Protein AF-A0A7C5JQV2-F1 (afdb_monomer_lite)

Secondary structure (DSSP, 8-state):
-------------------------S--------B-SSEEEEEEEEEETTEEEE-EE-SS-TTEEEEE--S-----EEEEEEEEE-SGGGHHHHHHHHHHHHHHHHHHHHTT-EEEEEEEEESSS-EEPPS-TTSSSB--B--HHHHHHHHHT-------TTS-BSHHHHHHHHHHHB---TTSEEEEEEEESS-B--SSSSSS----GGGTSS-TTS-TTSS--HHHHHHHHT-EEEEEE-SS--S--SSS-HHHHHHHHHHHHHHHT--EE-TTS-HHHHHHHHHHHHHHEEEEEEEEEE-SSS-B-TT-EEEEEE-TTEEEEES-SEEE---B-TT-EEEEEEEEEE-TTB-SGGGEEEEEEEEEBTTT--EEEEEEEEEEEB--------EEEEEETTP-TTS-------TT---EEEEE-SSS---GGG-EEEEEETTEEEEEEPPGGG------

Structure (mmCIF, N/CA/C/O backbone):
data_AF-A0A7C5JQV2-F1
#
_entry.id   AF-A0A7C5JQV2-F1
#
loop_
_atom_site.group_PDB
_atom_site.id
_atom_site.type_symbol
_atom_site.label_atom_id
_atom_site.label_alt_id
_atom_site.label_comp_id
_atom_site.label_asym_id
_atom_site.label_entity_id
_atom_site.label_seq_id
_atom_site.pdbx_PDB_ins_code
_atom_site.Cartn_x
_atom_site.Cartn_y
_atom_site.Cartn_z
_atom_site.occupancy
_atom_site.B_iso_or_equiv
_atom_site.auth_seq_id
_atom_site.auth_comp_id
_atom_site.auth_asym_id
_atom_site.auth_atom_id
_atom_site.pdbx_PDB_model_num
ATOM 1 N N . MET A 1 1 ? -7.384 -68.680 50.045 1.00 35.31 1 MET A N 1
ATOM 2 C CA . MET A 1 1 ? -6.428 -68.403 48.947 1.00 35.31 1 MET A CA 1
ATOM 3 C C . MET A 1 1 ? -7.095 -67.365 48.055 1.00 35.31 1 MET A C 1
ATOM 5 O O . MET A 1 1 ? -8.113 -67.681 47.471 1.00 35.31 1 MET A O 1
ATOM 9 N N . ARG A 1 2 ? -6.847 -66.067 48.261 1.00 30.05 2 ARG A N 1
ATOM 10 C CA . ARG A 1 2 ? -5.739 -65.285 47.674 1.00 30.05 2 ARG A CA 1
ATOM 11 C C . ARG A 1 2 ? -5.797 -65.316 46.136 1.00 30.05 2 ARG A C 1
ATOM 13 O O . ARG A 1 2 ? -5.315 -66.271 45.544 1.00 30.05 2 ARG A O 1
ATOM 20 N N . ASN A 1 3 ? -6.409 -64.304 45.518 1.00 26.59 3 ASN A N 1
ATOM 21 C CA . ASN A 1 3 ? -5.679 -63.294 44.742 1.00 26.59 3 ASN A CA 1
ATOM 22 C C . ASN A 1 3 ? -6.610 -62.179 44.241 1.00 26.59 3 ASN A C 1
ATOM 24 O O . ASN A 1 3 ? -7.649 -62.424 43.639 1.00 26.59 3 ASN A O 1
ATOM 28 N N . TYR A 1 4 ? -6.187 -60.954 44.543 1.00 28.97 4 TYR A N 1
ATOM 29 C CA . TYR A 1 4 ? -6.676 -59.688 44.019 1.00 28.97 4 TYR A CA 1
ATOM 30 C C . TYR A 1 4 ? -6.107 -59.456 42.617 1.00 28.97 4 TYR A C 1
ATOM 32 O O . TYR A 1 4 ? -4.914 -59.679 42.422 1.00 28.97 4 TYR A O 1
ATOM 40 N N . VAL A 1 5 ? -6.902 -58.884 41.712 1.00 28.16 5 VAL A N 1
ATOM 41 C CA . VAL A 1 5 ? -6.407 -57.912 40.727 1.00 28.16 5 VAL A CA 1
ATOM 42 C C . VAL A 1 5 ? -7.425 -56.774 40.672 1.00 28.16 5 VAL A C 1
ATOM 44 O O . VAL A 1 5 ? -8.541 -56.937 40.191 1.00 28.16 5 VAL A O 1
ATOM 47 N N . PHE A 1 6 ? -7.033 -55.639 41.244 1.00 27.06 6 PHE A N 1
ATOM 48 C CA . PHE A 1 6 ? -7.672 -54.341 41.063 1.00 27.06 6 PHE A CA 1
ATOM 49 C C . PHE A 1 6 ? -7.322 -53.834 39.660 1.00 27.06 6 PHE A C 1
ATOM 51 O O . PHE A 1 6 ? -6.142 -53.704 39.342 1.00 27.06 6 PHE A O 1
ATOM 58 N N . VAL A 1 7 ? -8.326 -53.502 38.851 1.00 28.33 7 VAL A N 1
ATOM 59 C CA . VAL A 1 7 ? -8.158 -52.627 37.685 1.00 28.33 7 VAL A CA 1
ATOM 60 C C . VAL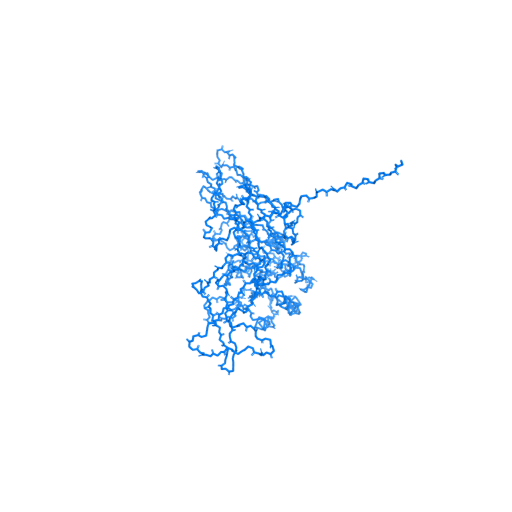 A 1 7 ? -9.006 -51.390 37.950 1.00 28.33 7 VAL A C 1
ATOM 62 O O . VAL A 1 7 ? -10.233 -51.459 37.964 1.00 28.33 7 VAL A O 1
ATOM 65 N N . LEU A 1 8 ? -8.338 -50.271 38.234 1.00 26.80 8 LEU A N 1
ATOM 66 C CA . LEU A 1 8 ? -8.948 -48.946 38.258 1.00 26.80 8 LEU A CA 1
ATOM 67 C C . LEU A 1 8 ? -9.279 -48.559 36.810 1.00 26.80 8 LEU A C 1
ATOM 69 O O . LEU A 1 8 ? -8.371 -48.346 36.010 1.00 26.80 8 LEU A O 1
ATOM 73 N N . MET A 1 9 ? -10.564 -48.455 36.474 1.00 25.66 9 MET A N 1
ATOM 74 C CA . MET A 1 9 ? -11.005 -47.769 35.260 1.00 25.66 9 MET A CA 1
ATOM 75 C C . MET A 1 9 ? -11.169 -46.281 35.582 1.00 25.66 9 MET A C 1
ATOM 77 O O . MET A 1 9 ? -12.071 -45.890 36.321 1.00 25.66 9 MET A O 1
ATOM 81 N N . PHE A 1 10 ? -10.277 -45.452 35.039 1.00 26.94 10 PHE A N 1
ATOM 82 C CA . PHE A 1 10 ? -10.476 -44.008 34.961 1.00 26.94 10 PHE A CA 1
ATOM 83 C C . PHE A 1 10 ? -11.641 -43.729 34.005 1.00 26.94 10 PHE A C 1
ATOM 85 O O . PHE A 1 10 ? -11.589 -44.091 32.832 1.00 26.94 10 PHE A O 1
ATOM 92 N N . SER A 1 11 ? -12.697 -43.096 34.512 1.00 25.72 11 SER A N 1
ATOM 93 C CA . SER A 1 11 ? -13.768 -42.541 33.684 1.00 25.72 11 SER A CA 1
ATOM 94 C C . SER A 1 11 ? -13.295 -41.198 33.130 1.00 25.72 11 SER A C 1
ATOM 96 O O . SER A 1 11 ? -13.183 -40.230 33.879 1.00 25.72 11 SER A O 1
ATOM 98 N N . VAL A 1 12 ? -12.984 -41.143 31.835 1.00 26.84 12 VAL A N 1
ATOM 99 C CA . VAL A 1 12 ? -12.809 -39.884 31.102 1.00 26.84 12 VAL A CA 1
ATOM 100 C C . VAL A 1 12 ? -14.200 -39.430 30.676 1.00 26.84 12 VAL A C 1
ATOM 102 O O . VAL A 1 12 ? -14.826 -40.043 29.815 1.00 26.84 12 VAL A O 1
ATOM 105 N N . ILE A 1 13 ? -14.707 -38.384 31.324 1.00 26.69 13 ILE A N 1
ATOM 106 C CA . ILE A 1 13 ? -15.912 -37.677 30.891 1.00 26.69 13 ILE A CA 1
ATOM 107 C C . ILE A 1 13 ? -15.500 -36.827 29.683 1.00 26.69 13 ILE A C 1
ATOM 109 O O . ILE A 1 13 ? -14.891 -35.774 29.852 1.00 26.69 13 ILE A O 1
ATOM 113 N N . LEU A 1 14 ? -15.799 -37.292 28.467 1.00 24.73 14 LEU A N 1
ATOM 114 C CA . LEU A 1 14 ? -15.839 -36.424 27.290 1.00 24.73 14 LEU A CA 1
ATOM 115 C C . LEU A 1 14 ? -17.088 -35.540 27.410 1.00 24.73 14 LEU A C 1
ATOM 117 O O . LEU A 1 14 ? -18.198 -35.984 27.124 1.00 24.73 14 LEU A O 1
ATOM 121 N N . MET A 1 15 ? -16.916 -34.295 27.853 1.00 26.23 15 MET A N 1
ATOM 122 C CA . MET A 1 15 ? -17.877 -33.236 27.548 1.00 26.23 15 MET A CA 1
ATOM 123 C C . MET A 1 15 ? -17.621 -32.805 26.104 1.00 26.23 15 MET A C 1
ATOM 125 O O . MET A 1 15 ? -16.639 -32.125 25.821 1.00 26.23 15 MET A O 1
ATOM 129 N N . GLY A 1 16 ? -18.471 -33.265 25.186 1.00 25.17 16 GLY A N 1
ATOM 130 C CA . GLY A 1 16 ? -18.535 -32.720 23.835 1.00 25.17 16 GLY A CA 1
ATOM 131 C C . GLY A 1 16 ? -19.061 -31.289 23.901 1.00 25.17 16 GLY A C 1
ATOM 132 O O . GLY A 1 16 ? -20.164 -31.059 24.394 1.00 25.17 16 GLY A O 1
ATOM 133 N N . PHE A 1 17 ? -18.248 -30.338 23.450 1.00 26.94 17 PHE A N 1
ATOM 134 C CA . PHE A 1 17 ? -18.652 -28.955 23.237 1.00 26.94 17 PHE A CA 1
ATOM 135 C C . PHE A 1 17 ? -19.561 -28.901 22.006 1.00 26.94 17 PHE A C 1
ATOM 137 O O . PHE A 1 17 ? -19.122 -29.197 20.900 1.00 26.94 17 PHE A O 1
ATOM 144 N N . ALA A 1 18 ? -20.827 -28.538 22.200 1.00 24.59 18 ALA A N 1
ATOM 145 C CA . ALA A 1 18 ? -21.686 -28.090 21.114 1.00 24.59 18 ALA A CA 1
ATOM 146 C C . ALA A 1 18 ? -21.468 -26.580 20.958 1.00 24.59 18 ALA A C 1
ATOM 148 O O . ALA A 1 18 ? -21.934 -25.798 21.788 1.00 24.59 18 ALA A O 1
ATOM 149 N N . ILE A 1 19 ? -20.714 -26.179 19.934 1.00 30.33 19 ILE A N 1
ATOM 150 C CA . ILE A 1 19 ? -20.671 -24.787 19.484 1.00 30.33 19 ILE A CA 1
ATOM 151 C C . ILE A 1 19 ? -21.968 -24.567 18.709 1.00 30.33 19 ILE A C 1
ATOM 153 O O . ILE A 1 19 ? -22.149 -25.101 17.620 1.00 30.33 19 ILE A O 1
ATOM 157 N N . ILE A 1 20 ? -22.901 -23.832 19.304 1.00 26.22 20 ILE A N 1
ATOM 158 C CA . ILE A 1 20 ? -24.078 -23.336 18.596 1.00 26.22 20 ILE A CA 1
ATOM 159 C C . ILE A 1 20 ? -23.660 -21.998 17.981 1.00 26.22 20 ILE A C 1
ATOM 161 O O . ILE A 1 20 ? -23.774 -20.960 18.627 1.00 26.22 20 ILE A O 1
ATOM 165 N N . ALA A 1 21 ? -23.128 -22.028 16.760 1.00 29.97 21 ALA A N 1
ATOM 166 C CA . ALA A 1 21 ? -22.987 -20.832 15.936 1.00 29.97 21 ALA A CA 1
ATOM 167 C C . ALA A 1 21 ? -24.331 -20.608 15.233 1.00 29.97 21 ALA A C 1
ATOM 169 O O . ALA A 1 21 ? -24.755 -21.432 14.427 1.00 29.97 21 ALA A O 1
ATOM 170 N N . HIS A 1 22 ? -25.057 -19.552 15.603 1.00 27.36 22 HIS A N 1
ATOM 171 C CA . HIS A 1 22 ? -26.188 -19.103 14.794 1.00 27.36 22 HIS A CA 1
ATOM 172 C C . HIS A 1 22 ? -25.636 -18.404 13.555 1.00 27.36 22 HIS A C 1
ATOM 174 O O . HIS A 1 22 ? -24.797 -17.511 13.668 1.00 27.36 22 HIS A O 1
ATOM 180 N N . ALA A 1 23 ? -26.109 -18.851 12.395 1.00 29.59 23 ALA A N 1
ATOM 181 C CA . ALA A 1 23 ? -25.977 -18.135 11.145 1.00 29.59 23 ALA A CA 1
ATOM 182 C C . ALA A 1 23 ? -26.700 -16.795 11.275 1.00 29.59 23 ALA A C 1
ATOM 184 O O . ALA A 1 23 ? -27.883 -16.769 11.603 1.00 29.59 23 ALA A O 1
ATOM 185 N N . ASP A 1 24 ? -26.008 -15.712 10.960 1.00 29.86 24 ASP A N 1
ATOM 186 C CA . ASP A 1 24 ? -26.670 -14.556 10.390 1.00 29.86 24 ASP A CA 1
ATOM 187 C C . ASP A 1 24 ? -26.016 -14.287 9.029 1.00 29.86 24 ASP A C 1
ATOM 189 O O . ASP A 1 24 ? -24.825 -14.541 8.835 1.00 29.86 24 ASP A O 1
ATOM 193 N N . GLU A 1 25 ? -26.834 -13.822 8.080 1.00 29.67 25 GLU A N 1
ATOM 194 C CA . GLU A 1 25 ? -26.470 -13.244 6.777 1.00 29.67 25 GLU A CA 1
ATOM 195 C C . GLU A 1 25 ? -25.289 -12.248 6.887 1.00 29.67 25 GLU A C 1
ATOM 197 O O . GLU A 1 25 ? -24.826 -11.981 7.994 1.00 29.67 25 GLU A O 1
ATOM 202 N N . PRO A 1 26 ? -24.771 -11.617 5.808 1.00 31.52 26 PRO A N 1
ATOM 203 C CA . PRO A 1 26 ? -23.998 -10.387 5.977 1.00 31.52 26 PRO A CA 1
ATOM 204 C C . PRO A 1 26 ? -24.896 -9.357 6.667 1.00 31.52 26 PRO A C 1
ATOM 206 O O . PRO A 1 26 ? -25.566 -8.548 6.023 1.00 31.52 26 PRO A O 1
ATOM 209 N N . VAL A 1 27 ? -24.947 -9.420 7.999 1.00 32.19 27 VAL A N 1
ATOM 210 C CA . VAL A 1 27 ? -25.650 -8.477 8.831 1.00 32.19 27 VAL A CA 1
ATOM 211 C C . VAL A 1 27 ? -25.066 -7.156 8.415 1.00 32.19 27 VAL A C 1
ATOM 213 O O . VAL A 1 27 ? -23.847 -6.975 8.297 1.00 32.19 27 VAL A O 1
ATOM 216 N N . ASN A 1 28 ? -25.979 -6.247 8.133 1.00 36.03 28 ASN A N 1
ATOM 217 C CA . ASN A 1 28 ? -25.724 -4.834 8.095 1.00 36.03 28 ASN A CA 1
ATOM 218 C C . ASN A 1 28 ? -25.160 -4.456 9.479 1.00 36.03 28 ASN A C 1
ATOM 220 O O . ASN A 1 28 ? -25.888 -4.025 10.366 1.00 36.03 28 ASN A O 1
ATOM 224 N N . ASN A 1 29 ? -23.877 -4.757 9.701 1.00 39.31 29 ASN A N 1
ATOM 225 C CA . ASN A 1 29 ? -23.153 -4.548 10.940 1.00 39.31 29 ASN A CA 1
ATOM 226 C C . ASN A 1 29 ? -22.809 -3.066 10.953 1.00 39.31 29 ASN A C 1
ATOM 228 O O . ASN A 1 29 ? -21.696 -2.650 10.596 1.00 39.31 29 ASN A O 1
ATOM 232 N N . ASP A 1 30 ? -23.815 -2.263 11.292 1.00 42.56 30 ASP A N 1
ATOM 233 C CA . ASP A 1 30 ? -23.576 -1.068 12.079 1.00 42.56 30 ASP A CA 1
ATOM 234 C C . ASP A 1 30 ? -22.730 -1.542 13.261 1.00 42.56 30 ASP A C 1
ATOM 236 O O . ASP A 1 30 ? -23.166 -2.370 14.065 1.00 42.56 30 ASP A O 1
ATOM 240 N N . LEU A 1 31 ? -21.461 -1.126 13.280 1.00 49.03 31 LEU A N 1
ATOM 241 C CA . LEU A 1 31 ? -20.571 -1.425 14.392 1.00 49.03 31 LEU A CA 1
ATOM 242 C C . LEU A 1 31 ? -21.305 -1.004 15.672 1.00 49.03 31 LEU A C 1
ATOM 244 O O . LEU A 1 31 ? -21.804 0.126 15.721 1.00 49.03 31 LEU A O 1
ATOM 248 N N . PRO A 1 32 ? -21.405 -1.858 16.704 1.00 49.50 32 PRO A N 1
ATOM 249 C CA . PRO A 1 32 ? -21.854 -1.380 17.998 1.00 49.50 32 PRO A CA 1
ATOM 250 C C . PRO A 1 32 ? -20.910 -0.245 18.394 1.00 49.50 32 PRO A C 1
ATOM 252 O O . PRO A 1 32 ? -19.697 -0.441 18.475 1.00 49.50 32 PRO A O 1
ATOM 255 N N . VAL A 1 33 ? -21.468 0.955 18.558 1.00 52.28 33 VAL A N 1
ATOM 256 C CA . VAL A 1 33 ? -20.715 2.157 18.910 1.00 52.28 33 VAL A CA 1
ATOM 257 C C . VAL A 1 33 ? -20.072 1.916 20.272 1.00 52.28 33 VAL A C 1
ATOM 259 O O . VAL A 1 33 ? -20.715 2.053 21.314 1.00 52.28 33 VAL A O 1
ATOM 262 N N . TYR A 1 34 ? -18.803 1.516 20.275 1.00 61.09 34 TYR A N 1
ATOM 263 C CA . TYR A 1 34 ? -18.016 1.468 21.493 1.00 61.09 34 TYR A CA 1
ATOM 264 C C . TYR A 1 34 ? -17.575 2.894 21.788 1.00 61.09 34 TYR A C 1
ATOM 266 O O . TYR A 1 34 ? -16.772 3.487 21.061 1.00 61.09 34 TYR A O 1
ATOM 274 N N . SER A 1 35 ? -18.187 3.468 22.819 1.00 59.91 35 SER A N 1
ATOM 275 C CA . SER A 1 35 ? -17.968 4.847 23.221 1.00 59.91 35 SER A CA 1
ATOM 276 C C . SER A 1 35 ? -17.548 4.905 24.682 1.00 59.91 35 SER A C 1
ATOM 278 O O . SER A 1 35 ? -18.256 4.437 25.575 1.00 59.91 35 SER A O 1
ATOM 280 N N . SER A 1 36 ? -16.395 5.522 24.912 1.00 68.62 36 SER A N 1
ATOM 281 C CA . SER A 1 36 ? -15.960 6.021 26.212 1.00 68.62 36 SER A CA 1
ATOM 282 C C . SER A 1 36 ? -16.126 7.546 26.263 1.00 68.62 36 SER A C 1
ATOM 284 O O . SER A 1 36 ? -16.490 8.192 25.278 1.00 68.62 36 SER A O 1
ATOM 286 N N . SER A 1 37 ? -15.883 8.163 27.424 1.00 70.25 37 SER A N 1
ATOM 287 C CA . SER A 1 37 ? -16.113 9.605 27.619 1.00 70.25 37 SER A CA 1
ATOM 288 C C . SER A 1 37 ? -15.274 10.517 26.712 1.00 70.25 37 SER A C 1
ATOM 290 O O . SER A 1 37 ? -15.614 11.689 26.571 1.00 70.25 37 SER A O 1
ATOM 292 N N . GLY A 1 38 ? -14.189 10.008 26.122 1.00 83.69 38 GLY A N 1
ATOM 293 C CA . GLY A 1 38 ? -13.354 10.750 25.174 1.00 83.69 38 GLY A CA 1
ATOM 294 C C . GLY A 1 38 ? -13.441 10.233 23.740 1.00 83.69 38 GLY A C 1
ATOM 295 O O . GLY A 1 38 ? -13.369 11.012 22.793 1.00 83.69 38 GLY A O 1
ATOM 296 N N . PHE A 1 39 ? -13.646 8.934 23.551 1.00 89.88 39 PHE A N 1
ATOM 297 C CA . PHE A 1 39 ? -13.512 8.313 22.242 1.00 89.88 39 PHE A CA 1
ATOM 298 C C . PHE A 1 39 ? -14.800 7.629 21.807 1.00 89.88 39 PHE A C 1
ATOM 300 O O . PHE A 1 39 ? -15.535 7.058 22.611 1.00 89.88 39 PHE A O 1
ATOM 307 N N . GLU A 1 40 ? -15.058 7.670 20.509 1.00 89.75 40 GLU A N 1
ATOM 308 C CA . GLU A 1 40 ? -16.109 6.897 19.859 1.00 89.75 40 GLU A CA 1
ATOM 309 C C . GLU A 1 40 ? -15.483 6.154 18.674 1.00 89.75 40 GLU A C 1
ATOM 311 O O . GLU A 1 40 ? -14.848 6.774 17.817 1.00 89.75 40 GLU A O 1
ATOM 316 N N . ILE A 1 41 ? -15.594 4.823 18.651 1.00 87.31 41 ILE A N 1
ATOM 317 C CA . ILE A 1 41 ? -15.094 4.010 17.538 1.00 87.31 41 ILE A CA 1
ATOM 318 C C . ILE A 1 41 ? -16.123 4.057 16.407 1.00 87.31 41 ILE A C 1
ATOM 320 O O . ILE A 1 41 ? -17.190 3.460 16.502 1.00 87.31 41 ILE A O 1
ATOM 324 N N . GLU A 1 42 ? -15.775 4.748 15.325 1.00 82.88 42 GLU A N 1
ATOM 325 C CA . GLU A 1 42 ? -16.602 4.864 14.113 1.00 82.88 42 GLU A CA 1
ATOM 326 C C . GLU A 1 42 ? -16.337 3.709 13.141 1.00 82.88 42 GLU A C 1
ATOM 328 O O . GLU A 1 42 ? -17.189 3.328 12.340 1.00 82.88 42 GLU A O 1
ATOM 333 N N . LYS A 1 43 ? -15.118 3.159 13.177 1.00 83.50 43 LYS A N 1
ATOM 334 C CA . LYS A 1 43 ? -14.682 2.123 12.244 1.00 83.50 43 LYS A CA 1
ATOM 335 C C . LYS A 1 43 ? -13.631 1.231 12.878 1.00 83.50 43 LYS A C 1
ATOM 337 O O . LYS A 1 43 ? -12.627 1.745 13.364 1.00 83.50 43 LYS A O 1
ATOM 342 N N . PHE A 1 44 ? -13.807 -0.083 12.787 1.00 86.69 44 PHE A N 1
ATOM 343 C CA . PHE A 1 44 ? -12.754 -1.037 13.112 1.00 86.69 44 PHE A CA 1
ATOM 344 C C . PHE A 1 44 ? -12.768 -2.197 12.118 1.00 86.69 44 PHE A C 1
ATOM 346 O O . PHE A 1 44 ? -13.705 -2.994 12.079 1.00 86.69 44 PHE A O 1
ATOM 353 N N . GLU A 1 45 ? -11.752 -2.252 11.260 1.00 84.56 45 GLU A N 1
ATOM 354 C CA . GLU A 1 45 ? -11.714 -3.166 10.119 1.00 84.56 45 GLU A CA 1
ATOM 355 C C . GLU A 1 45 ? -10.327 -3.763 9.892 1.00 84.56 45 GLU A C 1
ATOM 357 O O . GLU A 1 45 ? -9.301 -3.124 10.127 1.00 84.56 45 GLU A O 1
ATOM 362 N N . LEU A 1 46 ? -10.318 -4.977 9.355 1.00 82.94 46 LEU A N 1
ATOM 363 C CA . LEU A 1 46 ? -9.164 -5.650 8.794 1.00 82.94 46 LEU A CA 1
ATOM 364 C C . LEU A 1 46 ? -9.283 -5.651 7.268 1.00 82.94 46 LEU A C 1
ATOM 366 O O . LEU A 1 46 ? -10.213 -6.224 6.711 1.00 82.94 46 LEU A O 1
ATOM 370 N N . ASN A 1 47 ? -8.322 -5.054 6.571 1.00 77.00 47 ASN A N 1
ATOM 371 C CA . ASN A 1 47 ? -8.129 -5.305 5.149 1.00 77.00 47 ASN A CA 1
ATOM 372 C C . ASN A 1 47 ? -7.207 -6.522 4.992 1.00 77.00 47 ASN A C 1
ATOM 374 O O . ASN A 1 47 ? -5.999 -6.416 5.219 1.00 77.00 47 ASN A O 1
ATOM 378 N N . TYR A 1 48 ? -7.780 -7.665 4.626 1.00 77.12 48 TYR A N 1
ATOM 379 C CA . TYR A 1 48 ? -7.071 -8.908 4.342 1.00 77.12 48 TYR A CA 1
ATOM 380 C C . TYR A 1 48 ? -7.055 -9.138 2.828 1.00 77.12 48 TYR A C 1
ATOM 382 O O . TYR A 1 48 ? -8.095 -9.362 2.211 1.00 77.12 48 TYR A O 1
ATOM 390 N N . ARG A 1 49 ? -5.868 -9.067 2.210 1.00 71.75 49 ARG A N 1
ATOM 391 C CA . ARG A 1 49 ? -5.673 -9.278 0.758 1.00 71.75 49 ARG A CA 1
ATOM 392 C C . ARG A 1 49 ? -6.548 -8.392 -0.147 1.00 71.75 49 ARG A C 1
ATOM 394 O O . ARG A 1 49 ? -6.870 -8.776 -1.270 1.00 71.75 49 ARG A O 1
ATOM 401 N N . GLY A 1 50 ? -6.906 -7.198 0.321 1.00 63.09 50 GLY A N 1
ATOM 402 C CA . GLY A 1 50 ? -7.799 -6.276 -0.378 1.00 63.09 50 GLY A CA 1
ATOM 403 C C . GLY 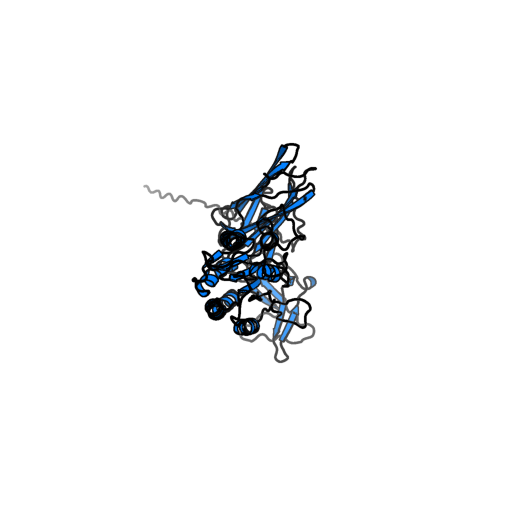A 1 50 ? -9.258 -6.359 0.083 1.00 63.09 50 GLY A C 1
ATOM 404 O O . GLY A 1 50 ? -9.986 -5.376 -0.014 1.00 63.09 50 GLY A O 1
ATOM 405 N N . ASN A 1 51 ? -9.676 -7.474 0.680 1.00 66.06 51 ASN A N 1
ATOM 406 C CA . ASN A 1 51 ? -11.029 -7.633 1.198 1.00 66.06 51 ASN A CA 1
ATOM 407 C C . ASN A 1 51 ? -11.151 -6.977 2.577 1.00 66.06 51 ASN A C 1
ATOM 409 O O . ASN A 1 51 ? -10.287 -7.143 3.437 1.00 66.06 51 ASN A O 1
ATOM 413 N N . ILE A 1 52 ? -12.225 -6.216 2.777 1.00 71.62 52 ILE A N 1
ATOM 414 C CA . ILE A 1 52 ? -12.498 -5.513 4.031 1.00 71.62 52 ILE A CA 1
ATOM 415 C C . ILE A 1 52 ? -13.387 -6.385 4.912 1.00 71.62 52 ILE A C 1
ATOM 417 O O . ILE A 1 52 ? -14.491 -6.752 4.517 1.00 71.62 52 ILE A O 1
ATOM 421 N N . TYR A 1 53 ? -12.922 -6.636 6.129 1.00 75.75 53 TYR A N 1
ATOM 422 C CA . TYR A 1 53 ? -13.636 -7.360 7.168 1.00 75.75 53 TYR A CA 1
ATOM 423 C C . TYR A 1 53 ? -13.843 -6.449 8.366 1.00 75.75 53 TYR A C 1
ATOM 425 O O . TYR A 1 53 ? -12.893 -5.857 8.873 1.00 75.75 53 TYR A O 1
ATOM 433 N N . LYS A 1 54 ? -15.084 -6.325 8.826 1.00 82.31 54 LYS A N 1
ATOM 434 C CA . LYS A 1 54 ? -15.395 -5.559 10.032 1.00 82.31 54 LYS A CA 1
ATOM 435 C C . LYS A 1 54 ? -15.150 -6.423 11.256 1.00 82.31 54 LYS A C 1
ATOM 437 O O . LYS A 1 54 ? -15.572 -7.574 11.294 1.00 82.31 54 LYS A O 1
ATOM 442 N N . PHE A 1 55 ? -14.500 -5.843 12.251 1.00 84.06 55 PHE A N 1
ATOM 443 C CA . PHE A 1 55 ? -14.450 -6.440 13.572 1.00 84.06 55 PHE A CA 1
ATOM 444 C C . PHE A 1 55 ? -15.839 -6.359 14.222 1.00 84.06 55 PHE A C 1
ATOM 446 O O . PHE A 1 55 ? -16.508 -5.331 14.129 1.00 84.06 55 PHE A O 1
ATOM 453 N N . ALA A 1 56 ? -16.265 -7.424 14.894 1.00 80.75 56 ALA A N 1
ATOM 454 C CA . ALA A 1 56 ? -17.505 -7.471 15.668 1.00 80.75 56 ALA A CA 1
ATOM 455 C C . ALA A 1 56 ? -17.191 -7.663 17.154 1.00 80.75 56 ALA A C 1
ATOM 457 O O . ALA A 1 56 ? -16.131 -8.181 17.492 1.00 80.75 56 ALA A O 1
ATOM 458 N N . LEU A 1 57 ? -18.088 -7.258 18.056 1.00 80.12 57 LEU A N 1
ATOM 459 C CA . LEU A 1 57 ? -17.922 -7.587 19.475 1.00 80.12 57 LEU A CA 1
ATOM 460 C C . LEU A 1 57 ? -17.982 -9.104 19.664 1.00 80.12 57 LEU A C 1
ATOM 462 O O . LEU A 1 57 ? -18.872 -9.767 19.131 1.00 80.12 57 LEU A O 1
ATOM 466 N N . SER A 1 58 ? -17.054 -9.639 20.450 1.00 76.00 58 SER A N 1
ATOM 467 C CA . SER A 1 58 ? -17.059 -11.046 20.823 1.00 76.00 58 SER A CA 1
ATOM 468 C C . SER A 1 58 ? -18.289 -11.361 21.667 1.00 76.00 58 SER A C 1
ATOM 470 O O . SER A 1 58 ? -18.623 -10.663 22.627 1.00 76.00 58 SER A O 1
ATOM 472 N N . THR A 1 59 ? -18.957 -12.458 21.318 1.00 74.62 59 THR A N 1
ATOM 473 C CA . THR A 1 59 ? -20.082 -13.003 22.089 1.00 74.62 59 THR A CA 1
ATOM 474 C C . THR A 1 59 ? -19.625 -13.633 23.407 1.00 74.62 59 THR A C 1
ATOM 476 O O . THR A 1 59 ? -20.434 -13.806 24.319 1.00 74.62 59 THR A O 1
ATOM 479 N N . LEU A 1 60 ? -18.333 -13.959 23.519 1.00 73.56 60 LEU A N 1
ATOM 480 C CA . LEU A 1 60 ? -17.717 -14.567 24.699 1.00 73.56 60 LEU A CA 1
ATOM 481 C C . LEU A 1 60 ? -17.150 -13.520 25.664 1.00 73.56 60 LEU A C 1
ATOM 483 O O . LEU A 1 60 ? -17.142 -13.745 26.874 1.00 73.56 60 LEU A O 1
ATOM 487 N N . ASP A 1 61 ? -16.691 -12.384 25.138 1.00 75.62 61 ASP A N 1
ATOM 488 C CA . ASP A 1 61 ? -16.154 -11.270 25.917 1.00 75.62 61 ASP A CA 1
ATOM 489 C C . ASP A 1 61 ? -16.498 -9.938 25.240 1.00 75.62 61 ASP A C 1
ATOM 491 O O . ASP A 1 61 ? -15.879 -9.531 24.262 1.00 75.62 61 ASP A O 1
ATOM 495 N N . THR A 1 62 ? -17.467 -9.208 25.793 1.00 72.94 62 THR A N 1
ATOM 496 C CA . THR A 1 62 ? -17.932 -7.933 25.224 1.00 72.94 62 THR A CA 1
ATOM 497 C C . THR A 1 62 ? -16.902 -6.800 25.311 1.00 72.94 62 THR A C 1
ATOM 499 O O . THR A 1 62 ? -17.203 -5.682 24.900 1.00 72.94 62 THR A O 1
ATOM 502 N N . SER A 1 63 ? -15.722 -7.042 25.893 1.00 72.88 63 SER A N 1
ATOM 503 C CA . SER A 1 63 ? -14.584 -6.115 25.857 1.00 72.88 63 SER A CA 1
ATOM 504 C C . SER A 1 63 ? -13.631 -6.368 24.684 1.00 72.88 63 SER A C 1
ATOM 506 O O . SER A 1 63 ? -12.704 -5.587 24.463 1.00 72.88 63 SER A O 1
ATOM 508 N N . GLU A 1 64 ? -13.851 -7.441 23.921 1.00 77.38 64 GLU A N 1
ATOM 509 C CA . GLU A 1 64 ? -12.993 -7.850 22.816 1.00 77.38 64 GLU A CA 1
ATOM 510 C C . GLU A 1 64 ? -13.738 -7.726 21.490 1.00 77.38 64 GLU A C 1
ATOM 512 O O . GLU A 1 64 ? -14.913 -8.076 21.370 1.00 77.38 64 GLU A O 1
ATOM 517 N N . PHE A 1 65 ? -13.032 -7.250 20.473 1.00 79.38 65 PHE A N 1
ATOM 518 C CA . PHE A 1 65 ? -13.489 -7.313 19.101 1.00 79.38 65 PHE A CA 1
ATOM 519 C C . PHE A 1 65 ? -12.814 -8.475 18.379 1.00 79.38 65 PHE A C 1
ATOM 521 O O . PHE A 1 65 ? -11.608 -8.684 18.503 1.00 79.38 65 PHE A O 1
ATOM 528 N N . ILE A 1 66 ? -13.574 -9.212 17.583 1.00 78.12 66 ILE A N 1
ATOM 529 C CA . ILE A 1 66 ? -13.106 -10.387 16.858 1.00 78.12 66 ILE A CA 1
ATOM 530 C C . ILE A 1 66 ? -13.412 -10.252 15.373 1.00 78.12 66 ILE A C 1
ATOM 532 O O . ILE A 1 66 ? -14.429 -9.683 14.969 1.00 78.12 66 ILE A O 1
ATOM 536 N N . VAL A 1 67 ? -12.505 -10.779 14.559 1.00 77.12 67 VAL A N 1
ATOM 537 C CA . VAL A 1 67 ? -12.748 -11.063 13.151 1.00 77.12 67 VAL A CA 1
ATOM 538 C C . VAL A 1 67 ? -12.316 -12.498 12.875 1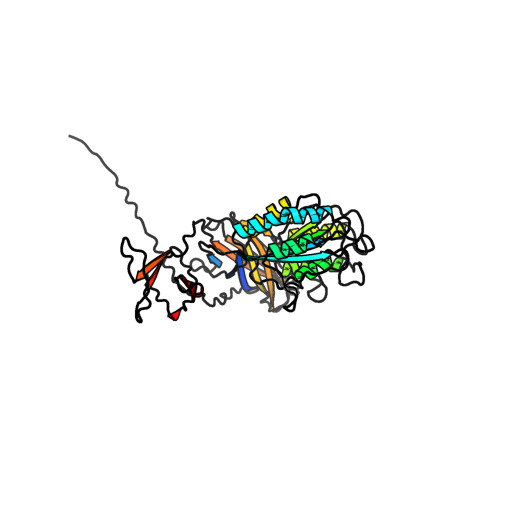.00 77.12 67 VAL A C 1
ATOM 540 O O . VAL A 1 67 ? -11.154 -12.869 13.057 1.00 77.12 67 VAL A O 1
ATOM 543 N N . GLU A 1 68 ? -13.274 -13.315 12.456 1.00 71.31 68 GLU A N 1
ATOM 544 C CA . GLU A 1 68 ? -13.039 -14.688 12.028 1.00 71.31 68 GLU A CA 1
ATOM 545 C C . GLU A 1 68 ? -12.981 -14.688 10.507 1.00 71.31 68 GLU A C 1
ATOM 547 O O . GLU A 1 68 ? -13.972 -14.422 9.830 1.00 71.31 68 GLU A O 1
ATOM 552 N N . LEU A 1 69 ? -11.787 -14.917 9.961 1.00 67.25 69 LEU A N 1
ATOM 553 C CA . LEU A 1 69 ? -11.621 -14.977 8.513 1.00 67.25 69 LEU A CA 1
ATOM 554 C C . LEU A 1 69 ? -12.034 -16.345 7.961 1.00 67.25 69 LEU A C 1
ATOM 556 O O . LEU A 1 69 ? -12.392 -16.423 6.792 1.00 67.25 69 LEU A O 1
ATOM 560 N N . GLY A 1 70 ? -12.033 -17.394 8.791 1.00 62.00 70 GLY A N 1
ATOM 561 C CA . GLY A 1 70 ? -12.300 -18.765 8.355 1.00 62.00 70 GLY A CA 1
ATOM 562 C C . GLY A 1 70 ? -11.226 -19.293 7.397 1.00 62.00 70 GLY A C 1
ATOM 563 O O . GLY A 1 70 ? -10.174 -18.675 7.197 1.00 62.00 70 GLY A O 1
ATOM 564 N N . CYS A 1 71 ? -11.474 -20.458 6.802 1.00 56.38 71 CYS A N 1
ATOM 565 C CA . CYS A 1 71 ? -10.588 -21.031 5.794 1.00 56.38 71 CYS A CA 1
ATOM 566 C C . CYS A 1 71 ? -10.920 -20.420 4.422 1.00 56.38 71 CYS A C 1
ATOM 568 O O . CYS A 1 71 ? -11.966 -20.696 3.855 1.00 56.38 71 CYS A O 1
ATOM 570 N N . ARG A 1 72 ? -10.058 -19.549 3.874 1.00 57.94 72 ARG A N 1
ATOM 571 C CA . ARG A 1 72 ? -10.400 -18.755 2.673 1.00 57.94 72 ARG A CA 1
ATOM 572 C C . ARG A 1 72 ? -9.567 -19.098 1.446 1.00 57.94 72 ARG A C 1
ATOM 574 O O . ARG A 1 72 ? -8.337 -19.124 1.491 1.00 57.94 72 ARG A O 1
ATOM 581 N N . LEU A 1 73 ? -10.264 -19.226 0.313 1.00 53.22 73 LEU A N 1
ATOM 582 C CA . LEU A 1 73 ? -9.696 -19.290 -1.041 1.00 53.22 73 LEU A CA 1
ATOM 583 C C . LEU A 1 73 ? -9.616 -17.915 -1.731 1.00 53.22 73 LEU A C 1
ATOM 585 O O . LEU A 1 73 ? -9.316 -17.848 -2.925 1.00 53.22 73 LEU A O 1
ATOM 589 N N . ASP A 1 74 ? -9.903 -16.828 -1.008 1.00 55.81 74 ASP A N 1
ATOM 590 C CA . ASP A 1 74 ? -9.963 -15.468 -1.542 1.00 55.81 74 ASP A CA 1
ATOM 591 C C . ASP A 1 74 ? -8.759 -15.131 -2.437 1.00 55.81 74 ASP A C 1
ATOM 593 O O . ASP A 1 74 ? -7.599 -15.091 -2.007 1.00 55.81 74 ASP A O 1
ATOM 597 N N . THR A 1 75 ? -9.058 -14.817 -3.699 1.00 59.22 75 THR A N 1
ATOM 598 C CA . THR A 1 75 ? -8.099 -14.231 -4.634 1.00 59.22 75 THR A CA 1
ATOM 599 C C . THR A 1 75 ? -7.848 -12.792 -4.229 1.00 59.22 75 THR A C 1
ATOM 601 O O . THR A 1 75 ? -8.727 -11.944 -4.404 1.00 59.22 75 THR A O 1
ATOM 604 N N . GLY A 1 76 ? -6.670 -12.501 -3.684 1.00 72.38 76 GLY A N 1
ATOM 605 C CA . GLY A 1 76 ? -6.342 -11.138 -3.294 1.00 72.38 76 GLY A CA 1
ATOM 606 C C . GLY A 1 76 ? -6.361 -10.180 -4.486 1.00 72.38 76 GLY A C 1
ATOM 607 O O . GLY A 1 76 ? -6.073 -10.564 -5.624 1.00 72.38 76 GLY A O 1
ATOM 608 N N . LYS A 1 77 ? -6.684 -8.912 -4.243 1.00 81.56 77 LYS A N 1
ATOM 609 C CA . LYS A 1 77 ? -6.589 -7.850 -5.252 1.00 81.56 77 LYS A CA 1
ATOM 610 C C . LYS A 1 77 ? -5.368 -6.999 -4.955 1.00 81.56 77 LYS A C 1
ATOM 612 O O . LYS A 1 77 ? -5.178 -6.552 -3.828 1.00 81.56 77 LYS A O 1
ATOM 617 N N . VAL A 1 78 ? -4.545 -6.760 -5.969 1.00 88.38 78 VAL A N 1
ATOM 618 C CA . VAL A 1 78 ? -3.386 -5.871 -5.851 1.00 88.38 78 VAL A CA 1
ATOM 619 C C . VAL A 1 78 ? -3.327 -4.931 -7.046 1.00 88.38 78 VAL A C 1
ATOM 621 O O . VAL A 1 78 ? -3.444 -5.351 -8.194 1.00 88.38 78 VAL A O 1
ATOM 624 N N . ASP A 1 79 ? -3.164 -3.649 -6.778 1.00 94.06 79 ASP A N 1
ATOM 625 C CA . ASP A 1 79 ? -2.889 -2.637 -7.784 1.00 94.06 79 ASP A CA 1
ATOM 626 C C . ASP A 1 79 ? -1.433 -2.205 -7.587 1.00 94.06 79 ASP A C 1
ATOM 628 O O . ASP A 1 79 ? -1.014 -1.896 -6.471 1.00 94.06 79 ASP A O 1
ATOM 632 N N . ILE A 1 80 ? -0.634 -2.251 -8.652 1.00 96.50 80 ILE A N 1
ATOM 633 C CA . ILE A 1 80 ? 0.803 -1.970 -8.603 1.00 96.50 80 ILE A CA 1
ATOM 634 C C . ILE A 1 80 ? 1.135 -0.882 -9.619 1.00 96.50 80 ILE A C 1
ATOM 636 O O . ILE A 1 80 ? 0.956 -1.070 -10.821 1.00 96.50 80 ILE A O 1
ATOM 640 N N . VAL A 1 81 ? 1.657 0.250 -9.160 1.00 98.12 81 VAL A N 1
ATOM 641 C CA . VAL A 1 81 ? 2.149 1.326 -10.028 1.00 98.12 81 VAL A CA 1
ATOM 642 C C . VAL A 1 81 ? 3.669 1.386 -9.978 1.00 98.12 81 VAL A C 1
ATOM 644 O O . VAL A 1 81 ? 4.271 1.316 -8.914 1.00 98.12 81 VAL A O 1
ATOM 647 N N . PHE A 1 82 ? 4.299 1.552 -11.134 1.00 97.75 82 PHE A N 1
ATOM 648 C CA . PHE A 1 82 ? 5.731 1.817 -11.240 1.00 97.75 82 PHE A CA 1
ATOM 649 C C . PHE A 1 82 ? 5.944 3.279 -11.621 1.00 97.75 82 PHE A C 1
ATOM 651 O O . PHE A 1 82 ? 5.539 3.676 -12.710 1.00 97.75 82 PHE A O 1
ATOM 658 N N . THR A 1 83 ? 6.568 4.075 -10.757 1.00 97.31 83 THR A N 1
ATOM 659 C CA . THR A 1 83 ? 7.067 5.416 -11.077 1.00 97.31 83 THR A CA 1
ATOM 660 C C . THR A 1 83 ? 8.565 5.310 -11.362 1.00 97.31 83 THR A C 1
ATOM 662 O O . THR A 1 83 ? 9.396 5.200 -10.461 1.00 97.31 83 THR A O 1
ATOM 665 N N . LEU A 1 84 ? 8.905 5.244 -12.648 1.00 95.94 84 LEU A N 1
ATOM 666 C CA . LEU A 1 84 ? 10.263 4.985 -13.112 1.00 95.94 84 LEU A CA 1
ATOM 667 C C . LEU A 1 84 ? 10.901 6.264 -13.628 1.00 95.94 84 LEU A C 1
ATOM 669 O O . LEU A 1 84 ? 10.404 6.886 -14.573 1.00 95.94 84 LEU A O 1
ATOM 673 N N . ASP A 1 85 ? 12.032 6.608 -13.032 1.00 93.44 85 ASP A N 1
ATOM 674 C CA . ASP A 1 85 ? 13.009 7.461 -13.673 1.00 93.44 85 ASP A CA 1
ATOM 675 C C . ASP A 1 85 ? 13.484 6.831 -14.986 1.00 93.44 85 ASP A C 1
ATOM 677 O O . ASP A 1 85 ? 13.832 5.655 -15.072 1.00 93.44 85 ASP A O 1
ATOM 681 N N . SER A 1 86 ? 13.391 7.638 -16.028 1.00 93.81 86 SER A N 1
ATOM 682 C CA . SER A 1 86 ? 13.708 7.347 -17.419 1.00 93.81 86 SER A CA 1
ATOM 683 C C . SER A 1 86 ? 14.749 8.327 -17.952 1.00 93.81 86 SER A C 1
ATOM 685 O O . SER A 1 86 ? 14.881 8.496 -19.166 1.00 93.81 86 SER A O 1
ATOM 687 N N . SER A 1 87 ? 15.493 8.973 -17.055 1.00 90.94 87 SER A N 1
ATOM 688 C CA . SER A 1 87 ? 16.688 9.729 -17.385 1.00 90.94 87 SER A CA 1
ATOM 689 C C . SER A 1 87 ? 17.778 8.817 -17.969 1.00 90.94 87 SER A C 1
ATOM 691 O O . SER A 1 87 ? 17.721 7.586 -17.902 1.00 90.94 87 SER A O 1
ATOM 693 N N . GLY A 1 88 ? 18.783 9.422 -18.601 1.00 88.56 88 GLY A N 1
ATOM 694 C CA . GLY A 1 88 ? 19.861 8.713 -19.287 1.00 88.56 88 GLY A CA 1
ATOM 695 C C . GLY A 1 88 ? 20.694 7.801 -18.380 1.00 88.56 88 GLY A C 1
ATOM 696 O O . GLY A 1 88 ? 21.213 6.799 -18.871 1.00 88.56 88 GLY A O 1
ATOM 697 N N . SER A 1 89 ? 20.816 8.115 -17.086 1.00 89.25 89 SER A N 1
ATOM 698 C CA . SER A 1 89 ? 21.562 7.303 -16.113 1.00 89.25 89 SER A CA 1
ATOM 699 C C . SER A 1 89 ? 20.818 6.031 -15.699 1.00 89.25 89 SER A C 1
ATOM 701 O O . SER A 1 89 ? 21.455 5.037 -15.365 1.00 89.25 89 SER A O 1
ATOM 703 N N . MET A 1 90 ? 19.492 6.006 -15.836 1.00 93.25 90 MET A N 1
ATOM 704 C CA . MET A 1 90 ? 18.630 4.905 -15.389 1.00 93.25 90 MET A CA 1
ATOM 705 C C . MET A 1 90 ? 18.501 3.750 -16.395 1.00 93.25 90 MET A C 1
ATOM 707 O O . MET A 1 90 ? 17.678 2.847 -16.223 1.00 93.25 90 MET A O 1
ATOM 711 N N . GLY A 1 91 ? 19.292 3.748 -17.473 1.00 91.69 91 GLY A N 1
ATOM 712 C CA . GLY A 1 91 ? 19.196 2.747 -18.543 1.00 91.69 91 GLY A CA 1
ATOM 713 C C . GLY A 1 91 ? 19.329 1.302 -18.056 1.00 91.69 91 GLY A C 1
ATOM 714 O O . GLY A 1 91 ? 18.529 0.444 -18.448 1.00 91.69 91 GLY A O 1
ATOM 715 N N . ASP A 1 92 ? 20.296 1.045 -17.175 1.00 91.12 92 ASP A N 1
ATOM 716 C CA . ASP A 1 92 ? 20.538 -0.291 -16.624 1.00 91.12 92 ASP A CA 1
ATOM 717 C C . ASP A 1 92 ? 19.445 -0.697 -15.624 1.00 91.12 92 ASP A C 1
ATOM 719 O O . ASP A 1 92 ? 18.961 -1.830 -15.670 1.00 91.12 92 ASP A O 1
ATOM 723 N N . ASP A 1 93 ? 18.982 0.222 -14.774 1.00 92.06 93 ASP A N 1
ATOM 724 C CA . ASP A 1 93 ? 17.869 -0.012 -13.846 1.00 92.06 93 ASP A CA 1
ATOM 725 C C . ASP A 1 93 ? 16.575 -0.383 -14.585 1.00 92.06 93 ASP A C 1
ATOM 727 O O . ASP A 1 93 ? 15.947 -1.398 -14.277 1.00 92.06 93 ASP A O 1
ATOM 731 N N . ILE A 1 94 ? 16.204 0.361 -15.633 1.00 93.62 94 ILE A N 1
ATOM 732 C CA . ILE A 1 94 ? 15.018 0.065 -16.456 1.00 93.62 94 ILE A CA 1
ATOM 733 C C . ILE A 1 94 ? 15.144 -1.308 -17.132 1.00 93.62 94 ILE A C 1
ATOM 735 O O . ILE A 1 94 ? 14.162 -2.057 -17.226 1.00 93.62 94 ILE A O 1
ATOM 739 N N . ALA A 1 95 ? 16.342 -1.670 -17.604 1.00 93.31 95 ALA A N 1
ATOM 740 C CA . ALA A 1 95 ? 16.600 -2.993 -18.166 1.00 93.31 95 ALA A CA 1
ATOM 741 C C . ALA A 1 95 ? 16.405 -4.105 -17.120 1.00 93.31 95 ALA A C 1
ATOM 743 O O . ALA A 1 95 ? 15.811 -5.143 -17.431 1.00 93.31 95 ALA A O 1
ATOM 744 N N . GLN A 1 96 ? 16.823 -3.873 -15.874 1.00 93.00 96 GLN A N 1
ATOM 745 C CA . GLN A 1 96 ? 16.614 -4.809 -14.770 1.00 93.00 96 GLN A CA 1
ATOM 746 C C . GLN A 1 96 ? 15.135 -4.953 -14.387 1.00 93.00 96 GLN A C 1
ATOM 748 O O . GLN A 1 96 ? 14.679 -6.086 -14.209 1.00 93.00 96 GLN A O 1
ATOM 753 N N . VAL A 1 97 ? 14.356 -3.861 -14.342 1.00 94.06 97 VAL A N 1
ATOM 754 C CA . VAL A 1 97 ? 12.896 -3.929 -14.110 1.00 94.06 97 VAL A CA 1
ATOM 755 C C . VAL A 1 97 ? 12.249 -4.856 -15.141 1.00 94.06 97 VAL A C 1
ATOM 757 O O . VAL A 1 97 ? 11.498 -5.766 -14.788 1.00 94.06 97 VAL A O 1
ATOM 760 N N . ARG A 1 98 ? 12.574 -4.671 -16.428 1.00 93.94 98 ARG A N 1
ATOM 761 C CA . ARG A 1 98 ? 12.036 -5.491 -17.530 1.00 93.94 98 ARG A CA 1
ATOM 762 C C . ARG A 1 98 ? 12.369 -6.967 -17.381 1.00 93.94 98 ARG A C 1
ATOM 764 O O . ARG A 1 98 ? 11.508 -7.801 -17.645 1.00 93.94 98 ARG A O 1
ATOM 771 N N . ALA A 1 99 ? 13.601 -7.279 -16.982 1.00 91.19 99 ALA A N 1
ATOM 772 C CA . ALA A 1 99 ? 14.057 -8.653 -16.806 1.00 91.19 99 ALA A CA 1
ATOM 773 C C . ALA A 1 99 ? 13.376 -9.350 -15.614 1.00 91.19 99 ALA A C 1
ATOM 775 O O . ALA A 1 99 ? 13.120 -10.550 -15.671 1.00 91.19 99 ALA A O 1
ATOM 776 N N . ALA A 1 100 ? 13.063 -8.608 -14.550 1.00 92.81 100 ALA A N 1
ATOM 777 C CA . ALA A 1 100 ? 12.466 -9.155 -13.333 1.00 92.81 100 ALA A CA 1
ATOM 778 C C . ALA A 1 100 ? 10.929 -9.262 -13.388 1.00 92.81 100 ALA A C 1
ATOM 780 O O . ALA A 1 100 ? 10.336 -10.080 -12.680 1.00 92.81 100 ALA A O 1
ATOM 781 N N . LEU A 1 101 ? 10.273 -8.452 -14.226 1.00 93.38 101 LEU A N 1
ATOM 782 C CA . LEU A 1 101 ? 8.816 -8.306 -14.245 1.00 93.38 101 LEU A CA 1
ATOM 783 C C . LEU A 1 101 ? 8.064 -9.611 -14.571 1.00 93.38 101 LEU A C 1
ATOM 785 O O . LEU A 1 101 ? 7.035 -9.885 -13.949 1.00 93.38 101 LEU A O 1
ATOM 789 N N . ASP A 1 102 ? 8.588 -10.430 -15.496 1.00 91.06 102 ASP A N 1
ATOM 790 C CA . ASP A 1 102 ? 7.996 -11.730 -15.857 1.00 91.06 102 ASP A CA 1
ATOM 791 C C . ASP A 1 102 ? 7.832 -12.622 -14.602 1.00 91.06 102 ASP A C 1
ATOM 793 O O . ASP A 1 102 ? 6.806 -13.283 -14.432 1.00 91.06 102 ASP A O 1
ATOM 797 N N . GLY A 1 103 ? 8.797 -12.575 -13.673 1.00 87.88 103 GLY A N 1
ATOM 798 C CA . GLY A 1 103 ? 8.762 -13.330 -12.417 1.00 87.88 103 GLY A CA 1
ATOM 799 C C . GLY A 1 103 ? 7.715 -12.824 -11.422 1.00 87.88 103 GLY A C 1
ATOM 800 O O . GLY A 1 103 ? 7.002 -13.633 -10.823 1.00 87.88 103 GLY A O 1
ATOM 801 N N . LEU A 1 104 ? 7.572 -11.501 -11.277 1.00 90.56 104 LEU A N 1
ATOM 802 C CA . LEU A 1 104 ? 6.545 -10.904 -10.416 1.00 90.56 104 LEU A CA 1
ATOM 803 C C . LEU A 1 104 ? 5.140 -11.295 -10.894 1.00 90.56 104 LEU A C 1
ATOM 805 O O . LEU A 1 104 ? 4.342 -11.811 -10.112 1.00 90.56 104 LEU A O 1
ATOM 809 N N . ALA A 1 105 ? 4.849 -11.101 -12.183 1.00 90.06 105 ALA A N 1
ATOM 810 C CA . ALA A 1 105 ? 3.539 -11.412 -12.749 1.00 90.06 105 ALA A CA 1
ATOM 811 C C . ALA A 1 105 ? 3.216 -12.914 -12.677 1.00 90.06 105 ALA A C 1
ATOM 813 O O . ALA A 1 105 ? 2.101 -13.283 -12.302 1.00 90.06 105 ALA A O 1
ATOM 814 N N . ALA A 1 106 ? 4.193 -13.783 -12.969 1.00 85.88 106 ALA A N 1
ATOM 815 C CA . ALA A 1 106 ? 4.028 -15.230 -12.845 1.00 85.88 106 ALA A CA 1
ATOM 816 C C . ALA A 1 106 ? 3.701 -15.646 -11.405 1.00 85.88 106 ALA A C 1
ATOM 818 O O . ALA A 1 106 ? 2.834 -16.493 -11.189 1.00 85.88 106 ALA A O 1
ATOM 819 N N . ARG A 1 107 ? 4.350 -15.030 -10.409 1.00 85.31 107 ARG A N 1
ATOM 820 C CA . ARG A 1 107 ? 4.087 -15.338 -9.002 1.00 85.31 107 ARG A CA 1
ATOM 821 C C . ARG A 1 107 ? 2.725 -14.836 -8.537 1.00 85.31 107 ARG A C 1
ATOM 823 O O . ARG A 1 107 ? 2.021 -15.594 -7.879 1.00 85.31 107 ARG A O 1
ATOM 830 N N . LEU A 1 108 ? 2.337 -13.612 -8.897 1.00 87.19 108 LEU A N 1
ATOM 831 C CA . LEU A 1 108 ? 1.000 -13.089 -8.595 1.00 87.19 108 LEU A CA 1
ATOM 832 C C . LEU A 1 108 ? -0.090 -13.972 -9.210 1.00 87.19 108 LEU A C 1
ATOM 834 O O . LEU A 1 108 ? -1.070 -14.291 -8.545 1.00 87.19 108 LEU A O 1
ATOM 838 N N . HIS A 1 109 ? 0.117 -14.430 -10.446 1.00 84.75 109 HIS A N 1
ATOM 839 C CA . HIS A 1 109 ? -0.787 -15.367 -11.103 1.00 84.75 109 HIS A CA 1
ATOM 840 C C . HIS A 1 109 ? -0.846 -16.725 -10.385 1.00 84.75 109 HIS A C 1
ATOM 842 O O . HIS A 1 109 ? -1.933 -17.242 -10.151 1.00 84.75 109 HIS A O 1
ATOM 848 N N . ALA A 1 110 ? 0.301 -17.282 -9.980 1.00 79.31 110 ALA A N 1
ATOM 849 C CA . ALA A 1 110 ? 0.366 -18.550 -9.247 1.00 79.31 110 ALA A CA 1
ATOM 850 C C . ALA A 1 110 ? -0.299 -18.483 -7.861 1.00 79.31 110 ALA A C 1
ATOM 852 O O . ALA A 1 110 ? -0.856 -19.474 -7.401 1.00 79.31 110 ALA A O 1
ATOM 853 N N . LEU A 1 111 ? -0.256 -17.317 -7.212 1.00 76.50 111 LEU A N 1
ATOM 854 C CA . LEU A 1 111 ? -0.962 -17.033 -5.958 1.00 76.50 111 LEU A CA 1
ATOM 855 C C . LEU A 1 111 ? -2.434 -16.632 -6.177 1.00 76.50 111 LEU A C 1
ATOM 857 O O . LEU A 1 111 ? -3.114 -16.259 -5.226 1.00 76.50 111 LEU A O 1
ATOM 861 N N . ASN A 1 112 ? -2.920 -16.698 -7.420 1.00 76.38 112 ASN A N 1
ATOM 862 C CA . ASN A 1 112 ? -4.283 -16.363 -7.816 1.00 76.38 112 ASN A CA 1
ATOM 863 C C . ASN A 1 112 ? -4.690 -14.915 -7.473 1.00 76.38 112 ASN A C 1
ATOM 865 O O . ASN A 1 112 ? -5.850 -14.651 -7.187 1.00 76.38 112 ASN A O 1
ATOM 869 N N . TYR A 1 113 ? -3.755 -13.956 -7.493 1.00 82.50 113 TYR A N 1
ATOM 870 C CA . TYR A 1 113 ? -4.081 -12.542 -7.295 1.00 82.50 113 TYR A CA 1
ATOM 871 C C . TYR A 1 113 ? -4.693 -11.928 -8.555 1.00 82.50 113 TYR A C 1
ATOM 873 O O . TYR A 1 113 ? -4.169 -12.066 -9.663 1.00 82.50 113 TYR A O 1
ATOM 881 N N . GLN A 1 114 ? -5.747 -11.137 -8.371 1.00 87.00 114 GLN A N 1
ATOM 882 C CA . GLN A 1 114 ? -6.243 -10.219 -9.389 1.00 87.00 114 GLN A CA 1
ATOM 883 C C . GLN A 1 114 ? -5.389 -8.951 -9.371 1.00 87.00 114 GLN A C 1
ATOM 885 O O . GLN A 1 114 ? -5.673 -8.009 -8.621 1.00 87.00 114 GLN A O 1
ATOM 890 N N . TYR A 1 115 ? -4.340 -8.921 -10.189 1.00 91.06 115 TYR A N 1
ATOM 891 C CA . TYR A 1 115 ? -3.435 -7.778 -10.260 1.00 91.06 115 TYR A CA 1
ATOM 892 C C . TYR A 1 115 ? -3.824 -6.768 -11.347 1.00 91.06 115 TYR A C 1
ATOM 894 O O . TYR A 1 115 ? -4.334 -7.140 -12.406 1.00 91.06 115 TYR A O 1
ATOM 902 N N . ARG A 1 116 ? -3.546 -5.484 -11.105 1.00 95.44 116 ARG A N 1
ATOM 903 C CA . ARG A 1 116 ? -3.496 -4.439 -12.138 1.00 95.44 116 ARG A CA 1
ATOM 904 C C . ARG A 1 116 ? -2.164 -3.710 -12.076 1.00 95.44 116 ARG A C 1
ATOM 906 O O . ARG A 1 116 ? -1.613 -3.515 -10.997 1.00 95.44 116 ARG A O 1
ATOM 913 N N . PHE A 1 117 ? -1.683 -3.268 -13.231 1.00 97.12 117 PHE A N 1
ATOM 914 C CA . PHE A 1 117 ? -0.454 -2.506 -13.358 1.00 97.12 117 PHE A CA 1
ATOM 915 C C . PHE A 1 117 ? -0.695 -1.106 -13.919 1.00 97.12 117 PHE A C 1
ATOM 917 O O . PHE A 1 117 ? -1.467 -0.927 -14.863 1.00 97.12 117 PHE A O 1
ATOM 924 N N . GLY A 1 118 ? 0.019 -0.134 -13.360 1.00 97.69 118 GLY A N 1
ATOM 925 C CA . GLY A 1 118 ? 0.147 1.224 -13.870 1.00 97.69 118 GLY A CA 1
ATOM 926 C C . GLY A 1 118 ? 1.618 1.612 -14.016 1.00 97.69 118 GLY A C 1
ATOM 927 O O . GLY A 1 118 ? 2.505 1.022 -13.400 1.00 97.69 118 GLY A O 1
ATOM 928 N N . LEU A 1 119 ? 1.887 2.597 -14.865 1.00 97.69 119 LEU A N 1
ATOM 929 C CA . LEU A 1 119 ? 3.226 3.097 -15.160 1.00 97.69 119 LEU A CA 1
ATOM 930 C C . LEU A 1 119 ? 3.227 4.627 -15.213 1.00 97.69 119 LEU A C 1
ATOM 932 O O . LEU A 1 119 ? 2.431 5.236 -15.923 1.00 97.69 119 LEU A O 1
ATOM 936 N N . VAL A 1 120 ? 4.150 5.249 -14.501 1.00 97.12 120 VAL A N 1
ATOM 937 C CA . VAL A 1 120 ? 4.487 6.663 -14.637 1.00 97.12 120 VAL A CA 1
ATOM 938 C C . VAL A 1 120 ? 5.961 6.723 -15.000 1.00 97.12 120 VAL A C 1
ATOM 940 O O . VAL A 1 120 ? 6.792 6.166 -14.292 1.00 97.12 120 VAL A O 1
ATOM 943 N N . THR A 1 121 ? 6.293 7.363 -16.111 1.00 95.25 121 THR A N 1
ATOM 944 C CA . THR A 1 121 ? 7.688 7.578 -16.517 1.00 95.25 121 THR A CA 1
ATOM 945 C C . THR A 1 121 ? 8.062 9.027 -16.292 1.00 95.25 121 THR A C 1
ATOM 947 O O . THR A 1 121 ? 7.226 9.910 -16.500 1.00 95.25 121 THR A O 1
ATOM 950 N N . GLN A 1 122 ? 9.304 9.284 -15.904 1.00 90.38 122 GLN A N 1
ATOM 951 C CA . GLN A 1 122 ? 9.783 10.644 -15.692 1.00 90.38 122 GLN A CA 1
ATOM 952 C C . GLN A 1 122 ? 11.229 10.782 -16.180 1.00 90.38 122 GLN A C 1
ATOM 954 O O . GLN A 1 122 ? 12.074 9.976 -15.834 1.00 90.38 122 GLN A O 1
ATOM 959 N N . SER A 1 123 ? 11.487 11.734 -17.067 1.00 83.31 123 SER A N 1
ATOM 960 C CA . SER A 1 123 ? 12.828 12.134 -17.540 1.00 83.31 123 SER A CA 1
ATOM 961 C C . SER A 1 123 ? 12.877 13.668 -17.673 1.00 83.31 123 SER A C 1
ATOM 963 O O . SER A 1 123 ? 13.441 14.238 -18.609 1.00 83.31 123 SER A O 1
ATOM 965 N N . GLY A 1 124 ? 12.060 14.323 -16.848 1.00 81.44 124 GLY A N 1
ATOM 966 C CA . GLY A 1 124 ? 11.251 15.494 -17.176 1.00 81.44 124 GLY A CA 1
ATOM 967 C C . GLY A 1 124 ? 9.875 15.368 -16.512 1.00 81.44 124 GLY A C 1
ATOM 968 O O . GLY A 1 124 ? 9.678 14.490 -15.675 1.00 81.44 124 GLY A O 1
ATOM 969 N N . GLN A 1 125 ? 8.910 16.223 -16.875 1.00 83.31 125 GLN A N 1
ATOM 970 C CA . GLN A 1 125 ? 7.577 16.181 -16.253 1.00 83.31 125 GLN A CA 1
ATOM 971 C C . GLN A 1 125 ? 6.961 14.767 -16.305 1.00 83.31 125 GLN A C 1
ATOM 973 O O . GLN A 1 125 ? 7.068 14.112 -17.348 1.00 83.31 125 GLN A O 1
ATOM 978 N N . PRO A 1 126 ? 6.313 14.295 -15.219 1.00 90.88 126 PRO A N 1
ATOM 979 C CA . PRO A 1 126 ? 5.790 12.938 -15.166 1.00 90.88 126 PRO A CA 1
ATOM 980 C C . PRO A 1 126 ? 4.769 12.668 -16.266 1.00 90.88 126 PRO A C 1
ATOM 982 O O . PRO A 1 126 ? 3.870 13.471 -16.518 1.00 90.88 126 PRO A O 1
ATOM 985 N N . HIS A 1 127 ? 4.876 11.497 -16.880 1.00 93.06 127 HIS A N 1
ATOM 986 C CA . HIS A 1 127 ? 3.942 11.019 -17.884 1.00 93.06 127 HIS A CA 1
ATOM 987 C C . HIS A 1 127 ? 3.253 9.748 -17.385 1.00 93.06 127 HIS A C 1
ATOM 989 O O . HIS A 1 127 ? 3.880 8.695 -17.246 1.00 93.06 127 HIS A O 1
ATOM 995 N N . VAL A 1 128 ? 1.948 9.849 -17.125 1.00 95.44 128 VAL A N 1
ATOM 996 C CA . VAL A 1 128 ? 1.112 8.734 -16.668 1.00 95.44 128 VAL A CA 1
ATOM 997 C C . VAL A 1 128 ? 0.620 7.941 -17.874 1.00 95.44 128 VAL A C 1
ATOM 999 O O . VAL A 1 128 ? -0.083 8.468 -18.738 1.00 95.44 128 VAL A O 1
ATOM 1002 N N . ALA A 1 129 ? 0.986 6.663 -17.945 1.00 94.69 129 ALA A N 1
ATOM 1003 C CA . ALA A 1 129 ? 0.519 5.779 -18.999 1.00 94.69 129 ALA A CA 1
ATOM 1004 C C . ALA A 1 129 ? -0.974 5.480 -18.831 1.00 94.69 129 ALA A C 1
ATOM 1006 O O . ALA A 1 129 ? -1.405 4.958 -17.810 1.00 94.69 129 ALA A O 1
ATOM 1007 N N . ASP A 1 130 ? -1.751 5.751 -19.873 1.00 93.38 130 ASP A N 1
ATOM 1008 C CA . ASP A 1 130 ? -3.124 5.274 -19.962 1.00 93.38 130 ASP A CA 1
ATOM 1009 C C . ASP A 1 130 ? -3.170 3.964 -20.761 1.00 93.38 130 ASP A C 1
ATOM 1011 O O . ASP A 1 130 ? -2.645 3.877 -21.884 1.00 93.38 130 ASP A O 1
ATOM 1015 N N . PHE A 1 131 ? -3.719 2.916 -20.151 1.00 91.19 131 PHE A N 1
ATOM 1016 C CA . PHE A 1 131 ? -3.834 1.593 -20.760 1.00 91.19 131 PHE A CA 1
ATOM 1017 C C . PHE A 1 131 ? -5.188 1.354 -21.436 1.00 91.19 131 PHE A C 1
ATOM 1019 O O . PHE A 1 131 ? -5.315 0.370 -22.166 1.00 91.19 131 PHE A O 1
ATOM 1026 N N . ASP A 1 132 ? -6.149 2.260 -21.254 1.00 88.12 132 ASP A N 1
ATOM 1027 C CA . ASP A 1 132 ? -7.411 2.289 -21.986 1.00 88.12 132 ASP A CA 1
ATOM 1028 C C . ASP A 1 132 ? -7.819 3.746 -22.277 1.00 88.12 132 ASP A C 1
ATOM 1030 O O . ASP A 1 132 ? -8.660 4.312 -21.582 1.00 88.12 132 ASP A O 1
ATOM 1034 N N . PRO A 1 133 ? -7.257 4.351 -23.341 1.00 84.12 133 PRO A N 1
ATOM 1035 C CA . PRO A 1 133 ? -7.476 5.761 -23.666 1.00 84.12 133 PRO A CA 1
ATOM 1036 C C . PRO A 1 133 ? -8.894 6.084 -24.151 1.00 84.12 133 PRO A C 1
ATOM 1038 O O . PRO A 1 133 ? -9.192 7.240 -24.457 1.00 84.12 133 PRO A O 1
ATOM 1041 N N . ILE A 1 134 ? -9.758 5.076 -24.301 1.00 84.81 134 ILE A N 1
ATOM 1042 C CA . ILE A 1 134 ? -11.162 5.270 -24.672 1.00 84.81 134 ILE A CA 1
ATOM 1043 C C . ILE A 1 134 ? -11.988 5.592 -23.422 1.00 84.81 134 ILE A C 1
ATOM 1045 O O . ILE A 1 134 ? -12.952 6.358 -23.502 1.00 84.81 134 ILE A O 1
ATOM 1049 N N . THR A 1 135 ? -11.601 5.044 -22.271 1.00 81.19 135 THR A N 1
ATOM 1050 C CA . THR A 1 135 ? -12.248 5.311 -20.989 1.00 81.19 135 THR A CA 1
ATOM 1051 C C . THR A 1 135 ? -11.663 6.590 -20.381 1.00 81.19 135 THR A C 1
ATOM 1053 O O . THR A 1 135 ? -10.454 6.672 -20.191 1.00 81.19 135 THR A O 1
ATOM 1056 N N . PRO A 1 136 ? -12.479 7.613 -20.057 1.00 81.81 136 PRO A N 1
ATOM 1057 C CA . PRO A 1 136 ? -11.965 8.834 -19.446 1.00 81.81 136 PRO A CA 1
ATOM 1058 C C . PRO A 1 136 ? -11.208 8.570 -18.135 1.00 81.81 136 PRO A C 1
ATOM 1060 O O . PRO A 1 136 ? -11.718 7.896 -17.242 1.00 81.81 136 PRO A O 1
ATOM 1063 N N . GLY A 1 137 ? -10.025 9.175 -17.997 1.00 81.31 137 GLY A N 1
ATOM 1064 C CA . GLY A 1 137 ? -9.137 9.006 -16.839 1.00 81.31 137 GLY A CA 1
ATOM 1065 C C . GLY A 1 137 ? -8.003 8.018 -17.116 1.00 81.31 137 GLY A C 1
ATOM 1066 O O . GLY A 1 137 ? -8.075 7.257 -18.069 1.00 81.31 137 GLY A O 1
ATOM 1067 N N . HIS A 1 138 ? -6.947 8.024 -16.298 1.00 88.69 138 HIS A N 1
ATOM 1068 C CA . HIS A 1 138 ? -5.814 7.121 -16.512 1.00 88.69 138 HIS A CA 1
ATOM 1069 C C . HIS A 1 138 ? -6.144 5.717 -15.997 1.00 88.69 138 HIS A C 1
ATOM 1071 O O . HIS A 1 138 ? -6.250 5.501 -14.788 1.00 88.69 138 HIS A O 1
ATOM 1077 N N . GLN A 1 139 ? -6.287 4.756 -16.911 1.00 90.69 139 GLN A N 1
ATOM 1078 C CA . GLN A 1 139 ? -6.656 3.387 -16.560 1.00 90.69 139 GLN A CA 1
ATOM 1079 C C . GLN A 1 139 ? -5.425 2.513 -16.320 1.00 90.69 139 GLN A C 1
ATOM 1081 O O . GLN A 1 139 ? -4.469 2.547 -17.095 1.00 90.69 139 GLN A O 1
ATOM 1086 N N . MET A 1 140 ? -5.468 1.679 -15.277 1.00 95.00 140 MET A N 1
ATOM 1087 C CA . MET A 1 140 ? -4.523 0.569 -15.083 1.00 95.00 140 MET A CA 1
ATOM 1088 C C . MET A 1 140 ? -4.932 -0.643 -15.935 1.00 95.00 140 MET A C 1
ATOM 1090 O O . MET A 1 140 ? -6.074 -0.749 -16.379 1.00 95.00 140 MET A O 1
ATOM 1094 N N . THR A 1 141 ? -4.034 -1.614 -16.124 1.00 93.75 141 THR A N 1
ATOM 1095 C CA . THR A 1 141 ? -4.345 -2.848 -16.868 1.00 93.75 141 THR A CA 1
ATOM 1096 C C . THR A 1 141 ? -4.126 -4.115 -16.051 1.00 93.75 141 THR A C 1
ATOM 1098 O O . THR A 1 141 ? -3.090 -4.280 -15.418 1.00 93.75 141 THR A O 1
ATOM 1101 N N . GLY A 1 142 ? -5.078 -5.050 -16.104 1.00 91.50 142 GLY A N 1
ATOM 1102 C CA . GLY A 1 142 ? -4.881 -6.424 -15.619 1.00 91.50 142 GLY A CA 1
ATOM 1103 C C . GLY A 1 142 ? -4.217 -7.352 -16.646 1.00 91.50 142 GLY A C 1
ATOM 1104 O O . GLY A 1 142 ? -3.925 -8.505 -16.345 1.00 91.50 142 GLY A O 1
ATOM 1105 N N . SER A 1 143 ? -3.975 -6.874 -17.873 1.00 91.62 143 SER A N 1
ATOM 1106 C CA . SER A 1 143 ? -3.311 -7.650 -18.922 1.00 91.62 143 SER A CA 1
ATOM 1107 C C . SER A 1 143 ? -1.798 -7.529 -18.780 1.00 91.62 143 SER A C 1
ATOM 1109 O O . SER A 1 143 ? -1.199 -6.522 -19.176 1.00 91.62 143 SER A O 1
ATOM 1111 N N . TYR A 1 144 ? -1.166 -8.583 -18.257 1.00 92.19 144 TYR A N 1
ATOM 1112 C CA . TYR A 1 144 ? 0.290 -8.640 -18.165 1.00 92.19 144 TYR A CA 1
ATOM 1113 C C . TYR A 1 144 ? 0.996 -8.394 -19.516 1.00 92.19 144 TYR A C 1
ATOM 1115 O O . TYR A 1 144 ? 1.883 -7.539 -19.562 1.00 92.19 144 TYR A O 1
ATOM 1123 N N . PRO A 1 145 ? 0.592 -9.029 -20.638 1.00 92.56 145 PRO A N 1
ATOM 1124 C CA . PRO A 1 145 ? 1.204 -8.753 -21.938 1.00 92.56 145 PRO A CA 1
ATOM 1125 C C . PRO A 1 145 ? 1.122 -7.277 -22.351 1.00 92.56 145 PRO A C 1
ATOM 1127 O O . PRO A 1 145 ? 2.095 -6.729 -22.869 1.00 92.56 145 PRO A O 1
ATOM 1130 N N . THR A 1 146 ? -0.008 -6.612 -22.085 1.00 92.75 146 THR A N 1
ATOM 1131 C CA . THR A 1 146 ? -0.202 -5.189 -22.408 1.00 92.75 146 THR A CA 1
ATOM 1132 C C . THR A 1 146 ? 0.739 -4.306 -21.592 1.00 92.75 146 THR A C 1
ATOM 1134 O O . THR A 1 146 ? 1.415 -3.438 -22.151 1.00 92.75 146 THR A O 1
ATOM 1137 N N . PHE A 1 147 ? 0.824 -4.549 -20.281 1.00 95.38 147 PHE A N 1
ATOM 1138 C CA . PHE A 1 147 ? 1.739 -3.818 -19.409 1.00 95.38 147 PHE A CA 1
ATOM 1139 C C . PHE A 1 147 ? 3.201 -4.029 -19.815 1.00 95.38 147 PHE A C 1
ATOM 1141 O O . PHE A 1 147 ? 3.947 -3.065 -19.994 1.00 95.38 147 PHE A O 1
ATOM 1148 N N . ARG A 1 148 ? 3.589 -5.289 -20.048 1.00 93.62 148 ARG A N 1
ATOM 1149 C CA . ARG A 1 148 ? 4.937 -5.673 -20.475 1.00 93.62 148 ARG A CA 1
ATOM 1150 C C . ARG A 1 148 ? 5.350 -4.939 -21.750 1.00 93.62 148 ARG A C 1
ATOM 1152 O O . ARG A 1 148 ? 6.428 -4.360 -21.782 1.00 93.62 148 ARG A O 1
ATOM 1159 N N . ILE A 1 149 ? 4.501 -4.896 -22.781 1.00 93.25 149 ILE A N 1
ATOM 1160 C CA . ILE A 1 149 ? 4.798 -4.164 -24.027 1.00 93.25 149 ILE A CA 1
ATOM 1161 C C . ILE A 1 149 ? 5.038 -2.675 -23.753 1.00 93.25 149 ILE A C 1
ATOM 1163 O O . ILE A 1 149 ? 5.994 -2.104 -24.279 1.00 93.25 149 ILE A O 1
ATOM 1167 N N . ARG A 1 150 ? 4.209 -2.038 -22.914 1.00 94.00 150 ARG A N 1
ATOM 1168 C CA . ARG A 1 150 ? 4.388 -0.622 -22.562 1.00 94.00 150 ARG A CA 1
ATOM 1169 C C . ARG A 1 150 ? 5.722 -0.392 -21.848 1.00 94.00 150 ARG A C 1
ATOM 1171 O O . ARG A 1 150 ? 6.453 0.511 -22.246 1.00 94.00 150 ARG A O 1
ATOM 1178 N N . LEU A 1 151 ? 6.072 -1.224 -20.865 1.00 93.06 151 LEU A N 1
ATOM 1179 C CA . LEU A 1 151 ? 7.343 -1.116 -20.140 1.00 93.06 151 LEU A CA 1
ATOM 1180 C C . LEU A 1 151 ? 8.562 -1.338 -21.057 1.00 93.06 151 LEU A C 1
ATOM 1182 O O . LEU A 1 151 ? 9.574 -0.641 -20.949 1.00 93.06 151 LEU A O 1
ATOM 1186 N N . PHE A 1 152 ? 8.479 -2.280 -21.998 1.00 91.50 152 PHE A N 1
ATOM 1187 C CA . PHE A 1 152 ? 9.553 -2.550 -22.964 1.00 91.50 152 PHE A CA 1
ATOM 1188 C C . PHE A 1 152 ? 9.822 -1.383 -23.928 1.00 91.50 152 PHE A C 1
ATOM 1190 O O . PHE A 1 152 ? 10.894 -1.336 -24.525 1.00 91.50 152 PHE A O 1
ATOM 1197 N N . ASN A 1 153 ? 8.909 -0.412 -24.019 1.00 90.56 153 ASN A N 1
ATOM 1198 C CA . ASN A 1 153 ? 9.088 0.807 -24.811 1.00 90.56 153 ASN A CA 1
ATOM 1199 C C . ASN A 1 153 ? 9.634 2.003 -24.007 1.00 90.56 153 ASN A C 1
ATOM 1201 O O . ASN A 1 153 ? 9.899 3.050 -24.590 1.00 90.56 153 ASN A O 1
ATOM 1205 N N . VAL A 1 154 ? 9.818 1.874 -22.688 1.00 90.25 154 VAL A N 1
ATOM 1206 C CA . VAL A 1 154 ? 10.403 2.931 -21.839 1.00 90.25 154 VAL A CA 1
ATOM 1207 C C . VAL A 1 154 ? 11.905 3.101 -22.113 1.00 90.25 154 VAL A C 1
ATOM 1209 O O . VAL A 1 154 ? 12.733 2.332 -21.637 1.00 90.25 154 VAL A O 1
ATOM 1212 N N . GLY A 1 155 ? 12.298 4.073 -22.923 1.00 84.81 155 GLY A N 1
ATOM 1213 C CA . GLY A 1 155 ? 13.717 4.398 -23.106 1.00 84.81 155 GLY A CA 1
ATOM 1214 C C . GLY A 1 155 ? 14.293 5.169 -21.916 1.00 84.81 155 GLY A C 1
ATOM 1215 O O . GLY A 1 155 ? 13.546 5.823 -21.198 1.00 84.81 155 GLY A O 1
ATOM 1216 N N . ALA A 1 156 ? 15.616 5.126 -21.758 1.00 87.81 156 ALA A N 1
ATOM 1217 C CA . ALA A 1 156 ? 16.358 6.096 -20.957 1.00 87.81 156 ALA A CA 1
ATOM 1218 C C . ALA A 1 156 ? 16.776 7.258 -21.870 1.00 87.81 156 ALA A C 1
ATOM 1220 O O . ALA A 1 156 ? 17.511 7.047 -22.840 1.00 87.81 156 ALA A O 1
ATOM 1221 N N . THR A 1 157 ? 16.272 8.469 -21.625 1.00 80.94 157 THR A N 1
ATOM 1222 C CA . THR A 1 157 ? 16.530 9.635 -22.482 1.00 80.94 157 THR A CA 1
ATOM 1223 C C . THR A 1 157 ? 16.573 10.936 -21.697 1.00 80.94 157 THR A C 1
ATOM 1225 O O . THR A 1 157 ? 15.602 11.279 -21.034 1.00 80.94 157 THR A O 1
ATOM 1228 N N . GLY A 1 158 ? 17.633 11.730 -21.889 1.00 68.50 158 GLY A N 1
ATOM 1229 C CA . GLY A 1 158 ? 17.733 13.062 -21.282 1.00 68.50 158 GLY A CA 1
ATOM 1230 C C . GLY A 1 158 ? 17.661 13.015 -19.754 1.00 68.50 158 GLY A C 1
ATOM 1231 O O . GLY A 1 158 ? 17.879 11.971 -19.164 1.00 68.50 158 GLY A O 1
ATOM 1232 N N . GLY A 1 159 ? 17.399 14.143 -19.119 1.00 66.25 159 GLY A N 1
ATOM 1233 C CA . GLY A 1 159 ? 17.202 14.259 -17.676 1.00 66.25 159 GLY A CA 1
ATOM 1234 C C . GLY A 1 159 ? 16.703 15.664 -17.381 1.00 66.25 159 GLY A C 1
ATOM 1235 O O . GLY A 1 159 ? 16.805 16.556 -18.242 1.00 66.25 159 GLY A O 1
ATOM 1236 N N . ALA A 1 160 ? 16.124 15.878 -16.210 1.00 65.00 160 ALA A N 1
ATOM 1237 C CA . ALA A 1 160 ? 15.649 17.206 -15.868 1.00 65.00 160 ALA A CA 1
ATOM 1238 C C . ALA A 1 160 ? 16.819 18.188 -15.598 1.00 65.00 160 ALA A C 1
ATOM 1240 O O . ALA A 1 160 ? 17.921 17.813 -15.193 1.00 65.00 160 ALA A O 1
ATOM 1241 N N . PRO A 1 161 ? 16.639 19.488 -15.900 1.00 60.34 161 PRO A N 1
ATOM 1242 C CA . PRO A 1 161 ? 17.710 20.467 -15.755 1.00 60.34 161 PRO A CA 1
ATOM 1243 C C . PRO A 1 161 ? 18.057 20.697 -14.279 1.00 60.34 161 PRO A C 1
ATOM 1245 O O . PRO A 1 161 ? 17.170 20.906 -13.455 1.00 60.34 161 PRO A O 1
ATOM 1248 N N . GLY A 1 162 ? 19.355 20.769 -13.969 1.00 63.12 162 GLY A N 1
ATOM 1249 C CA . GLY A 1 162 ? 19.847 21.144 -12.637 1.00 63.12 162 GLY A CA 1
ATOM 1250 C C . GLY A 1 162 ? 20.165 19.979 -11.695 1.00 63.12 162 GLY A C 1
ATOM 1251 O O . GLY A 1 162 ? 20.413 20.238 -10.519 1.00 63.12 162 GLY A O 1
ATOM 1252 N N . GLY A 1 163 ? 20.196 18.738 -12.198 1.00 73.25 163 GLY A N 1
ATOM 1253 C CA . GLY A 1 163 ? 20.542 17.540 -11.417 1.00 73.25 163 GLY A CA 1
ATOM 1254 C C . GLY A 1 163 ? 19.462 17.119 -10.420 1.00 73.25 163 GLY A C 1
ATOM 1255 O O . GLY A 1 163 ? 19.770 16.512 -9.405 1.00 73.25 163 GLY A O 1
ATOM 1256 N N . ASN A 1 164 ? 18.218 17.540 -10.646 1.00 85.12 164 ASN A N 1
ATOM 1257 C CA . ASN A 1 164 ? 17.061 17.039 -9.918 1.00 85.12 164 ASN A CA 1
ATOM 1258 C C . ASN A 1 164 ? 16.115 16.395 -10.932 1.00 85.12 164 ASN A C 1
ATOM 1260 O O . ASN A 1 164 ? 15.998 16.909 -12.042 1.00 85.12 164 ASN A O 1
ATOM 1264 N N . GLU A 1 165 ? 15.353 15.399 -10.497 1.00 88.94 165 GLU A N 1
ATOM 1265 C CA . GLU A 1 165 ? 14.376 14.667 -11.303 1.00 88.94 165 GLU A CA 1
ATOM 1266 C C . GLU A 1 165 ? 12.938 14.854 -10.801 1.00 88.94 165 GLU A C 1
ATOM 1268 O O . GLU A 1 165 ? 12.675 15.493 -9.784 1.00 88.94 165 GLU A O 1
ATOM 1273 N N . TRP A 1 166 ? 11.945 14.324 -11.512 1.00 90.44 166 TRP A N 1
ATOM 1274 C CA . TRP A 1 166 ? 10.526 14.504 -11.172 1.00 90.44 166 TRP A CA 1
ATOM 1275 C C . TRP A 1 166 ? 9.949 13.331 -10.372 1.00 90.44 166 TRP A C 1
ATOM 1277 O O . TRP A 1 166 ? 8.754 13.051 -10.452 1.00 90.44 166 TRP A O 1
ATOM 1287 N N . ALA A 1 167 ? 10.769 12.651 -9.571 1.00 92.44 167 ALA A N 1
ATOM 1288 C CA . ALA A 1 167 ? 10.382 11.437 -8.853 1.00 92.44 167 ALA A CA 1
ATOM 1289 C C . ALA A 1 167 ? 9.223 11.651 -7.850 1.00 92.44 167 ALA A C 1
ATOM 1291 O O . ALA A 1 167 ? 8.269 10.872 -7.816 1.00 92.44 167 ALA A O 1
ATOM 1292 N N . TRP A 1 168 ? 9.246 12.733 -7.068 1.00 91.81 168 TRP A N 1
ATOM 1293 C CA . TRP A 1 168 ? 8.200 13.081 -6.094 1.00 91.81 168 TRP A CA 1
ATOM 1294 C C . TRP A 1 168 ? 6.882 13.530 -6.763 1.00 91.81 168 TRP A C 1
ATOM 1296 O O . TRP A 1 168 ? 5.815 13.052 -6.370 1.00 91.81 168 TRP A O 1
ATOM 1306 N N . PRO A 1 169 ? 6.910 14.364 -7.824 1.00 90.50 169 PRO A N 1
ATOM 1307 C CA . PRO A 1 169 ? 5.779 14.571 -8.726 1.00 90.50 169 PRO A CA 1
ATOM 1308 C C . PRO A 1 169 ? 5.228 13.285 -9.345 1.00 90.50 169 PRO A C 1
ATOM 1310 O O . PRO A 1 169 ? 4.019 13.084 -9.358 1.00 90.50 169 PRO A O 1
ATOM 1313 N N . ALA A 1 170 ? 6.094 12.392 -9.828 1.00 94.06 170 ALA A N 1
ATOM 1314 C CA . ALA A 1 170 ? 5.674 11.131 -10.431 1.00 94.06 170 ALA A CA 1
ATOM 1315 C C . ALA A 1 170 ? 4.961 10.235 -9.413 1.00 94.06 170 ALA A C 1
ATOM 1317 O O . ALA A 1 170 ? 3.946 9.622 -9.745 1.00 94.06 170 ALA A O 1
ATOM 1318 N N . LEU A 1 171 ? 5.436 10.222 -8.163 1.00 94.94 171 LEU A N 1
ATOM 1319 C CA . LEU A 1 171 ? 4.737 9.587 -7.051 1.00 94.94 171 LEU A CA 1
ATOM 1320 C C . LEU A 1 171 ? 3.345 10.201 -6.852 1.00 94.94 171 LEU A C 1
ATOM 1322 O O . LEU A 1 171 ? 2.370 9.460 -6.801 1.00 94.94 171 LEU A O 1
ATOM 1326 N N . TRP A 1 172 ? 3.215 11.531 -6.807 1.00 92.81 172 TRP A N 1
ATOM 1327 C CA . TRP A 1 172 ? 1.898 12.171 -6.687 1.00 92.81 172 TRP A CA 1
ATOM 1328 C C . TRP A 1 172 ? 0.936 11.791 -7.817 1.00 92.81 172 TRP A C 1
ATOM 1330 O O . TRP A 1 172 ? -0.224 11.461 -7.565 1.00 92.81 172 TRP A O 1
ATOM 1340 N N . GLU A 1 173 ? 1.403 11.844 -9.060 1.00 93.31 173 GLU A N 1
ATOM 1341 C CA . GLU A 1 173 ? 0.601 11.503 -10.233 1.00 93.31 173 GLU A CA 1
ATOM 1342 C C . GLU A 1 173 ? 0.170 10.029 -10.184 1.00 93.31 173 GLU A C 1
ATOM 1344 O O . GLU A 1 173 ? -1.009 9.727 -10.359 1.00 93.31 173 GLU A O 1
ATOM 1349 N N . GLY A 1 174 ? 1.074 9.115 -9.815 1.00 95.56 174 GLY A N 1
ATOM 1350 C CA . GLY A 1 174 ? 0.740 7.705 -9.592 1.00 95.56 174 GLY A CA 1
ATOM 1351 C C . GLY A 1 174 ? -0.314 7.500 -8.497 1.00 95.56 174 GLY A C 1
ATOM 1352 O O . GLY A 1 174 ? -1.216 6.677 -8.649 1.00 95.56 174 GLY A O 1
ATOM 1353 N N . LEU A 1 175 ? -0.258 8.289 -7.424 1.00 92.56 175 LEU A N 1
ATOM 1354 C CA . LEU A 1 175 ? -1.224 8.231 -6.326 1.00 92.56 175 LEU A CA 1
ATOM 1355 C C . LEU A 1 175 ? -2.596 8.825 -6.689 1.00 92.56 175 LEU A C 1
ATOM 1357 O O . LEU A 1 175 ? -3.593 8.442 -6.083 1.00 92.56 175 LEU A O 1
ATOM 1361 N N . THR A 1 176 ? -2.670 9.796 -7.606 1.00 91.44 176 THR A N 1
ATOM 1362 C CA . THR A 1 176 ? -3.889 10.608 -7.823 1.00 91.44 176 THR A CA 1
ATOM 1363 C C . THR A 1 176 ? -4.575 10.425 -9.168 1.00 91.44 176 THR A C 1
ATOM 1365 O O . THR A 1 176 ? -5.753 10.761 -9.278 1.00 91.44 176 THR A O 1
ATOM 1368 N N . LYS A 1 177 ? -3.873 9.942 -10.195 1.00 93.00 177 LYS A N 1
ATOM 1369 C CA . LYS A 1 177 ? -4.427 9.849 -11.553 1.00 93.00 177 LYS A CA 1
ATOM 1370 C C . LYS A 1 177 ? -5.046 8.503 -11.883 1.00 93.00 177 LYS A C 1
ATOM 1372 O O . LYS A 1 177 ? -5.963 8.469 -12.700 1.00 93.00 177 LYS A O 1
ATOM 1377 N N . TYR A 1 178 ? -4.534 7.429 -11.291 1.00 94.56 178 TYR A N 1
ATOM 1378 C CA . TYR A 1 178 ? -5.063 6.089 -11.512 1.00 94.56 178 TYR A CA 1
ATOM 1379 C C . TYR A 1 178 ? -6.353 5.849 -10.729 1.00 94.56 178 TYR A C 1
ATOM 1381 O O . TYR A 1 178 ? -6.508 6.324 -9.603 1.00 94.56 178 TYR A O 1
ATOM 1389 N N . ASP A 1 179 ? -7.250 5.060 -11.321 1.00 87.81 179 ASP A N 1
ATOM 1390 C CA . ASP A 1 179 ? -8.444 4.533 -10.656 1.00 87.81 179 ASP A CA 1
ATOM 1391 C C . ASP A 1 179 ? -8.085 3.326 -9.773 1.00 87.81 179 ASP A C 1
ATOM 1393 O O . ASP A 1 179 ? -8.174 2.161 -10.174 1.00 87.81 179 ASP A O 1
ATOM 1397 N N . TRP A 1 180 ? -7.588 3.626 -8.575 1.00 86.44 180 TRP A N 1
ATOM 1398 C CA . TRP A 1 180 ? -7.239 2.628 -7.570 1.00 86.44 180 TRP A CA 1
ATOM 1399 C C . TRP A 1 180 ? -8.489 1.944 -7.027 1.00 86.44 180 TRP A C 1
ATOM 1401 O O . TRP A 1 180 ? -9.393 2.601 -6.507 1.00 86.44 180 TRP A O 1
ATOM 1411 N N . ARG A 1 181 ? -8.507 0.609 -7.039 1.00 82.94 181 ARG A N 1
ATOM 1412 C CA . ARG A 1 181 ? -9.592 -0.139 -6.407 1.00 82.94 181 ARG A CA 1
ATOM 1413 C C . ARG A 1 181 ? -9.555 0.076 -4.895 1.00 82.94 181 ARG A C 1
ATOM 1415 O O . ARG A 1 181 ? -8.513 -0.066 -4.253 1.00 82.94 181 ARG A O 1
ATOM 1422 N N . ALA A 1 182 ? -10.707 0.411 -4.316 1.00 73.31 182 ALA A N 1
ATOM 1423 C CA . ALA A 1 182 ? -10.834 0.614 -2.872 1.00 73.31 182 ALA A CA 1
ATOM 1424 C C . ALA A 1 182 ? -10.512 -0.663 -2.073 1.00 73.31 182 ALA A C 1
ATOM 1426 O O . ALA A 1 182 ? -10.015 -0.578 -0.954 1.00 73.31 182 ALA A O 1
ATOM 1427 N N . ASP A 1 183 ? -10.755 -1.823 -2.685 1.00 64.62 183 ASP A N 1
ATOM 1428 C CA . ASP A 1 183 ? -10.560 -3.166 -2.146 1.00 64.62 183 ASP A CA 1
ATOM 1429 C C . ASP A 1 183 ? -9.299 -3.859 -2.698 1.00 64.62 183 ASP A C 1
ATOM 1431 O O . ASP A 1 183 ? -9.207 -5.082 -2.692 1.00 64.62 183 ASP A O 1
ATOM 1435 N N . ALA A 1 184 ? -8.325 -3.118 -3.232 1.00 78.88 184 ALA A N 1
ATOM 1436 C CA . ALA A 1 184 ? -7.031 -3.682 -3.609 1.00 78.88 184 ALA A CA 1
ATOM 1437 C C . ALA A 1 184 ? -5.933 -3.226 -2.653 1.00 78.88 184 ALA A C 1
ATOM 1439 O O . ALA A 1 184 ? -5.917 -2.091 -2.176 1.00 78.88 184 ALA A O 1
ATOM 1440 N N . LEU A 1 185 ? -4.955 -4.102 -2.431 1.00 82.25 185 LEU A N 1
ATOM 1441 C CA . LEU A 1 185 ? -3.670 -3.701 -1.887 1.00 82.25 185 LEU A CA 1
ATOM 1442 C C . LEU A 1 185 ? -2.999 -2.741 -2.877 1.00 82.25 185 LEU A C 1
ATOM 1444 O O . LEU A 1 185 ? -2.764 -3.106 -4.028 1.00 82.25 185 LEU A O 1
ATOM 1448 N N . LYS A 1 186 ? -2.699 -1.519 -2.437 1.00 88.81 186 LYS A N 1
ATOM 1449 C CA . LYS A 1 186 ? -2.156 -0.464 -3.299 1.00 88.81 186 LYS A CA 1
ATOM 1450 C C . LYS A 1 186 ? -0.647 -0.362 -3.118 1.00 88.81 186 LYS A C 1
ATOM 1452 O O . LYS A 1 186 ? -0.187 0.045 -2.053 1.00 88.81 186 LYS A O 1
ATOM 1457 N N . ILE A 1 187 ? 0.118 -0.721 -4.142 1.00 93.56 187 ILE A N 1
ATOM 1458 C CA . ILE A 1 187 ? 1.584 -0.710 -4.123 1.00 93.56 187 ILE A CA 1
ATOM 1459 C C . ILE A 1 187 ? 2.096 0.258 -5.177 1.00 93.56 187 ILE A C 1
ATOM 1461 O O . ILE A 1 187 ? 1.638 0.249 -6.317 1.00 93.56 187 ILE A O 1
ATOM 1465 N N . ILE A 1 188 ? 3.085 1.064 -4.820 1.00 97.31 188 ILE A N 1
ATOM 1466 C CA . ILE A 1 188 ? 3.792 1.924 -5.756 1.00 97.31 188 ILE A CA 1
ATOM 1467 C C . ILE A 1 188 ? 5.301 1.760 -5.583 1.00 97.31 188 ILE A C 1
ATOM 1469 O O . ILE A 1 188 ? 5.826 1.795 -4.473 1.00 97.31 188 ILE A O 1
ATOM 1473 N N . PHE A 1 189 ? 6.004 1.553 -6.689 1.00 97.81 189 PHE A N 1
ATOM 1474 C CA . PHE A 1 189 ? 7.459 1.608 -6.737 1.00 97.81 189 PHE A CA 1
ATOM 1475 C C . PHE A 1 189 ? 7.873 2.998 -7.182 1.00 97.81 189 PHE A C 1
ATOM 1477 O O . PHE A 1 189 ? 7.369 3.453 -8.201 1.00 97.81 189 PHE A O 1
ATOM 1484 N N . ILE A 1 190 ? 8.799 3.632 -6.470 1.00 96.69 190 ILE A N 1
ATOM 1485 C CA . ILE A 1 190 ? 9.504 4.831 -6.923 1.00 96.69 190 ILE A CA 1
ATOM 1486 C C . ILE A 1 190 ? 10.959 4.480 -7.184 1.00 96.69 190 ILE A C 1
ATOM 1488 O O . ILE A 1 190 ? 11.608 3.888 -6.329 1.00 96.69 190 ILE A O 1
ATOM 1492 N N . SER A 1 191 ? 11.469 4.818 -8.365 1.00 95.81 191 SER A N 1
ATOM 1493 C CA . SER A 1 191 ? 12.862 4.565 -8.725 1.00 95.81 191 SER A CA 1
ATOM 1494 C C . SER A 1 191 ? 13.493 5.791 -9.361 1.00 95.81 191 SER A C 1
ATOM 1496 O O . SER A 1 191 ? 12.879 6.369 -10.252 1.00 95.81 191 SER A O 1
ATOM 1498 N N . THR A 1 192 ? 14.667 6.191 -8.868 1.00 94.12 192 THR A N 1
ATOM 1499 C CA . THR A 1 192 ? 15.478 7.327 -9.349 1.00 94.12 192 THR A CA 1
ATOM 1500 C C . THR A 1 192 ? 16.865 7.293 -8.708 1.00 94.12 192 THR A C 1
ATOM 1502 O O . THR A 1 192 ? 17.022 6.787 -7.598 1.00 94.12 192 THR A O 1
ATOM 1505 N N . ASP A 1 193 ? 17.876 7.850 -9.357 1.00 92.25 193 ASP A N 1
ATOM 1506 C CA . ASP A 1 193 ? 19.221 8.024 -8.810 1.00 92.25 193 ASP A CA 1
ATOM 1507 C C . ASP A 1 193 ? 19.518 9.471 -8.370 1.00 92.25 193 ASP A C 1
ATOM 1509 O O . ASP A 1 193 ? 20.613 9.745 -7.869 1.00 92.25 193 ASP A O 1
ATOM 1513 N N . GLU A 1 194 ? 18.533 10.375 -8.463 1.00 91.12 194 GLU A N 1
ATOM 1514 C CA . GLU A 1 194 ? 18.696 11.804 -8.187 1.00 91.12 194 GLU A CA 1
ATOM 1515 C C . GLU A 1 194 ? 17.691 12.381 -7.152 1.00 91.12 194 GLU A C 1
ATOM 1517 O O . GLU A 1 194 ? 16.634 11.807 -6.843 1.00 91.12 194 GLU A O 1
ATOM 1522 N N . PRO A 1 195 ? 18.013 13.547 -6.556 1.00 91.69 195 PRO A N 1
ATOM 1523 C CA . PRO A 1 195 ? 17.070 14.356 -5.788 1.00 91.69 195 PRO A CA 1
ATOM 1524 C C . PRO A 1 195 ? 15.830 14.741 -6.600 1.00 91.69 195 PRO A C 1
ATOM 1526 O O . PRO A 1 195 ? 15.891 14.850 -7.818 1.00 91.69 195 PRO A O 1
ATOM 1529 N N . SER A 1 196 ? 14.710 15.028 -5.932 1.00 90.31 196 SER A N 1
ATOM 1530 C CA . SER A 1 196 ? 13.471 15.380 -6.633 1.00 90.31 196 SER A CA 1
ATOM 1531 C C . SER A 1 196 ? 13.199 16.887 -6.713 1.00 90.31 196 SER A C 1
ATOM 1533 O O . SER A 1 196 ? 13.582 17.687 -5.860 1.00 90.31 196 SER A O 1
ATOM 1535 N N . CYS A 1 197 ? 12.424 17.258 -7.721 1.00 86.56 197 CYS A N 1
ATOM 1536 C CA . CYS A 1 197 ? 11.654 18.488 -7.825 1.00 86.56 197 CYS A CA 1
ATOM 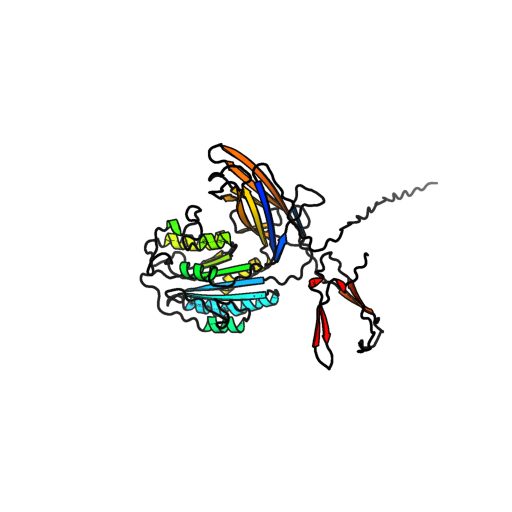1537 C C . CYS A 1 197 ? 10.294 18.335 -7.135 1.00 86.56 197 CYS A C 1
ATOM 1539 O O . CYS A 1 197 ? 9.965 17.276 -6.598 1.00 86.56 197 CYS A O 1
ATOM 1541 N N . CYS A 1 198 ? 9.489 19.393 -7.140 1.00 78.94 198 CYS A N 1
ATOM 1542 C CA . CYS A 1 198 ? 8.137 19.401 -6.587 1.00 78.94 198 CYS A CA 1
ATOM 1543 C C . CYS A 1 198 ? 7.124 19.966 -7.591 1.00 78.94 198 CYS A C 1
ATOM 1545 O O . CYS A 1 198 ? 7.493 20.677 -8.522 1.00 78.94 198 CYS A O 1
ATOM 1547 N N . MET A 1 199 ? 5.840 19.668 -7.393 1.00 72.69 199 MET A N 1
ATOM 1548 C CA . MET A 1 199 ? 4.784 20.140 -8.297 1.00 72.69 199 MET A CA 1
ATOM 1549 C C . MET A 1 199 ? 4.227 21.522 -7.954 1.00 72.69 199 MET A C 1
ATOM 1551 O O . MET A 1 199 ? 3.545 22.125 -8.777 1.00 72.69 199 MET A O 1
ATOM 1555 N N . ASP A 1 200 ? 4.466 22.021 -6.741 1.00 74.25 200 ASP A N 1
ATOM 1556 C CA . ASP A 1 200 ? 3.964 23.321 -6.288 1.00 74.25 200 ASP A CA 1
ATOM 1557 C C . ASP A 1 200 ? 4.854 24.495 -6.728 1.00 74.25 200 ASP A C 1
ATOM 1559 O O . ASP A 1 200 ? 4.521 25.649 -6.464 1.00 74.25 200 ASP A O 1
ATOM 1563 N N . GLN A 1 201 ? 5.962 24.217 -7.423 1.00 76.25 201 GLN A N 1
ATOM 1564 C CA . GLN A 1 201 ? 6.860 25.222 -7.985 1.00 76.25 201 GLN A CA 1
ATOM 1565 C C . GLN A 1 201 ? 6.966 25.081 -9.504 1.00 76.25 201 GLN A C 1
ATOM 1567 O O . GLN A 1 201 ? 6.907 23.988 -10.064 1.00 76.25 201 GLN A O 1
ATOM 1572 N N . ALA A 1 202 ? 7.141 26.211 -10.189 1.00 77.00 202 ALA A N 1
ATOM 1573 C CA . ALA A 1 202 ? 7.357 26.215 -11.628 1.00 77.00 202 ALA A CA 1
ATOM 1574 C C . ALA A 1 202 ? 8.764 25.699 -11.974 1.00 77.00 202 ALA A C 1
ATOM 1576 O O . ALA A 1 202 ? 9.761 26.122 -11.382 1.00 77.00 202 ALA A O 1
ATOM 1577 N N . GLY A 1 203 ? 8.842 24.835 -12.988 1.00 79.62 203 GLY A N 1
ATOM 1578 C CA . GLY A 1 203 ? 10.088 24.181 -13.391 1.00 79.62 203 GLY A CA 1
ATOM 1579 C C . GLY A 1 203 ? 10.547 23.114 -12.394 1.00 79.62 203 GLY A C 1
ATOM 1580 O O . GLY A 1 203 ? 9.851 22.807 -11.431 1.00 79.62 203 GLY A O 1
ATOM 1581 N N . CYS A 1 204 ? 11.724 22.536 -12.632 1.00 80.81 204 CYS A N 1
ATOM 1582 C CA . CYS A 1 204 ? 12.292 21.528 -11.741 1.00 80.81 204 CYS A CA 1
ATOM 1583 C C . CYS A 1 204 ? 12.926 22.195 -10.503 1.00 80.81 204 CYS A C 1
ATOM 1585 O O . CYS A 1 204 ? 14.144 22.294 -10.376 1.00 80.81 204 CYS A O 1
ATOM 1587 N N . ASN A 1 205 ? 12.078 22.724 -9.620 1.00 79.62 205 ASN A N 1
ATOM 1588 C CA . ASN A 1 205 ? 12.460 23.450 -8.410 1.00 79.62 205 ASN A CA 1
ATOM 1589 C C . ASN A 1 205 ? 11.775 22.852 -7.175 1.00 79.62 205 ASN A C 1
ATOM 1591 O O . ASN A 1 205 ? 10.905 21.990 -7.296 1.00 79.62 205 ASN A O 1
ATOM 1595 N N . THR A 1 206 ? 12.161 23.327 -5.990 1.00 76.19 206 THR A N 1
ATOM 1596 C CA . THR A 1 206 ? 11.580 22.931 -4.697 1.00 76.19 206 THR A CA 1
ATOM 1597 C C . THR A 1 206 ? 11.186 24.159 -3.883 1.00 76.19 206 THR A C 1
ATOM 1599 O O . THR A 1 206 ? 11.954 25.122 -3.817 1.00 76.19 206 THR A O 1
ATOM 1602 N N . GLY A 1 207 ? 10.019 24.120 -3.237 1.00 73.12 207 GLY A N 1
ATOM 1603 C CA . GLY A 1 207 ? 9.618 25.097 -2.226 1.00 73.12 207 GLY A CA 1
ATOM 1604 C C . GLY A 1 207 ? 10.359 24.882 -0.896 1.00 73.12 207 GLY A C 1
ATOM 1605 O O . GLY A 1 207 ? 11.343 24.137 -0.841 1.00 73.12 207 GLY A O 1
ATOM 1606 N N . PRO A 1 208 ? 9.909 25.508 0.206 1.00 79.00 208 PRO A N 1
ATOM 1607 C CA . PRO A 1 208 ? 10.466 25.247 1.532 1.00 79.00 208 PRO A CA 1
ATOM 1608 C C . PRO A 1 208 ? 10.337 23.764 1.903 1.00 79.00 208 PRO A C 1
ATOM 1610 O O . PRO A 1 208 ? 9.231 23.242 1.963 1.00 79.00 208 PRO A O 1
ATOM 1613 N N . CYS A 1 209 ? 11.443 23.084 2.215 1.00 80.69 209 CYS A N 1
ATOM 1614 C CA . CYS A 1 209 ? 11.455 21.623 2.403 1.00 80.69 209 CYS A CA 1
ATOM 1615 C C . CYS A 1 209 ? 10.490 21.105 3.476 1.00 80.69 209 CYS A C 1
ATOM 1617 O O . CYS A 1 209 ? 10.020 19.971 3.399 1.00 80.69 209 CYS A O 1
ATOM 1619 N N . SER A 1 210 ? 10.147 21.945 4.456 1.00 75.81 210 SER A N 1
ATOM 1620 C CA . SER A 1 210 ? 9.168 21.636 5.498 1.00 75.81 210 SER A CA 1
ATOM 1621 C C . SER A 1 210 ? 7.752 21.369 4.971 1.00 75.81 210 SER A C 1
ATOM 1623 O O . SER A 1 210 ? 6.929 20.871 5.729 1.00 75.81 210 SER A O 1
ATOM 1625 N N . VAL A 1 211 ? 7.435 21.689 3.713 1.00 73.50 211 VAL A N 1
ATOM 1626 C CA . VAL A 1 211 ? 6.112 21.386 3.138 1.00 73.50 211 VAL A CA 1
ATOM 1627 C C . VAL A 1 211 ? 5.989 19.942 2.653 1.00 73.50 211 VAL A C 1
ATOM 1629 O O . VAL A 1 211 ? 4.877 19.427 2.564 1.00 73.50 211 VAL A O 1
ATOM 1632 N N . TYR A 1 212 ? 7.115 19.281 2.364 1.00 77.44 212 TYR A N 1
ATOM 1633 C CA . TYR A 1 212 ? 7.135 17.893 1.887 1.00 77.44 212 TYR A CA 1
ATOM 1634 C C . TYR A 1 212 ? 7.376 16.885 3.009 1.00 77.44 212 TYR A C 1
ATOM 1636 O O . TYR A 1 212 ? 7.216 15.690 2.779 1.00 77.44 212 TYR A O 1
ATOM 1644 N N . VAL A 1 213 ? 7.755 17.339 4.209 1.00 70.50 213 VAL A N 1
ATOM 1645 C CA . VAL A 1 213 ? 7.897 16.440 5.361 1.00 70.50 213 VAL A CA 1
ATOM 1646 C C . VAL A 1 213 ? 6.537 15.984 5.888 1.00 70.50 213 VAL A C 1
ATOM 1648 O O . VAL A 1 213 ? 5.508 16.619 5.657 1.00 70.50 213 VAL A O 1
ATOM 1651 N N . ASP A 1 214 ? 6.583 14.891 6.644 1.00 67.31 214 ASP A N 1
ATOM 1652 C CA . ASP A 1 214 ? 5.521 14.401 7.519 1.00 67.31 214 ASP A CA 1
ATOM 1653 C C . ASP A 1 214 ? 5.149 15.451 8.573 1.00 67.31 214 ASP A C 1
ATOM 1655 O O . ASP A 1 214 ? 5.762 15.518 9.643 1.00 67.31 214 ASP A O 1
ATOM 1659 N N . ASN A 1 215 ? 4.214 16.345 8.257 1.00 56.94 215 ASN A N 1
ATOM 1660 C CA . ASN A 1 215 ? 3.624 17.189 9.275 1.00 56.94 215 ASN A CA 1
ATOM 1661 C C . ASN A 1 215 ? 2.135 17.420 9.042 1.00 56.94 215 ASN A C 1
ATOM 1663 O O . ASN A 1 215 ? 1.630 17.588 7.934 1.00 56.94 215 ASN A O 1
ATOM 1667 N N . THR A 1 216 ? 1.435 17.490 10.160 1.00 50.59 216 THR A N 1
ATOM 1668 C CA . THR A 1 216 ? 0.019 17.817 10.240 1.00 50.59 216 THR A CA 1
ATOM 1669 C C . THR A 1 216 ? -0.264 19.318 10.090 1.00 50.59 216 THR A C 1
ATOM 1671 O O . THR A 1 216 ? -1.420 19.730 10.008 1.00 50.59 216 THR A O 1
ATOM 1674 N N . ALA A 1 217 ? 0.782 20.152 10.018 1.00 46.03 217 ALA A N 1
ATOM 1675 C CA . ALA A 1 217 ? 0.686 21.596 9.800 1.00 46.03 217 ALA A CA 1
ATOM 1676 C C . ALA A 1 217 ? 0.391 21.969 8.331 1.00 46.03 217 ALA A C 1
ATOM 1678 O O . ALA A 1 217 ? 0.082 23.128 8.035 1.00 46.03 217 ALA A O 1
ATOM 1679 N N . HIS A 1 218 ? 0.447 21.001 7.410 1.00 53.56 218 HIS A N 1
ATOM 1680 C CA . HIS A 1 218 ? 0.144 21.187 5.992 1.00 53.56 218 HIS A CA 1
ATOM 1681 C C . HIS A 1 218 ? -0.974 20.239 5.534 1.00 53.56 218 HIS A C 1
ATOM 1683 O O . HIS A 1 218 ? -0.714 19.251 4.847 1.00 53.56 218 HIS A O 1
ATOM 1689 N N . PRO A 1 219 ? -2.236 20.529 5.906 1.00 44.44 219 PRO A N 1
ATOM 1690 C CA . PRO A 1 219 ? -3.359 19.663 5.588 1.00 44.44 219 PRO A CA 1
ATOM 1691 C C . PRO A 1 219 ? -3.582 19.524 4.077 1.00 44.44 219 PRO A C 1
ATOM 1693 O O . PRO A 1 219 ? -3.553 20.490 3.303 1.00 44.44 219 PRO A O 1
ATOM 1696 N N . TYR A 1 220 ? -3.878 18.287 3.690 1.00 47.00 220 TYR A N 1
ATOM 1697 C CA . TYR A 1 220 ? -4.544 17.940 2.442 1.00 47.00 220 TYR A CA 1
ATOM 1698 C C . TYR A 1 220 ? -5.847 18.757 2.296 1.00 47.00 220 TYR A C 1
ATOM 1700 O O . TYR A 1 220 ? -6.556 18.906 3.294 1.00 47.00 220 TYR A O 1
ATOM 1708 N N . PRO A 1 221 ? -6.213 19.301 1.114 1.00 48.34 221 PRO A N 1
ATOM 1709 C CA . PRO A 1 221 ? -5.580 19.206 -0.204 1.00 48.34 221 PRO A CA 1
ATOM 1710 C C . PRO A 1 221 ? -4.925 20.524 -0.681 1.00 48.34 221 PRO A C 1
ATOM 1712 O O . PRO A 1 221 ? -4.874 20.782 -1.881 1.00 48.34 221 PRO A O 1
ATOM 1715 N N . ARG A 1 222 ? -4.432 21.403 0.208 1.00 48.66 222 ARG A N 1
ATOM 1716 C CA . ARG A 1 222 ? -3.876 22.693 -0.262 1.00 48.66 222 ARG A CA 1
ATOM 1717 C C . ARG A 1 222 ? -2.517 22.551 -0.971 1.00 48.66 222 ARG A C 1
ATOM 1719 O O . ARG A 1 222 ? -2.187 23.415 -1.779 1.00 48.66 222 ARG A O 1
ATOM 1726 N N . TRP A 1 223 ? -1.767 21.475 -0.714 1.00 57.62 223 TRP A N 1
ATOM 1727 C CA . TRP A 1 223 ? -0.451 21.209 -1.309 1.00 57.62 223 TRP A CA 1
ATOM 1728 C C . TRP A 1 223 ? -0.306 19.727 -1.684 1.00 57.62 223 TRP A C 1
ATOM 1730 O O . TRP A 1 223 ? -0.753 18.855 -0.939 1.00 57.62 223 TRP A O 1
ATOM 1740 N N . ALA A 1 224 ? 0.318 19.439 -2.831 1.00 67.19 224 ALA A N 1
ATOM 1741 C CA . ALA A 1 224 ? 0.624 18.077 -3.261 1.00 67.19 224 ALA A CA 1
ATOM 1742 C C . ALA A 1 224 ? 1.712 17.469 -2.358 1.00 67.19 224 ALA A C 1
ATOM 1744 O O . ALA A 1 224 ? 2.903 17.679 -2.582 1.00 67.19 224 ALA A O 1
ATOM 1745 N N . ASN A 1 225 ? 1.301 16.737 -1.319 1.00 79.69 225 ASN A N 1
ATOM 1746 C CA . ASN A 1 225 ? 2.196 16.030 -0.404 1.00 79.69 225 ASN A CA 1
ATOM 1747 C C . ASN A 1 225 ? 2.011 14.503 -0.555 1.00 79.69 225 ASN A C 1
ATOM 1749 O O . ASN A 1 225 ? 1.130 13.924 0.090 1.00 79.69 225 ASN A O 1
ATOM 1753 N N . PRO A 1 226 ? 2.824 13.845 -1.411 1.00 86.25 226 PRO A N 1
ATOM 1754 C CA . PRO A 1 226 ? 2.824 12.397 -1.590 1.00 86.25 226 PRO A CA 1
ATOM 1755 C C . PRO A 1 226 ? 2.917 11.609 -0.292 1.00 86.25 226 PRO A C 1
ATOM 1757 O O . PRO A 1 226 ? 2.178 10.647 -0.130 1.00 86.25 226 PRO A O 1
ATOM 1760 N N . TYR A 1 227 ? 3.773 12.033 0.642 1.00 83.75 227 TYR A N 1
ATOM 1761 C CA . TYR A 1 227 ? 3.956 11.337 1.911 1.00 83.75 227 TYR A CA 1
ATOM 1762 C C . TYR A 1 227 ? 2.636 11.260 2.688 1.00 83.75 227 TYR A C 1
ATOM 1764 O O . TYR A 1 227 ? 2.191 10.173 3.047 1.00 83.75 227 TYR A O 1
ATOM 1772 N N . MET A 1 228 ? 1.962 12.398 2.878 1.00 76.06 228 MET A N 1
ATOM 1773 C CA . MET A 1 228 ? 0.695 12.435 3.615 1.00 76.06 228 MET A CA 1
ATOM 1774 C C . MET A 1 228 ? -0.400 11.624 2.919 1.00 76.06 228 MET A C 1
ATOM 1776 O O . MET A 1 228 ? -1.160 10.931 3.589 1.00 76.06 228 MET A O 1
ATOM 1780 N N . LYS A 1 229 ? -0.472 11.669 1.582 1.00 80.62 229 LYS A N 1
ATOM 1781 C CA . LYS A 1 229 ? -1.451 10.879 0.821 1.00 80.62 229 LYS A CA 1
ATOM 1782 C C . LYS A 1 229 ? -1.183 9.376 0.933 1.00 80.62 229 LYS A C 1
ATOM 1784 O O . LYS A 1 229 ? -2.125 8.609 1.108 1.00 80.62 229 LYS A O 1
ATOM 1789 N N . VAL A 1 230 ? 0.085 8.964 0.871 1.00 83.50 230 VAL A N 1
ATOM 1790 C CA . VAL A 1 230 ? 0.494 7.565 1.064 1.00 83.50 230 VAL A CA 1
ATOM 1791 C C . VAL A 1 230 ? -0.012 7.044 2.405 1.00 83.50 230 VAL A C 1
ATOM 1793 O O . VAL A 1 230 ? -0.660 5.999 2.430 1.00 83.50 230 VAL A O 1
ATOM 1796 N N . MET A 1 231 ? 0.218 7.796 3.487 1.00 76.06 231 MET A N 1
ATOM 1797 C CA . MET A 1 231 ? -0.211 7.393 4.830 1.00 76.06 231 MET A CA 1
ATOM 1798 C C . MET A 1 231 ? -1.735 7.412 4.976 1.00 76.06 231 MET A C 1
ATOM 1800 O O . MET A 1 231 ? -2.312 6.453 5.476 1.00 76.06 231 MET A O 1
ATOM 1804 N N . ALA A 1 232 ? -2.401 8.465 4.494 1.00 71.00 232 ALA A N 1
ATOM 1805 C CA . ALA A 1 232 ? -3.847 8.625 4.642 1.00 71.00 232 ALA A CA 1
ATOM 1806 C C . ALA A 1 232 ? -4.666 7.572 3.874 1.00 71.00 232 ALA A C 1
ATOM 1808 O O . ALA A 1 232 ? -5.766 7.226 4.296 1.00 71.00 232 ALA A O 1
ATOM 1809 N N . GLU A 1 233 ? -4.156 7.072 2.745 1.00 74.50 233 GLU A N 1
ATOM 1810 C CA . GLU A 1 233 ? -4.884 6.140 1.870 1.00 74.50 233 GLU A CA 1
ATOM 1811 C C . GLU A 1 233 ? -4.317 4.712 1.865 1.00 74.50 233 GLU A C 1
ATOM 1813 O O . GLU A 1 233 ? -4.796 3.862 1.103 1.00 74.50 233 GLU A O 1
ATOM 1818 N N . GLY A 1 234 ? -3.329 4.438 2.724 1.00 73.06 234 GLY A N 1
ATOM 1819 C CA . GLY A 1 234 ? -2.810 3.094 2.987 1.00 73.06 234 GLY A CA 1
ATOM 1820 C C . GLY A 1 234 ? -1.953 2.492 1.868 1.00 73.06 234 GLY A C 1
ATOM 1821 O O . GLY A 1 234 ? -1.862 1.262 1.753 1.00 73.06 234 GLY A O 1
ATOM 1822 N N . PHE A 1 235 ? -1.328 3.331 1.038 1.00 84.75 235 PHE A N 1
ATOM 1823 C CA . PHE A 1 235 ? -0.399 2.880 -0.003 1.00 84.75 235 PHE A CA 1
ATOM 1824 C C . PHE A 1 235 ? 0.845 2.225 0.608 1.00 84.75 235 PHE A C 1
ATOM 1826 O O . PHE A 1 235 ? 1.276 2.622 1.683 1.00 84.75 235 PHE A O 1
ATOM 1833 N N . ILE A 1 236 ? 1.438 1.249 -0.085 1.00 86.50 236 ILE A N 1
ATOM 1834 C CA . ILE A 1 236 ? 2.798 0.750 0.173 1.00 86.50 236 ILE A CA 1
ATOM 1835 C C . ILE A 1 236 ? 3.726 1.383 -0.848 1.00 86.50 236 ILE A C 1
ATOM 1837 O O . ILE A 1 236 ? 3.511 1.214 -2.047 1.00 86.50 236 ILE A O 1
ATOM 1841 N N . VAL A 1 237 ? 4.779 2.049 -0.389 1.00 92.69 237 VAL A N 1
ATOM 1842 C CA . VAL A 1 237 ? 5.823 2.582 -1.262 1.00 92.69 237 VAL A CA 1
ATOM 1843 C C . VAL A 1 237 ? 7.075 1.732 -1.133 1.00 92.69 237 VAL A C 1
ATOM 1845 O O . VAL A 1 237 ? 7.645 1.627 -0.055 1.00 92.69 237 VAL A O 1
ATOM 1848 N N . TYR A 1 238 ? 7.545 1.177 -2.241 1.00 95.75 238 TYR A N 1
ATOM 1849 C CA . TYR A 1 238 ? 8.901 0.647 -2.341 1.00 95.75 238 TYR A CA 1
ATOM 1850 C C . TYR A 1 238 ? 9.766 1.669 -3.052 1.00 95.75 238 TYR A C 1
ATOM 1852 O O . TYR A 1 238 ? 9.419 2.126 -4.140 1.00 95.75 238 TYR A O 1
ATOM 1860 N N . SER A 1 239 ? 10.879 2.039 -2.436 1.00 96.75 239 SER A N 1
ATOM 1861 C CA . SER A 1 239 ? 11.781 3.036 -2.998 1.00 96.75 239 SER A CA 1
ATOM 1862 C C . SER A 1 239 ? 13.061 2.360 -3.461 1.00 96.75 239 SER A C 1
ATOM 1864 O O . SER A 1 239 ? 13.690 1.657 -2.683 1.00 96.75 239 SER A O 1
ATOM 1866 N N . VAL A 1 240 ? 13.429 2.535 -4.725 1.00 97.19 240 VAL A N 1
ATOM 1867 C CA . VAL A 1 240 ? 14.641 1.978 -5.333 1.00 97.19 240 VAL A CA 1
ATOM 1868 C C . VAL A 1 240 ? 15.504 3.144 -5.793 1.00 97.19 240 VAL A C 1
ATOM 1870 O O . VAL A 1 240 ? 15.367 3.610 -6.927 1.00 97.19 240 VAL A O 1
ATOM 1873 N N . THR A 1 241 ? 16.338 3.666 -4.891 1.00 95.69 241 THR A N 1
ATOM 1874 C CA . THR A 1 241 ? 17.108 4.892 -5.149 1.00 95.69 241 THR A CA 1
ATOM 1875 C C . THR A 1 241 ? 18.579 4.754 -4.820 1.00 95.69 241 THR A C 1
ATOM 1877 O O . THR A 1 241 ? 18.967 3.965 -3.961 1.00 95.69 241 THR A O 1
ATOM 1880 N N . ALA A 1 242 ? 19.426 5.538 -5.485 1.00 92.12 242 ALA A N 1
ATOM 1881 C CA . ALA A 1 242 ? 20.819 5.649 -5.071 1.00 92.12 242 ALA A CA 1
ATOM 1882 C C . ALA A 1 242 ? 20.893 6.223 -3.642 1.00 92.12 242 ALA A C 1
ATOM 1884 O O . ALA A 1 242 ? 20.141 7.129 -3.286 1.00 92.12 242 ALA A O 1
ATOM 1885 N N . SER A 1 243 ? 21.796 5.685 -2.819 1.00 90.12 243 SER A N 1
ATOM 1886 C CA . SER A 1 243 ? 22.135 6.257 -1.513 1.00 90.12 243 SER A CA 1
ATOM 1887 C C . SER A 1 243 ? 23.632 6.056 -1.215 1.00 90.12 243 SER A C 1
ATOM 1889 O O . SER A 1 243 ? 24.116 4.923 -1.325 1.00 90.12 243 SER A O 1
ATOM 1891 N N . PRO A 1 244 ? 24.379 7.121 -0.859 1.00 88.56 244 PRO A N 1
ATOM 1892 C CA . PRO A 1 244 ? 23.910 8.505 -0.857 1.00 88.56 244 PRO A CA 1
ATOM 1893 C C . PRO A 1 244 ? 23.608 8.978 -2.285 1.00 88.56 244 PRO A C 1
ATOM 1895 O O . PRO A 1 244 ? 24.302 8.602 -3.230 1.00 88.56 244 PRO A O 1
ATOM 1898 N N . LEU A 1 245 ? 22.597 9.831 -2.438 1.00 89.75 245 LEU A N 1
ATOM 1899 C CA . LEU A 1 245 ? 22.414 10.614 -3.662 1.00 89.75 245 LEU A CA 1
ATOM 1900 C C . LEU A 1 245 ? 23.681 11.473 -3.891 1.00 89.75 245 LEU A C 1
ATOM 1902 O O . LEU A 1 245 ? 24.242 12.017 -2.936 1.00 89.75 245 LEU A O 1
ATOM 1906 N N . THR A 1 246 ? 24.185 11.555 -5.128 1.00 80.00 246 THR A N 1
ATOM 1907 C CA . THR A 1 246 ? 25.552 12.077 -5.388 1.00 80.00 246 THR A CA 1
ATOM 1908 C C . THR A 1 246 ? 25.612 13.414 -6.123 1.00 80.00 246 THR A C 1
ATOM 1910 O O . THR A 1 246 ? 26.599 14.141 -5.986 1.00 80.00 246 THR A O 1
ATOM 1913 N N . SER A 1 247 ? 24.564 13.776 -6.855 1.00 76.38 247 SER A N 1
ATOM 1914 C CA . SER A 1 247 ? 24.447 15.027 -7.609 1.00 76.38 247 SER A CA 1
ATOM 1915 C C . SER A 1 247 ? 23.073 15.651 -7.400 1.00 76.38 247 SER A C 1
ATOM 1917 O O . SER A 1 247 ? 22.159 14.991 -6.917 1.00 76.38 247 SER A O 1
ATOM 1919 N N . GLY A 1 248 ? 22.955 16.946 -7.705 1.00 75.00 248 GLY A N 1
ATOM 1920 C CA . GLY A 1 248 ? 21.701 17.684 -7.571 1.00 75.00 248 GLY A CA 1
ATOM 1921 C C . GLY A 1 248 ? 21.563 18.508 -6.304 1.00 75.00 248 GLY A C 1
ATOM 1922 O O . GLY A 1 248 ? 22.543 18.896 -5.668 1.00 75.00 248 GLY A O 1
ATOM 1923 N N . GLY A 1 249 ? 20.311 18.762 -5.933 1.00 67.62 249 GLY A N 1
ATOM 1924 C CA . GLY A 1 249 ? 19.945 19.556 -4.768 1.00 67.62 249 GLY A CA 1
ATOM 1925 C C . GLY A 1 249 ? 19.690 21.011 -5.146 1.00 67.62 249 GLY A C 1
ATOM 1926 O O . GLY A 1 249 ? 20.611 21.816 -5.272 1.00 67.62 249 GLY A O 1
ATOM 1927 N N . GLY A 1 250 ? 18.409 21.336 -5.325 1.00 72.06 250 GLY A N 1
ATOM 1928 C CA . GLY A 1 250 ? 17.914 22.705 -5.471 1.00 72.06 250 GLY A CA 1
ATOM 1929 C C . GLY A 1 250 ? 17.674 23.376 -4.114 1.00 72.06 250 GLY A C 1
ATOM 1930 O O . GLY A 1 250 ? 18.559 23.460 -3.267 1.00 72.06 250 GLY A O 1
ATOM 1931 N N . GLY A 1 251 ? 16.447 23.852 -3.885 1.00 74.56 251 GLY A N 1
ATOM 1932 C CA . GLY A 1 251 ? 16.047 24.441 -2.599 1.00 74.56 251 GLY A CA 1
ATOM 1933 C C . GLY A 1 251 ? 16.008 23.439 -1.434 1.00 74.56 251 GLY A C 1
ATOM 1934 O O . GLY A 1 251 ? 16.043 23.861 -0.280 1.00 74.56 251 GLY A O 1
ATOM 1935 N N . CYS A 1 252 ? 15.993 22.134 -1.723 1.00 84.88 252 CYS A N 1
ATOM 1936 C CA . CYS A 1 252 ? 16.165 21.060 -0.749 1.00 84.88 252 CYS A CA 1
ATOM 1937 C C . CYS A 1 252 ? 17.454 20.285 -0.985 1.00 84.88 252 CYS A C 1
ATOM 1939 O O . CYS A 1 252 ? 17.854 20.041 -2.123 1.00 84.88 252 CYS A O 1
ATOM 1941 N N . SER A 1 253 ? 18.107 19.901 0.113 1.00 88.50 253 SER A N 1
ATOM 1942 C CA . SER A 1 253 ? 19.393 19.217 0.062 1.00 88.50 253 SER A CA 1
ATOM 1943 C C . SER A 1 253 ? 19.264 17.778 -0.439 1.00 88.50 253 SER A C 1
ATOM 1945 O O . SER A 1 253 ? 18.228 17.130 -0.312 1.00 88.50 253 SER A O 1
ATOM 1947 N N . ILE A 1 254 ? 20.369 17.244 -0.943 1.00 90.38 254 ILE A N 1
ATOM 1948 C CA . ILE A 1 254 ? 20.529 15.827 -1.289 1.00 90.38 254 ILE A CA 1
ATOM 1949 C C . ILE A 1 254 ? 20.128 14.919 -0.107 1.00 90.38 254 ILE A C 1
ATOM 1951 O O . ILE A 1 254 ? 19.315 14.012 -0.261 1.00 90.38 254 ILE A O 1
ATOM 1955 N N . ALA A 1 255 ? 20.621 15.219 1.101 1.00 90.44 255 ALA A N 1
ATOM 1956 C CA . ALA A 1 255 ? 20.303 14.459 2.315 1.00 90.44 255 ALA A CA 1
ATOM 1957 C C . ALA A 1 255 ? 18.813 14.511 2.696 1.00 90.44 255 ALA A C 1
ATOM 1959 O O . ALA A 1 255 ? 18.285 13.567 3.286 1.00 90.44 255 ALA A O 1
ATOM 1960 N N . PHE A 1 256 ? 18.128 15.611 2.367 1.00 90.19 256 PHE A N 1
ATOM 1961 C CA . PHE A 1 256 ? 16.688 15.720 2.565 1.00 90.19 256 PHE A CA 1
ATOM 1962 C C . PHE A 1 256 ? 15.940 14.709 1.693 1.00 90.19 256 PHE A C 1
ATOM 1964 O O . PHE A 1 256 ? 15.106 13.969 2.209 1.00 90.19 256 PHE A O 1
ATOM 1971 N N . TRP A 1 257 ? 16.256 14.641 0.399 1.00 91.75 257 TRP A N 1
ATOM 1972 C CA . TRP A 1 257 ? 15.582 13.726 -0.522 1.00 91.75 257 TRP A CA 1
ATOM 1973 C C . TRP A 1 257 ? 15.887 12.259 -0.231 1.00 91.75 257 TRP A C 1
ATOM 1975 O O . TRP A 1 257 ? 14.957 11.459 -0.186 1.00 91.75 257 TRP A O 1
ATOM 1985 N N . ASP A 1 258 ? 17.140 11.936 0.090 1.00 92.88 258 ASP A N 1
ATOM 1986 C CA . ASP A 1 258 ? 17.544 10.606 0.564 1.00 92.88 258 ASP A CA 1
ATOM 1987 C C . ASP A 1 258 ? 16.709 10.179 1.790 1.00 92.88 258 ASP A C 1
ATOM 1989 O O . ASP A 1 258 ? 16.075 9.121 1.807 1.00 92.88 258 ASP A O 1
ATOM 1993 N N . THR A 1 259 ? 16.561 11.086 2.766 1.00 91.38 259 THR A N 1
ATOM 1994 C CA . THR A 1 259 ? 15.698 10.863 3.937 1.00 91.38 259 THR A CA 1
ATOM 1995 C C . THR A 1 259 ? 14.235 10.660 3.545 1.00 91.38 259 THR A C 1
ATOM 1997 O O . THR A 1 259 ? 13.573 9.794 4.114 1.00 91.38 259 THR A O 1
ATOM 2000 N N . MET A 1 260 ? 13.701 11.450 2.611 1.00 90.38 260 MET A N 1
ATOM 2001 C CA . MET A 1 260 ? 12.299 11.352 2.196 1.00 90.38 260 MET A CA 1
ATOM 2002 C C . MET A 1 260 ? 11.998 10.030 1.487 1.00 90.38 260 MET A C 1
ATOM 2004 O O . MET A 1 260 ? 10.984 9.405 1.800 1.00 90.38 260 MET A O 1
ATOM 2008 N N . TYR A 1 261 ? 12.886 9.570 0.602 1.00 94.69 261 TYR A N 1
ATOM 2009 C CA . TYR A 1 261 ? 12.763 8.282 -0.082 1.00 94.69 261 TYR A CA 1
ATOM 2010 C C . TYR A 1 261 ? 12.794 7.103 0.896 1.00 94.69 261 TYR A C 1
ATOM 2012 O O . TYR A 1 261 ? 11.952 6.210 0.801 1.00 94.69 261 TYR A O 1
ATOM 2020 N N . HIS A 1 262 ? 13.699 7.123 1.878 1.00 92.75 262 HIS A N 1
ATOM 2021 C CA . HIS A 1 262 ? 13.748 6.091 2.919 1.00 92.75 262 HIS A CA 1
ATOM 2022 C C . HIS A 1 262 ? 12.510 6.139 3.816 1.00 92.75 262 HIS A C 1
ATOM 2024 O O . HIS A 1 262 ? 11.918 5.109 4.141 1.00 92.75 262 HIS A O 1
ATOM 2030 N N . ARG A 1 263 ? 12.109 7.346 4.223 1.00 86.88 263 ARG A N 1
ATOM 2031 C CA . ARG A 1 263 ? 11.013 7.547 5.170 1.00 86.88 263 ARG A CA 1
ATOM 2032 C C . ARG A 1 263 ? 9.672 7.142 4.579 1.00 86.88 263 ARG A C 1
ATOM 2034 O O . ARG A 1 263 ? 8.921 6.451 5.256 1.00 86.88 263 ARG A O 1
ATOM 2041 N N . VAL A 1 264 ? 9.358 7.553 3.348 1.00 87.44 264 VAL A N 1
ATOM 2042 C CA . VAL A 1 264 ? 8.076 7.189 2.727 1.00 87.44 264 VAL A CA 1
ATOM 2043 C C . VAL A 1 264 ? 7.971 5.677 2.543 1.00 87.44 264 VAL A C 1
ATOM 2045 O O . VAL A 1 264 ? 6.915 5.113 2.820 1.00 87.44 264 VAL A O 1
ATOM 2048 N N . ALA A 1 265 ? 9.067 5.007 2.171 1.00 90.75 265 ALA A N 1
ATOM 2049 C CA . ALA A 1 265 ? 9.076 3.559 2.032 1.00 90.75 265 ALA A CA 1
ATOM 2050 C C . ALA A 1 265 ? 8.853 2.863 3.380 1.00 90.75 265 ALA A C 1
ATOM 2052 O O . ALA A 1 265 ? 7.882 2.127 3.543 1.00 90.75 265 ALA A O 1
ATOM 2053 N N . ARG A 1 266 ? 9.671 3.199 4.383 1.00 83.94 266 ARG A N 1
ATOM 2054 C CA . ARG A 1 266 ? 9.574 2.630 5.733 1.00 83.94 266 ARG A CA 1
ATOM 2055 C C . ARG A 1 266 ? 8.200 2.849 6.367 1.00 83.94 266 ARG A C 1
ATOM 2057 O O . ARG A 1 266 ? 7.600 1.908 6.874 1.00 83.94 266 ARG A O 1
ATOM 2064 N N . ASN A 1 267 ? 7.699 4.081 6.352 1.00 77.12 267 ASN A N 1
ATOM 2065 C CA . ASN A 1 267 ? 6.497 4.429 7.112 1.00 77.12 267 ASN A CA 1
ATOM 2066 C C . ASN A 1 267 ? 5.219 3.890 6.450 1.00 77.12 267 ASN A C 1
ATOM 2068 O O . ASN A 1 267 ? 4.237 3.631 7.139 1.00 77.12 267 ASN A O 1
ATOM 2072 N N . SER A 1 268 ? 5.253 3.652 5.136 1.00 77.81 268 SER A N 1
ATOM 2073 C CA . SER A 1 268 ? 4.146 3.047 4.382 1.00 77.81 268 SER A CA 1
ATOM 2074 C C . SER A 1 268 ? 4.122 1.514 4.443 1.00 77.81 268 SER A C 1
ATOM 2076 O O . SER A 1 268 ? 3.118 0.884 4.093 1.00 77.81 268 SER A O 1
ATOM 2078 N N . GLY A 1 269 ? 5.217 0.900 4.903 1.00 73.62 269 GLY A N 1
ATOM 2079 C CA . GLY A 1 269 ? 5.348 -0.555 5.008 1.00 73.62 269 GLY A CA 1
ATOM 2080 C C . GLY A 1 269 ? 6.008 -1.240 3.849 1.00 73.62 269 GLY A C 1
ATOM 2081 O O . GLY A 1 269 ? 5.933 -2.463 3.749 1.00 73.62 269 GLY A O 1
ATOM 2082 N N . GLY A 1 270 ? 6.578 -0.456 2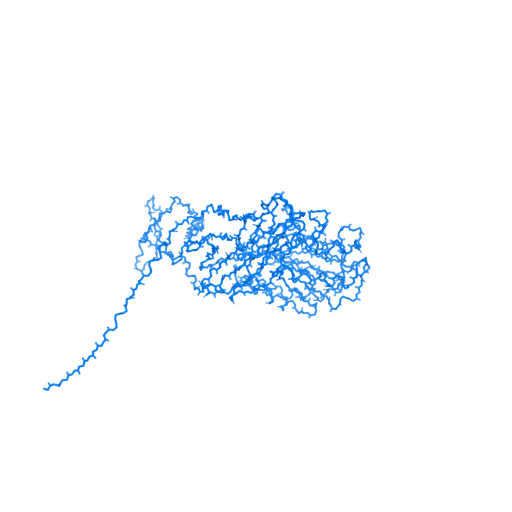.946 1.00 83.75 270 GLY A N 1
ATOM 2083 C CA . GLY A 1 270 ? 7.489 -0.992 1.967 1.00 83.75 270 GLY A CA 1
ATOM 2084 C C . GLY A 1 270 ? 8.904 -0.976 2.513 1.00 83.75 270 GLY A C 1
ATOM 2085 O O . GLY A 1 270 ? 9.166 -0.883 3.712 1.00 83.75 270 GLY A O 1
ATOM 2086 N N . GLU A 1 271 ? 9.836 -1.057 1.586 1.00 88.94 271 GLU A N 1
ATOM 2087 C CA . GLU A 1 271 ? 11.252 -1.127 1.883 1.00 88.94 271 GLU A CA 1
ATOM 2088 C C . GLU A 1 271 ? 11.995 -0.220 0.912 1.00 88.94 271 GLU A C 1
ATOM 2090 O O . GLU A 1 271 ? 11.561 0.005 -0.226 1.00 88.94 271 GLU A O 1
ATOM 2095 N N . TRP A 1 272 ? 13.095 0.347 1.395 1.00 94.94 272 TRP A N 1
ATOM 2096 C CA . TRP A 1 272 ? 14.029 1.039 0.533 1.00 94.94 272 TRP A CA 1
ATOM 2097 C C . TRP A 1 272 ? 15.132 0.081 0.087 1.00 94.94 272 TRP A C 1
ATOM 2099 O O . TRP A 1 272 ? 15.704 -0.645 0.900 1.00 94.94 272 TRP A O 1
ATOM 2109 N N . PHE A 1 273 ? 15.462 0.143 -1.195 1.00 96.44 273 PHE A N 1
ATOM 2110 C CA . PHE A 1 273 ? 16.547 -0.584 -1.820 1.00 96.44 273 PHE A CA 1
ATOM 2111 C C . PHE A 1 273 ? 17.474 0.393 -2.532 1.00 96.44 273 PHE A C 1
ATOM 2113 O O . PHE A 1 273 ? 17.034 1.350 -3.169 1.00 96.44 273 PHE A O 1
ATOM 2120 N N . ASN A 1 274 ? 18.770 0.111 -2.474 1.00 95.56 274 ASN A N 1
ATOM 2121 C CA . ASN A 1 274 ? 19.728 0.809 -3.316 1.00 95.56 274 ASN A CA 1
ATOM 2122 C C . ASN A 1 274 ? 19.532 0.385 -4.786 1.00 95.56 274 ASN A C 1
ATOM 2124 O O . ASN A 1 274 ? 19.232 -0.782 -5.032 1.00 95.56 274 ASN A O 1
ATOM 2128 N N . THR A 1 275 ? 19.760 1.271 -5.760 1.00 93.19 275 THR A N 1
ATOM 2129 C CA . THR A 1 275 ? 19.695 0.943 -7.209 1.00 93.19 275 THR A CA 1
ATOM 2130 C C . THR A 1 275 ? 20.648 -0.184 -7.626 1.00 93.19 275 THR A C 1
ATOM 2132 O O . THR A 1 275 ? 20.427 -0.881 -8.608 1.00 93.19 275 THR A O 1
ATOM 2135 N N . THR A 1 276 ? 21.687 -0.456 -6.832 1.00 92.50 276 THR A N 1
ATOM 2136 C CA . THR A 1 276 ? 22.563 -1.625 -7.031 1.00 92.50 276 THR A CA 1
ATOM 2137 C C . THR A 1 276 ? 21.906 -2.974 -6.707 1.00 92.50 276 THR A C 1
ATOM 2139 O O . THR A 1 276 ? 22.448 -4.019 -7.077 1.00 92.50 276 THR A O 1
ATOM 2142 N N . VAL A 1 277 ? 20.764 -2.990 -6.011 1.00 94.75 277 VAL A N 1
ATOM 2143 C CA . VAL A 1 277 ? 20.026 -4.213 -5.680 1.00 94.75 277 VAL A CA 1
ATOM 2144 C C . VAL A 1 277 ? 19.231 -4.674 -6.905 1.00 94.75 277 VAL A C 1
ATOM 2146 O O . VAL A 1 277 ? 18.398 -3.920 -7.407 1.00 94.75 277 VAL A O 1
ATOM 2149 N N . PRO A 1 278 ? 19.398 -5.929 -7.364 1.00 94.75 278 PRO A N 1
ATOM 2150 C CA . PRO A 1 278 ? 18.635 -6.431 -8.498 1.00 94.75 278 PRO A CA 1
ATOM 2151 C C . PRO A 1 278 ? 17.127 -6.407 -8.248 1.00 94.75 278 PRO A C 1
ATOM 2153 O O . PRO A 1 278 ? 16.649 -6.843 -7.198 1.00 94.75 278 PRO A O 1
ATOM 2156 N N . TRP A 1 279 ? 16.353 -6.015 -9.260 1.00 94.62 279 TRP A N 1
ATOM 2157 C CA . TRP A 1 279 ? 14.886 -5.973 -9.176 1.00 94.62 279 TRP A CA 1
ATOM 2158 C C . TRP A 1 279 ? 14.239 -7.334 -8.883 1.00 94.62 279 TRP A C 1
ATOM 2160 O O . TRP A 1 279 ? 13.163 -7.396 -8.296 1.00 94.62 279 TRP A O 1
ATOM 2170 N N . THR A 1 280 ? 14.905 -8.443 -9.215 1.00 93.44 280 THR A N 1
ATOM 2171 C CA . THR A 1 280 ? 14.467 -9.784 -8.796 1.00 93.44 280 THR A CA 1
ATOM 2172 C C . THR A 1 280 ? 14.456 -9.936 -7.275 1.00 93.44 280 THR A C 1
ATOM 2174 O O . THR A 1 280 ? 13.551 -10.561 -6.726 1.00 93.44 280 THR A O 1
ATOM 2177 N N . THR A 1 281 ? 15.435 -9.340 -6.589 1.00 93.25 281 THR A N 1
ATOM 2178 C CA . THR A 1 281 ? 15.519 -9.326 -5.126 1.00 93.25 281 THR A CA 1
ATOM 2179 C C . THR A 1 281 ? 14.465 -8.389 -4.551 1.00 93.25 281 THR A C 1
ATOM 2181 O O . THR A 1 281 ? 13.710 -8.812 -3.679 1.00 93.25 281 THR A O 1
ATOM 2184 N N . VAL A 1 282 ? 14.318 -7.182 -5.112 1.00 93.81 282 VAL A N 1
ATOM 2185 C CA . VAL A 1 282 ? 13.247 -6.238 -4.738 1.00 93.81 282 VAL A CA 1
ATOM 2186 C C . VAL A 1 282 ? 11.879 -6.931 -4.787 1.00 93.81 282 VAL A C 1
ATOM 2188 O O . VAL A 1 282 ? 11.139 -6.941 -3.806 1.00 93.81 282 VAL A O 1
ATOM 2191 N N . PHE A 1 283 ? 11.554 -7.607 -5.893 1.00 93.19 283 PHE A N 1
ATOM 2192 C CA . PHE A 1 283 ? 10.279 -8.315 -6.029 1.00 93.19 283 PHE A CA 1
ATOM 2193 C C . PHE A 1 283 ? 10.136 -9.518 -5.093 1.00 93.19 283 PHE A C 1
ATOM 2195 O O . PHE A 1 283 ? 9.025 -9.780 -4.629 1.00 93.19 283 PHE A O 1
ATOM 2202 N N . SER A 1 284 ? 11.222 -10.218 -4.752 1.00 87.25 284 SER A N 1
ATOM 2203 C CA . SER A 1 284 ? 11.161 -11.304 -3.764 1.00 87.25 284 SER A CA 1
ATOM 2204 C C . SER A 1 284 ? 10.808 -10.836 -2.350 1.00 87.25 284 SER A C 1
ATOM 2206 O O . SER A 1 284 ? 10.265 -11.630 -1.589 1.00 87.25 284 SER A O 1
ATOM 2208 N N . HIS A 1 285 ? 11.044 -9.563 -2.015 1.00 85.12 285 HIS A N 1
ATOM 2209 C CA . HIS A 1 285 ? 10.615 -8.963 -0.748 1.00 85.12 285 HIS A CA 1
ATOM 2210 C C . HIS A 1 285 ? 9.152 -8.499 -0.801 1.00 85.12 285 HIS A C 1
ATOM 2212 O O . HIS A 1 285 ? 8.439 -8.550 0.196 1.00 85.12 285 HIS A O 1
ATOM 2218 N N . VAL A 1 286 ? 8.671 -8.095 -1.978 1.00 84.69 286 VAL A N 1
ATOM 2219 C CA . VAL A 1 286 ? 7.297 -7.604 -2.169 1.00 84.69 286 VAL A CA 1
ATOM 2220 C C . VAL A 1 286 ? 6.276 -8.744 -2.112 1.00 84.69 286 VAL A C 1
ATOM 2222 O O . VAL A 1 286 ? 5.202 -8.589 -1.540 1.00 84.69 286 VAL A O 1
ATOM 2225 N N . ILE A 1 287 ? 6.590 -9.903 -2.697 1.00 78.69 287 ILE A N 1
ATOM 2226 C CA . ILE A 1 287 ? 5.649 -11.031 -2.803 1.00 78.69 287 ILE A CA 1
ATOM 2227 C C . ILE A 1 287 ? 5.172 -11.546 -1.431 1.00 78.69 287 ILE A C 1
ATOM 2229 O O . ILE A 1 287 ? 3.959 -11.676 -1.265 1.00 78.69 287 ILE A O 1
ATOM 2233 N N . PRO A 1 288 ? 6.053 -11.839 -0.451 1.00 73.81 288 PRO A N 1
ATOM 2234 C CA . PRO A 1 288 ? 5.621 -12.254 0.881 1.00 73.81 288 PRO A CA 1
ATOM 2235 C C . PRO A 1 288 ? 4.752 -11.193 1.542 1.00 73.81 288 PRO A C 1
ATOM 2237 O O . PRO A 1 288 ? 3.715 -11.530 2.092 1.00 73.81 288 PRO A O 1
ATOM 2240 N N . VAL A 1 289 ? 5.117 -9.913 1.400 1.00 73.00 289 VAL A N 1
ATOM 2241 C CA . VAL A 1 289 ? 4.318 -8.798 1.913 1.00 73.00 289 VAL A CA 1
ATOM 2242 C C . VAL A 1 289 ? 2.919 -8.840 1.302 1.00 73.00 289 VAL A C 1
ATOM 2244 O O . VAL A 1 289 ? 1.957 -8.858 2.054 1.00 73.00 289 VAL A O 1
ATOM 2247 N N . ILE A 1 290 ? 2.765 -8.959 -0.020 1.00 77.19 290 ILE A N 1
ATOM 2248 C CA . ILE A 1 290 ? 1.446 -9.096 -0.673 1.00 77.19 290 ILE A CA 1
ATOM 2249 C C . ILE A 1 290 ? 0.639 -10.280 -0.110 1.00 77.19 290 ILE A C 1
ATOM 2251 O O . ILE A 1 290 ? -0.573 -10.161 0.084 1.00 77.19 290 ILE A O 1
ATOM 2255 N N . ASP A 1 291 ? 1.299 -11.412 0.136 1.00 71.00 291 ASP A N 1
ATOM 2256 C CA . ASP A 1 291 ? 0.676 -12.665 0.581 1.00 71.00 291 ASP A CA 1
ATOM 2257 C C . ASP A 1 291 ? 0.265 -12.653 2.063 1.00 71.00 291 ASP A C 1
ATOM 2259 O O . ASP A 1 291 ? -0.701 -13.323 2.447 1.00 71.00 291 ASP A O 1
ATOM 2263 N N . SER A 1 292 ? 0.995 -11.885 2.876 1.00 68.06 292 SER A N 1
ATOM 2264 C CA . SER A 1 292 ? 0.996 -11.984 4.333 1.00 68.06 292 SER A CA 1
ATOM 2265 C C . SER A 1 292 ? 0.637 -10.689 5.062 1.00 68.06 292 SER A C 1
ATOM 2267 O O . SER A 1 292 ? 0.640 -10.696 6.297 1.00 68.06 292 SER A O 1
ATOM 2269 N N . THR A 1 293 ? 0.410 -9.582 4.341 1.00 70.94 293 THR A N 1
ATOM 2270 C CA . THR A 1 293 ? 0.011 -8.304 4.944 1.00 70.94 293 THR A CA 1
ATOM 2271 C C . THR A 1 293 ? -1.484 -8.177 5.094 1.00 70.94 293 THR A C 1
ATOM 2273 O O . THR A 1 293 ? -2.261 -8.355 4.154 1.00 70.94 293 THR A O 1
ATOM 2276 N N . HIS A 1 294 ? -1.854 -7.720 6.281 1.00 79.19 294 HIS A N 1
ATOM 2277 C CA . HIS A 1 294 ? -3.188 -7.258 6.600 1.00 79.19 294 HIS A CA 1
ATOM 2278 C C . HIS A 1 294 ? -3.075 -5.836 7.144 1.00 79.19 294 HIS A C 1
ATOM 2280 O O . HIS A 1 294 ? -2.082 -5.494 7.791 1.00 79.19 294 HIS A O 1
ATOM 2286 N N . VAL A 1 295 ? -4.058 -4.986 6.862 1.00 80.56 295 VAL A N 1
ATOM 2287 C CA . VAL A 1 295 ? -4.100 -3.626 7.415 1.00 80.56 295 VAL A CA 1
ATOM 2288 C C . VAL A 1 295 ? -5.224 -3.548 8.426 1.00 80.56 295 VAL A C 1
ATOM 2290 O O . VAL A 1 295 ? -6.388 -3.701 8.069 1.00 80.56 295 VAL A O 1
ATOM 2293 N N . ILE A 1 296 ? -4.871 -3.288 9.676 1.00 86.75 296 ILE A N 1
ATOM 2294 C CA . ILE A 1 296 ? -5.821 -2.915 10.715 1.00 86.75 296 ILE A CA 1
ATOM 2295 C C . ILE A 1 296 ? -6.106 -1.424 10.551 1.00 86.75 296 ILE A C 1
ATOM 2297 O O . ILE A 1 296 ? -5.181 -0.617 10.615 1.00 86.75 296 ILE A O 1
ATOM 2301 N N . ASN A 1 297 ? -7.372 -1.066 10.356 1.00 84.50 297 ASN A N 1
ATOM 2302 C CA . ASN A 1 297 ? -7.843 0.314 10.307 1.00 84.50 297 ASN A CA 1
ATOM 2303 C C . ASN A 1 297 ? -8.791 0.579 11.476 1.00 84.50 297 ASN A C 1
ATOM 2305 O O . ASN A 1 297 ? -9.848 -0.048 11.572 1.00 84.50 297 ASN A O 1
ATOM 2309 N N . LEU A 1 298 ? -8.434 1.544 12.321 1.00 87.69 298 LEU A N 1
ATOM 2310 C CA . LEU A 1 298 ? -9.247 2.008 13.441 1.00 87.69 298 LEU A CA 1
ATOM 2311 C C . LEU A 1 298 ? -9.543 3.499 13.265 1.00 87.69 298 LEU A C 1
ATOM 2313 O O . LEU A 1 298 ? -8.634 4.319 13.375 1.00 87.69 298 LEU A O 1
ATOM 2317 N N . CYS A 1 299 ? -10.803 3.862 13.024 1.00 86.00 299 CYS A N 1
ATOM 2318 C CA . CYS A 1 299 ? -11.234 5.256 13.034 1.00 86.00 299 CYS A CA 1
ATOM 2319 C C . CYS A 1 299 ? -11.900 5.603 14.356 1.00 86.00 299 CYS A C 1
ATOM 2321 O O . CYS A 1 299 ? -12.897 4.997 14.751 1.00 86.00 299 CYS A O 1
ATOM 2323 N N . VAL A 1 300 ? -11.347 6.618 15.005 1.00 88.56 300 VAL A N 1
ATOM 2324 C CA . VAL A 1 300 ? -11.775 7.113 16.303 1.00 88.56 300 VAL A CA 1
ATOM 2325 C C . VAL A 1 300 ? -12.234 8.549 16.141 1.00 88.56 300 VAL A C 1
ATOM 2327 O O . VAL A 1 300 ? -11.556 9.377 15.530 1.00 88.56 300 VAL A O 1
ATOM 2330 N N . LYS A 1 301 ? -13.381 8.864 16.715 1.00 89.31 301 LYS A N 1
ATOM 2331 C CA . LYS A 1 301 ? -13.897 10.217 16.823 1.00 89.31 301 LYS A CA 1
ATOM 2332 C C . LYS A 1 301 ? -13.540 10.808 18.174 1.00 89.31 301 LYS A C 1
ATOM 2334 O O . LYS A 1 301 ? -13.655 10.149 19.206 1.00 89.31 301 LYS A O 1
ATOM 2339 N N . ASN A 1 302 ? -13.129 12.072 18.154 1.00 90.31 302 ASN A N 1
ATOM 2340 C CA . ASN A 1 302 ? -13.036 12.874 19.364 1.00 90.31 302 ASN A CA 1
ATOM 2341 C C . ASN A 1 302 ? -14.463 13.206 19.822 1.00 90.31 302 ASN A C 1
ATOM 2343 O O . ASN A 1 302 ? -15.122 14.058 19.222 1.00 90.31 302 ASN A O 1
ATOM 2347 N N . ASN A 1 303 ? -14.927 12.524 20.868 1.00 90.75 303 ASN A N 1
ATOM 2348 C CA . ASN A 1 303 ? -16.257 12.709 21.447 1.00 90.75 303 ASN A CA 1
ATOM 2349 C C . ASN A 1 303 ? -16.278 13.782 22.555 1.00 90.75 303 ASN A C 1
ATOM 2351 O O . ASN A 1 303 ? -17.314 14.041 23.168 1.00 90.75 303 ASN A O 1
ATOM 2355 N N . SER A 1 304 ? -15.141 14.428 22.828 1.00 89.31 304 SER A N 1
ATOM 2356 C CA . SER A 1 304 ? -15.101 15.578 23.728 1.00 89.31 304 SER A CA 1
ATOM 2357 C C . SER A 1 304 ? -15.667 16.834 23.057 1.00 89.31 304 SER A C 1
ATOM 2359 O O . SER A 1 304 ? -15.824 16.929 21.837 1.00 89.31 304 SER A O 1
ATOM 2361 N N . THR A 1 305 ? -15.963 17.846 23.870 1.00 89.62 305 THR A N 1
ATOM 2362 C CA . THR A 1 305 ? -16.481 19.137 23.390 1.00 89.62 305 THR A CA 1
ATOM 2363 C C . THR A 1 305 ? -15.378 20.085 22.913 1.00 89.62 305 THR A C 1
ATOM 2365 O O . THR A 1 305 ? -15.676 21.181 22.432 1.00 89.62 305 THR A O 1
ATOM 2368 N N . VAL A 1 306 ? -14.107 19.682 23.025 1.00 90.88 306 VAL A N 1
ATOM 2369 C CA . VAL A 1 306 ? -12.931 20.495 22.692 1.00 90.88 306 VAL A CA 1
ATOM 2370 C C . VAL A 1 306 ? -11.937 19.721 21.822 1.00 90.88 306 VAL A C 1
ATOM 2372 O O . VAL A 1 306 ? -12.068 18.530 21.569 1.00 90.88 306 VAL A O 1
ATOM 2375 N N . GLN A 1 307 ? -10.942 20.418 21.286 1.00 91.25 307 GLN A N 1
ATOM 2376 C CA . GLN A 1 307 ? -9.873 19.797 20.508 1.00 91.25 307 GLN A CA 1
ATOM 2377 C C . GLN A 1 307 ? -8.885 19.054 21.424 1.00 91.25 307 GLN A C 1
ATOM 2379 O O . GLN A 1 307 ? -8.588 19.541 22.514 1.00 91.25 307 GLN A O 1
ATOM 2384 N N . TYR A 1 308 ? -8.294 17.952 20.955 1.00 90.88 308 TYR A N 1
ATOM 2385 C CA . TYR A 1 308 ? -7.143 17.334 21.618 1.00 90.88 308 TYR A CA 1
ATOM 2386 C C . TYR A 1 308 ? -5.797 17.936 21.200 1.00 90.88 308 TYR A C 1
ATOM 2388 O O . TYR A 1 308 ? -5.633 18.457 20.091 1.00 90.88 308 TYR A O 1
ATOM 2396 N N . ASP A 1 309 ? -4.834 17.885 22.116 1.00 87.44 309 ASP A N 1
ATOM 2397 C CA . ASP A 1 309 ? -3.509 18.480 21.971 1.00 87.44 309 ASP A CA 1
ATOM 2398 C C . ASP A 1 309 ? -2.510 17.606 21.187 1.00 87.44 309 ASP A C 1
ATOM 2400 O O . ASP A 1 309 ? -2.810 16.492 20.752 1.00 87.44 309 ASP A O 1
ATOM 2404 N N . SER A 1 310 ? -1.292 18.127 21.004 1.00 82.44 310 SER A N 1
ATOM 2405 C CA . SER A 1 310 ? -0.218 17.477 20.242 1.00 82.44 310 SER A CA 1
ATOM 2406 C C . SER A 1 310 ? 0.399 16.245 20.910 1.00 82.44 310 SER A C 1
ATOM 2408 O O . SER A 1 310 ? 1.286 15.618 20.328 1.00 82.44 310 SER A O 1
ATOM 2410 N N . MET A 1 311 ? -0.013 15.916 22.136 1.00 84.50 311 MET A N 1
ATOM 2411 C CA . MET A 1 311 ? 0.436 14.731 22.864 1.00 84.50 311 MET A CA 1
ATOM 2412 C C . MET A 1 311 ? -0.521 13.551 22.700 1.00 84.50 311 MET A C 1
ATOM 2414 O O . MET A 1 311 ? -0.237 12.488 23.241 1.00 84.50 311 MET A O 1
ATOM 2418 N N . SER A 1 312 ? -1.605 13.715 21.944 1.00 88.12 312 SER A N 1
ATOM 2419 C CA . SER A 1 312 ? -2.591 12.666 21.682 1.00 88.12 312 SER A CA 1
ATOM 2420 C C . SER A 1 312 ? -2.073 11.637 20.674 1.00 88.12 312 SER A C 1
ATOM 2422 O O . SER A 1 312 ? -1.423 11.992 19.684 1.00 88.12 312 SER A O 1
ATOM 2424 N N . TYR A 1 313 ? -2.334 10.355 20.932 1.00 88.25 313 TYR A N 1
ATOM 2425 C CA . TYR A 1 313 ? -1.833 9.243 20.128 1.00 88.25 313 TYR A CA 1
ATOM 2426 C C . TYR A 1 313 ? -2.727 8.002 20.190 1.00 88.25 313 TYR A C 1
ATOM 2428 O O . TYR A 1 313 ? -3.529 7.832 21.110 1.00 88.25 313 TYR A O 1
ATOM 2436 N N . ALA A 1 314 ? -2.507 7.105 19.232 1.00 90.88 314 ALA A N 1
ATOM 2437 C CA . ALA A 1 314 ? -2.869 5.699 19.333 1.00 90.88 314 ALA A CA 1
ATOM 2438 C C . ALA A 1 314 ? -1.600 4.842 19.299 1.00 90.88 314 ALA A C 1
ATOM 2440 O O . ALA A 1 314 ? -0.691 5.112 18.509 1.00 90.88 314 ALA A O 1
ATOM 2441 N N . ALA A 1 315 ? -1.521 3.830 20.158 1.00 92.75 315 ALA A N 1
ATOM 2442 C CA . ALA A 1 315 ? -0.403 2.898 20.204 1.00 92.75 315 ALA A CA 1
ATOM 2443 C C . ALA A 1 315 ? -0.889 1.455 20.065 1.00 92.75 315 ALA A C 1
ATOM 2445 O O . ALA A 1 315 ? -1.783 1.052 20.800 1.00 92.75 315 ALA A O 1
ATOM 2446 N N . ILE A 1 316 ? -0.300 0.683 19.155 1.00 93.81 316 ILE A N 1
ATOM 2447 C CA . ILE A 1 316 ? -0.615 -0.734 18.968 1.00 93.81 316 ILE A CA 1
ATOM 2448 C C . ILE A 1 316 ? 0.418 -1.619 19.669 1.00 93.81 316 ILE A C 1
ATOM 2450 O O . ILE A 1 316 ? 1.628 -1.409 19.563 1.00 93.81 316 ILE A O 1
ATOM 2454 N N . GLU A 1 317 ? -0.073 -2.641 20.354 1.00 94.50 317 GLU A N 1
ATOM 2455 C CA . GLU A 1 317 ? 0.702 -3.741 20.910 1.00 94.50 317 GLU A CA 1
ATOM 2456 C C . GLU A 1 317 ? 0.178 -5.043 20.314 1.00 94.50 317 GLU A C 1
ATOM 2458 O O . GLU A 1 317 ? -0.997 -5.380 20.458 1.00 94.50 317 GLU A O 1
ATOM 2463 N N . LEU A 1 318 ? 1.051 -5.746 19.601 1.00 93.00 318 LEU A N 1
ATOM 2464 C CA . LEU A 1 318 ? 0.716 -6.965 18.881 1.00 93.00 318 LEU A CA 1
ATOM 2465 C C . LEU A 1 318 ? 0.980 -8.195 19.747 1.00 93.00 318 LEU A C 1
ATOM 2467 O O . LEU A 1 318 ? 1.947 -8.213 20.506 1.00 93.00 318 LEU A O 1
ATOM 2471 N N . GLY A 1 319 ? 0.140 -9.216 19.600 1.00 90.44 319 GLY A N 1
ATOM 2472 C CA . GLY A 1 319 ? 0.368 -10.529 20.189 1.00 90.44 319 GLY A CA 1
ATOM 2473 C C . GLY A 1 319 ? 1.519 -11.284 19.523 1.00 90.44 319 GLY A C 1
ATOM 2474 O O . GLY A 1 319 ? 2.026 -10.899 18.467 1.00 90.44 319 GLY A O 1
ATOM 2475 N N . ASP A 1 320 ? 1.925 -12.383 20.153 1.00 88.50 320 ASP A N 1
ATOM 2476 C CA . ASP A 1 320 ? 3.146 -13.121 19.813 1.00 88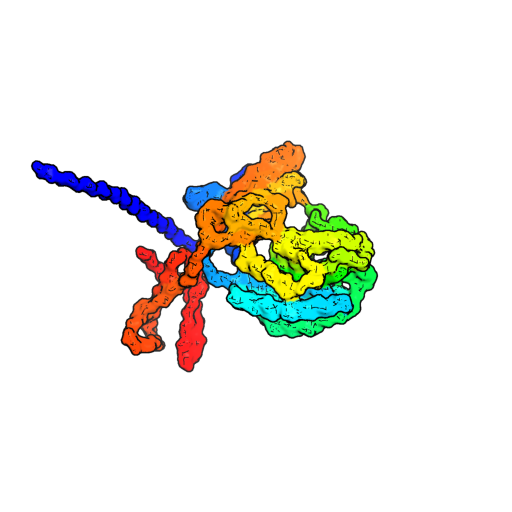.50 320 ASP A CA 1
ATOM 2477 C C . ASP A 1 320 ? 3.151 -13.726 18.396 1.00 88.50 320 ASP A C 1
ATOM 2479 O O . ASP A 1 320 ? 4.225 -13.950 17.835 1.00 88.50 320 ASP A O 1
ATOM 2483 N N . SER A 1 321 ? 1.983 -13.989 17.793 1.00 85.88 321 SER A N 1
ATOM 2484 C CA . SER A 1 321 ? 1.883 -14.510 16.418 1.00 85.88 321 SER A CA 1
ATOM 2485 C C . SER A 1 321 ? 1.802 -13.411 15.354 1.00 85.88 321 SER A C 1
ATOM 2487 O O . SER A 1 321 ? 1.576 -13.698 14.173 1.00 85.88 321 SER A O 1
ATOM 2489 N N . MET A 1 322 ? 1.969 -12.149 15.754 1.00 87.88 322 MET A N 1
ATOM 2490 C CA . MET A 1 322 ? 1.867 -10.986 14.885 1.00 87.88 322 MET A CA 1
ATOM 2491 C C . MET A 1 322 ? 3.180 -10.207 14.816 1.00 87.88 322 MET A C 1
ATOM 2493 O O . MET A 1 322 ? 4.005 -10.202 15.725 1.00 87.88 322 MET A O 1
ATOM 2497 N N . THR A 1 323 ? 3.397 -9.507 13.709 1.00 86.69 323 THR A N 1
ATOM 2498 C CA . THR A 1 323 ? 4.555 -8.624 13.544 1.00 86.69 323 THR A CA 1
ATOM 2499 C C . THR A 1 323 ? 4.133 -7.344 12.854 1.00 86.69 323 THR A C 1
ATOM 2501 O O . THR A 1 323 ? 3.432 -7.376 11.844 1.00 86.69 323 THR A O 1
ATOM 2504 N N . LEU A 1 324 ? 4.576 -6.207 13.390 1.00 84.12 324 LEU A N 1
ATOM 2505 C CA . LEU A 1 324 ? 4.322 -4.906 12.793 1.00 84.12 324 LEU A CA 1
ATOM 2506 C C . LEU A 1 324 ? 5.228 -4.757 11.576 1.00 84.12 324 LEU A C 1
ATOM 2508 O O . LEU A 1 324 ? 6.450 -4.720 11.705 1.00 84.12 324 LEU A O 1
ATOM 2512 N N . LEU A 1 325 ? 4.619 -4.694 10.399 1.00 73.69 325 LEU A N 1
ATOM 2513 C CA . LEU A 1 325 ? 5.328 -4.479 9.143 1.00 73.69 325 LEU A CA 1
ATOM 2514 C C . LEU A 1 325 ? 5.391 -2.989 8.800 1.00 73.69 325 LEU A C 1
ATOM 2516 O O . LEU A 1 325 ? 6.360 -2.544 8.193 1.00 73.69 325 LEU A O 1
ATOM 2520 N N . ALA A 1 326 ? 4.364 -2.221 9.184 1.00 66.38 326 ALA A N 1
ATOM 2521 C CA . ALA A 1 326 ? 4.276 -0.793 8.900 1.00 66.38 326 ALA A CA 1
ATOM 2522 C C . ALA A 1 326 ? 3.332 -0.019 9.805 1.00 66.38 326 ALA A C 1
ATOM 2524 O O . ALA A 1 326 ? 2.405 -0.580 10.394 1.00 66.38 326 ALA A O 1
ATOM 2525 N N . GLY A 1 327 ? 3.493 1.302 9.758 1.00 65.88 327 GLY A N 1
ATOM 2526 C CA . GLY A 1 327 ? 2.906 2.219 10.716 1.00 65.88 327 GLY A CA 1
ATOM 2527 C C . GLY A 1 327 ? 3.774 2.225 11.964 1.00 65.88 327 GLY A C 1
ATOM 2528 O O . GLY A 1 327 ? 4.191 1.171 12.442 1.00 65.88 327 GLY A O 1
ATOM 2529 N N . ASP A 1 328 ? 4.087 3.407 12.484 1.00 75.75 328 ASP A N 1
ATOM 2530 C CA . ASP A 1 328 ? 4.754 3.477 13.778 1.00 75.75 328 ASP A CA 1
ATOM 2531 C C . ASP A 1 328 ? 3.855 2.806 14.824 1.00 75.75 328 ASP A C 1
ATOM 2533 O O . ASP A 1 328 ? 2.627 2.958 14.803 1.00 75.75 328 ASP A O 1
ATOM 2537 N N . SER A 1 329 ? 4.457 2.054 15.751 1.00 84.62 329 SER A N 1
ATOM 2538 C CA . SER A 1 329 ? 3.694 1.415 16.829 1.00 84.62 329 SER A CA 1
ATOM 2539 C C . SER A 1 329 ? 2.969 2.444 17.692 1.00 84.62 329 SER A C 1
ATOM 2541 O O . SER A 1 329 ? 1.975 2.106 18.316 1.00 84.62 329 SER A O 1
ATOM 2543 N N . LEU A 1 330 ? 3.427 3.699 17.682 1.00 89.31 330 LEU A N 1
ATOM 2544 C CA . LEU A 1 330 ? 2.758 4.859 18.251 1.00 89.31 330 LEU A CA 1
ATOM 2545 C C . LEU A 1 330 ? 2.567 5.916 17.160 1.00 89.31 330 LEU A C 1
ATOM 2547 O O . LEU A 1 330 ? 3.541 6.469 16.653 1.00 89.31 330 LEU A O 1
ATOM 2551 N N . GLN A 1 331 ? 1.315 6.239 16.849 1.00 83.69 331 GLN A N 1
ATOM 2552 C CA . GLN A 1 331 ? 0.945 7.267 15.878 1.00 83.69 331 GLN A CA 1
ATOM 2553 C C . GLN A 1 331 ? 0.329 8.459 16.603 1.00 83.69 331 GLN A C 1
ATOM 2555 O O . GLN A 1 331 ? -0.667 8.323 17.313 1.00 83.69 331 GLN A O 1
ATOM 2560 N N . LYS A 1 332 ? 0.931 9.640 16.438 1.00 81.75 332 LYS A N 1
ATOM 2561 C CA . LYS A 1 332 ? 0.399 10.898 16.975 1.00 81.75 332 LYS A CA 1
ATOM 2562 C C . LYS A 1 332 ? -0.465 11.585 15.936 1.00 81.75 332 LYS A C 1
ATOM 2564 O O . LYS A 1 332 ? -0.103 11.625 14.763 1.00 81.75 332 LYS A O 1
ATOM 2569 N N . PHE A 1 333 ? -1.542 12.216 16.387 1.00 76.62 333 PHE A N 1
ATOM 2570 C CA . PHE A 1 333 ? -2.368 13.046 15.524 1.00 76.62 333 PHE A CA 1
ATOM 2571 C C . PHE A 1 333 ? -2.747 14.351 16.213 1.00 76.62 333 PHE A C 1
ATOM 2573 O O . PHE A 1 333 ? -3.231 14.373 17.341 1.00 76.62 333 PHE A O 1
ATOM 2580 N N . PHE A 1 334 ? -2.517 15.452 15.506 1.00 74.12 334 PHE A N 1
ATOM 2581 C CA . PHE A 1 334 ? -2.887 16.793 15.930 1.00 74.12 334 PHE A CA 1
ATOM 2582 C C . PHE A 1 334 ? -2.899 17.718 14.719 1.00 74.12 334 PHE A C 1
ATOM 2584 O O . PHE A 1 334 ? -1.944 17.657 13.959 1.00 74.12 334 PHE A O 1
ATOM 2591 N N . PRO A 1 335 ? -3.854 18.639 14.557 1.00 76.94 335 PRO A N 1
ATOM 2592 C CA . PRO A 1 335 ? -4.963 18.899 15.464 1.00 76.94 335 PRO A CA 1
ATOM 2593 C C . PRO A 1 335 ? -6.020 17.798 15.396 1.00 76.94 335 PRO A C 1
ATOM 2595 O O . PRO A 1 335 ? -6.321 17.315 14.310 1.00 76.94 335 PRO A O 1
ATOM 2598 N N . TRP A 1 336 ? -6.633 17.461 16.535 1.00 83.75 336 TRP A N 1
ATOM 2599 C CA . TRP A 1 336 ? -7.795 16.566 16.581 1.00 83.75 336 TRP A CA 1
ATOM 2600 C C . TRP A 1 336 ? -9.033 17.309 17.121 1.00 83.75 336 TRP A C 1
ATOM 2602 O O . TRP A 1 336 ? -9.317 17.259 18.321 1.00 83.75 336 TRP A O 1
ATOM 2612 N N . PRO A 1 337 ? -9.747 18.077 16.271 1.00 86.50 337 PRO A N 1
ATOM 2613 C CA . PRO A 1 337 ? -10.907 18.874 16.679 1.00 86.50 337 PRO A CA 1
ATOM 2614 C C . PRO A 1 337 ? -12.055 18.064 17.294 1.00 86.50 337 PRO A C 1
ATOM 2616 O O . PRO A 1 337 ? -12.241 16.891 16.961 1.00 86.50 337 PRO A O 1
ATOM 2619 N N . ALA A 1 338 ? -12.870 18.726 18.120 1.00 88.81 338 ALA A N 1
ATOM 2620 C CA . ALA A 1 338 ? -14.109 18.168 18.663 1.00 88.81 338 ALA A CA 1
ATOM 2621 C C . ALA A 1 338 ? -15.022 17.642 17.543 1.00 88.81 338 ALA A C 1
ATOM 2623 O O . ALA A 1 338 ? -15.234 18.327 16.539 1.00 88.81 338 ALA A O 1
ATOM 2624 N N . GLY A 1 339 ? -15.546 16.428 17.708 1.00 85.38 339 GLY A N 1
ATOM 2625 C CA . GLY A 1 339 ? -16.431 15.763 16.749 1.00 85.38 339 GLY A CA 1
ATOM 2626 C C . GLY A 1 339 ? -15.759 15.258 15.468 1.00 85.38 339 GLY A C 1
ATOM 2627 O O . GLY A 1 339 ? -16.445 14.685 14.626 1.00 85.38 339 GLY A O 1
ATOM 2628 N N . SER A 1 340 ? -14.447 15.454 15.291 1.00 81.94 340 SER A N 1
ATOM 2629 C CA . SER A 1 340 ? -13.733 14.970 14.103 1.00 81.94 340 SER A CA 1
ATOM 2630 C C . SER A 1 340 ? -13.234 13.535 14.267 1.00 81.94 340 SER A C 1
ATOM 2632 O O . SER A 1 340 ? -12.856 13.104 15.361 1.00 81.94 340 SER A O 1
ATOM 2634 N N . VAL A 1 341 ? -13.222 12.810 13.149 1.00 82.50 341 VAL A N 1
ATOM 2635 C CA . VAL A 1 341 ? -12.766 11.422 13.056 1.00 82.50 341 VAL A CA 1
ATOM 2636 C C . VAL A 1 341 ? -11.329 11.388 12.554 1.00 82.50 341 VAL A C 1
ATOM 2638 O O . VAL A 1 341 ? -10.995 12.054 11.573 1.00 82.50 341 VAL A O 1
ATOM 2641 N N . HIS A 1 342 ? -10.493 10.589 13.206 1.00 80.31 342 HIS A N 1
ATOM 2642 C CA . HIS A 1 342 ? -9.152 10.264 12.748 1.00 80.31 342 HIS A CA 1
ATOM 2643 C C . HIS A 1 342 ? -8.992 8.751 12.617 1.00 80.31 342 HIS A C 1
ATOM 2645 O O . HIS A 1 342 ? -9.423 8.006 13.493 1.00 80.31 342 HIS A O 1
ATOM 2651 N N . CYS A 1 343 ? -8.371 8.304 11.529 1.00 79.69 343 CYS A N 1
ATOM 2652 C CA . CYS A 1 343 ? -8.149 6.892 11.251 1.00 79.69 343 CYS A CA 1
ATOM 2653 C C . CYS A 1 343 ? -6.671 6.549 11.391 1.00 79.69 343 CYS A C 1
ATOM 2655 O O . CYS A 1 343 ? -5.835 7.110 10.686 1.00 79.69 343 CYS A O 1
ATOM 2657 N N . PHE A 1 344 ? -6.384 5.600 12.273 1.00 82.56 344 PHE A N 1
ATOM 2658 C CA . PHE A 1 344 ? -5.075 4.996 12.450 1.00 82.56 344 PHE A CA 1
ATOM 2659 C C . PHE A 1 344 ? -5.004 3.697 11.652 1.00 82.56 344 PHE A C 1
ATOM 2661 O O . PHE A 1 344 ? -5.964 2.920 11.627 1.00 82.56 344 PHE A O 1
ATOM 2668 N N . GLY A 1 345 ? -3.864 3.469 11.005 1.00 82.56 345 GLY A N 1
ATOM 2669 C CA . GLY A 1 345 ? -3.627 2.292 10.180 1.00 82.56 345 GLY A CA 1
ATOM 2670 C C . GLY A 1 345 ? -2.340 1.594 10.589 1.00 82.56 345 GLY A C 1
ATOM 2671 O O . GLY A 1 345 ? -1.281 2.223 10.597 1.00 82.56 345 GLY A O 1
ATOM 2672 N N . TRP A 1 346 ? -2.409 0.299 10.885 1.00 84.12 346 TRP A N 1
ATOM 2673 C CA . TRP A 1 346 ? -1.227 -0.533 11.114 1.00 84.12 346 TRP A CA 1
ATOM 2674 C C . TRP A 1 346 ? -1.221 -1.696 10.152 1.00 84.12 346 TRP A C 1
ATOM 2676 O O . TRP A 1 346 ? -2.215 -2.404 9.993 1.00 84.12 346 TRP A O 1
ATOM 2686 N N . ARG A 1 347 ? -0.077 -1.912 9.516 1.00 80.25 347 ARG A N 1
ATOM 2687 C CA . ARG A 1 347 ? 0.112 -3.050 8.633 1.00 80.25 347 ARG A CA 1
ATOM 2688 C C . ARG A 1 347 ? 0.845 -4.125 9.401 1.00 80.25 347 ARG A C 1
ATOM 2690 O O . ARG A 1 347 ? 1.940 -3.896 9.916 1.00 80.25 347 ARG A O 1
ATOM 2697 N N . ILE A 1 348 ? 0.242 -5.297 9.454 1.00 84.94 348 ILE A N 1
ATOM 2698 C CA . ILE A 1 348 ? 0.744 -6.407 10.242 1.00 84.94 348 ILE A CA 1
ATOM 2699 C C . ILE A 1 348 ? 0.907 -7.645 9.378 1.00 84.94 348 ILE A C 1
ATOM 2701 O O . ILE A 1 348 ? 0.193 -7.851 8.396 1.00 84.94 348 ILE A O 1
ATOM 2705 N N . HIS A 1 349 ? 1.851 -8.476 9.782 1.00 82.19 349 HIS A N 1
ATOM 2706 C CA . HIS A 1 349 ? 1.818 -9.893 9.505 1.00 82.19 349 HIS A CA 1
ATOM 2707 C C . HIS A 1 349 ? 1.104 -10.581 10.665 1.00 82.19 349 HIS A C 1
ATOM 2709 O O . HIS A 1 349 ? 1.353 -10.242 11.819 1.00 82.19 349 HIS A O 1
ATOM 2715 N N . SER A 1 350 ? 0.243 -11.542 10.361 1.00 80.00 350 SER A N 1
ATOM 2716 C CA . SER A 1 350 ? -0.322 -12.465 11.341 1.00 80.00 350 SER A CA 1
ATOM 2717 C C . SER A 1 350 ? -0.130 -13.871 10.789 1.00 80.00 350 SER A C 1
ATOM 2719 O O . SER A 1 350 ? -0.459 -14.133 9.626 1.00 80.00 350 SER A O 1
ATOM 2721 N N . ALA A 1 351 ? 0.481 -14.740 11.590 1.00 75.31 351 ALA A N 1
ATOM 2722 C CA . ALA A 1 351 ? 0.704 -16.124 11.213 1.00 75.31 351 ALA A CA 1
ATOM 2723 C C . ALA A 1 351 ? -0.624 -16.903 11.186 1.00 75.31 351 ALA A C 1
ATOM 2725 O O . ALA A 1 351 ? -1.546 -16.626 11.954 1.00 75.31 351 ALA A O 1
ATOM 2726 N N . ARG A 1 352 ? -0.717 -17.885 10.284 1.00 74.38 352 ARG A N 1
ATOM 2727 C CA . ARG A 1 352 ? -1.869 -18.797 10.194 1.00 74.38 352 ARG A CA 1
ATOM 2728 C C . ARG A 1 352 ? -1.773 -19.894 11.254 1.00 74.38 352 ARG A C 1
ATOM 2730 O O . ARG A 1 352 ? -0.674 -20.212 11.702 1.00 74.38 352 ARG A O 1
ATOM 2737 N N . GLY A 1 353 ? -2.915 -20.479 11.613 1.00 71.12 353 GLY A N 1
ATOM 2738 C CA . GLY A 1 353 ? -2.990 -21.634 12.519 1.00 71.12 353 GLY A CA 1
ATOM 2739 C C . GLY A 1 353 ? -2.970 -21.273 14.000 1.00 71.12 353 GLY A C 1
ATOM 2740 O O . GLY A 1 353 ? -2.870 -22.159 14.845 1.00 71.12 353 GLY A O 1
ATOM 2741 N N . TYR A 1 354 ? -3.070 -19.982 14.307 1.00 75.31 354 TYR A N 1
ATOM 2742 C CA . TYR A 1 354 ? -3.182 -19.469 15.662 1.00 75.31 354 TYR A CA 1
ATOM 2743 C C . TYR A 1 354 ? -4.626 -19.048 15.925 1.00 75.31 354 TYR A C 1
ATOM 2745 O O . TYR A 1 354 ? -5.149 -18.128 15.288 1.00 75.31 354 TYR A O 1
ATOM 2753 N N . GLU A 1 355 ? -5.260 -19.752 16.858 1.00 70.75 355 GLU A N 1
ATOM 2754 C CA . GLU A 1 355 ? -6.659 -19.560 17.262 1.00 70.75 355 GLU A CA 1
ATOM 2755 C C . GLU A 1 355 ? -6.782 -19.021 18.696 1.00 70.75 355 GLU A C 1
ATOM 2757 O O . GLU A 1 355 ? -7.883 -18.818 19.202 1.00 70.75 355 GLU A O 1
ATOM 2762 N N . GLY A 1 356 ? -5.656 -18.795 19.380 1.00 73.56 356 GLY A N 1
ATOM 2763 C CA . GLY A 1 356 ? -5.627 -18.270 20.737 1.00 73.56 356 GLY A CA 1
ATOM 2764 C C . GLY A 1 356 ? -5.326 -16.772 20.820 1.00 73.56 356 GLY A C 1
ATOM 2765 O O . GLY A 1 356 ? -5.278 -16.035 19.832 1.00 73.56 356 GLY A O 1
ATOM 2766 N N . ARG A 1 357 ? -5.101 -16.311 22.057 1.00 76.88 357 ARG A N 1
ATOM 2767 C CA . ARG A 1 357 ? -4.829 -14.899 22.386 1.00 76.88 357 ARG A CA 1
ATOM 2768 C C . ARG A 1 357 ? -3.528 -14.363 21.796 1.00 76.88 357 ARG A C 1
ATOM 2770 O O . ARG A 1 357 ? -3.342 -13.152 21.736 1.00 76.88 357 ARG A O 1
ATOM 2777 N N . GLU A 1 358 ? -2.638 -15.243 21.365 1.00 80.81 358 GLU A N 1
ATOM 2778 C CA . GLU A 1 358 ? -1.422 -14.895 20.644 1.00 80.81 358 GLU A CA 1
ATOM 2779 C C . GLU A 1 358 ? -1.703 -14.161 19.326 1.00 80.81 358 GLU A C 1
ATOM 2781 O O . GLU A 1 358 ? -0.874 -13.349 18.916 1.00 80.81 358 GLU A O 1
ATOM 2786 N N . ASN A 1 359 ? -2.889 -14.361 18.732 1.00 85.19 359 ASN A N 1
ATOM 2787 C CA . ASN A 1 359 ? -3.349 -13.658 17.533 1.00 85.19 359 ASN A CA 1
ATOM 2788 C C . ASN A 1 359 ? -4.313 -12.497 17.854 1.00 85.19 359 ASN A C 1
ATOM 2790 O O . ASN A 1 359 ? -5.171 -12.125 17.047 1.00 85.19 359 ASN A O 1
ATOM 2794 N N . CYS A 1 360 ? -4.162 -11.904 19.039 1.00 90.00 360 CYS A N 1
ATOM 2795 C CA . CYS A 1 360 ? -4.839 -10.677 19.440 1.00 90.00 360 CYS A CA 1
ATOM 2796 C C . CYS A 1 360 ? -3.855 -9.511 19.564 1.00 90.00 360 CYS A C 1
ATOM 2798 O O . CYS A 1 360 ? -2.660 -9.695 19.767 1.00 90.00 360 CYS A O 1
ATOM 2800 N N . PHE A 1 361 ? -4.368 -8.291 19.483 1.00 92.81 361 PHE A N 1
ATOM 2801 C CA . PHE A 1 361 ? -3.623 -7.054 19.671 1.00 92.81 361 PHE A CA 1
ATOM 2802 C C . PHE A 1 361 ? -4.441 -6.063 20.502 1.00 92.81 361 PHE A C 1
ATOM 2804 O O . PHE A 1 361 ? -5.672 -6.124 20.542 1.00 92.81 361 PHE A O 1
ATOM 2811 N N . ASN A 1 362 ? -3.755 -5.128 21.155 1.00 93.25 362 ASN A N 1
ATOM 2812 C CA . ASN A 1 362 ? -4.375 -4.008 21.856 1.00 93.25 362 ASN A CA 1
ATOM 2813 C C . ASN A 1 362 ? -4.005 -2.702 21.155 1.00 93.25 362 ASN A C 1
ATOM 2815 O O . ASN A 1 362 ? -2.852 -2.494 20.785 1.00 93.25 362 ASN A O 1
ATOM 2819 N N . VAL A 1 363 ? -4.971 -1.802 21.014 1.00 93.50 363 VAL A N 1
ATOM 2820 C CA . VAL A 1 363 ? -4.750 -0.412 20.628 1.00 93.50 363 VAL A CA 1
ATOM 2821 C C . VAL A 1 363 ? -5.075 0.471 21.822 1.00 93.50 363 VAL A C 1
ATOM 2823 O O . VAL A 1 363 ? -6.224 0.567 22.247 1.00 93.50 363 VAL A O 1
ATOM 2826 N N . TYR A 1 364 ? -4.055 1.127 22.357 1.00 93.12 364 TYR A N 1
ATOM 2827 C CA . TYR A 1 364 ? -4.168 2.093 23.438 1.00 93.12 364 TYR A CA 1
ATOM 2828 C C . TYR A 1 364 ? -4.405 3.481 22.860 1.00 93.12 364 TYR A C 1
ATOM 2830 O O . TYR A 1 364 ? -3.592 3.990 22.087 1.00 93.12 364 TYR A O 1
ATOM 2838 N N . LEU A 1 365 ? -5.507 4.103 23.256 1.00 93.50 365 LEU A N 1
ATOM 2839 C CA . LEU A 1 365 ? -5.843 5.473 22.900 1.00 93.50 365 LEU A CA 1
ATOM 2840 C C . LEU A 1 365 ? -5.506 6.386 24.073 1.00 93.50 365 LEU A C 1
ATOM 2842 O O . LEU A 1 365 ? -5.854 6.094 25.217 1.00 93.50 365 LEU A O 1
ATOM 2846 N N . TYR A 1 366 ? -4.840 7.498 23.783 1.00 93.00 366 TYR A N 1
ATOM 2847 C CA . TYR A 1 366 ? -4.521 8.533 24.758 1.00 93.00 366 TYR A CA 1
ATOM 2848 C C . TYR A 1 366 ? -4.748 9.902 24.131 1.00 93.00 366 TYR A C 1
ATOM 2850 O O . TYR A 1 366 ? -4.220 10.199 23.058 1.00 93.00 366 TYR A O 1
ATOM 2858 N N . ALA A 1 367 ? -5.482 10.768 24.818 1.00 92.06 367 ALA A N 1
ATOM 2859 C CA . ALA A 1 367 ? -5.659 12.146 24.395 1.00 92.06 367 ALA A CA 1
ATOM 2860 C C . ALA A 1 367 ? -5.730 13.093 25.587 1.00 92.06 367 ALA A C 1
ATOM 2862 O O . ALA A 1 367 ? -6.255 12.744 26.643 1.00 92.06 367 ALA A O 1
ATOM 2863 N N . THR A 1 368 ? -5.236 14.313 25.390 1.00 92.06 368 THR A N 1
ATOM 2864 C CA . THR A 1 368 ? -5.389 15.400 26.360 1.00 92.06 368 THR A CA 1
ATOM 2865 C C . THR A 1 368 ? -6.185 16.523 25.715 1.00 92.06 368 THR A C 1
ATOM 2867 O O . THR A 1 368 ? -5.841 17.003 24.635 1.00 92.06 368 THR A O 1
ATOM 2870 N N . GLU A 1 369 ? -7.248 16.968 26.370 1.00 93.12 369 GLU A N 1
ATOM 2871 C CA . GLU A 1 369 ? -8.022 18.127 25.943 1.00 93.12 369 GLU A CA 1
ATOM 2872 C C . GLU A 1 369 ? -7.186 19.410 25.983 1.00 93.12 369 GLU A C 1
ATOM 2874 O O . GLU A 1 369 ? -6.622 19.804 27.011 1.00 93.12 369 GLU A O 1
ATOM 2879 N N . HIS A 1 370 ? -7.143 20.106 24.850 1.00 87.31 370 HIS A N 1
ATOM 2880 C CA . HIS A 1 370 ? -6.418 21.353 24.710 1.00 87.31 370 HIS A CA 1
ATOM 2881 C C . HIS A 1 370 ? -7.068 22.456 25.558 1.00 87.31 370 HIS A C 1
ATOM 2883 O O . HIS A 1 370 ? -8.230 22.817 25.373 1.00 87.31 370 HIS A O 1
ATOM 2889 N N . GLY A 1 371 ? -6.288 23.038 26.469 1.00 87.19 371 GLY A N 1
ATOM 2890 C CA . GLY A 1 371 ? -6.697 24.156 27.323 1.00 87.19 371 GLY A CA 1
ATOM 2891 C C . GLY A 1 371 ? -7.324 23.752 28.660 1.00 87.19 371 GLY A C 1
ATOM 2892 O O . GLY A 1 371 ? -7.165 24.497 29.624 1.00 87.19 371 GLY A O 1
ATOM 2893 N N . THR A 1 372 ? -7.971 22.585 28.758 1.00 88.88 372 THR A N 1
ATOM 2894 C CA . THR A 1 372 ? -8.500 22.059 30.034 1.00 88.88 372 THR A CA 1
ATOM 2895 C C . THR A 1 372 ? -7.523 21.092 30.707 1.00 88.88 372 THR A C 1
ATOM 2897 O O . THR A 1 372 ? -7.486 21.024 31.934 1.00 88.88 372 THR A O 1
ATOM 2900 N N . GLY A 1 373 ? -6.711 20.368 29.925 1.00 89.31 373 GLY A N 1
ATOM 2901 C CA . GLY A 1 373 ? -5.767 19.369 30.430 1.00 89.31 373 GLY A CA 1
ATOM 2902 C C . GLY A 1 373 ? -6.421 18.059 30.883 1.00 89.31 373 GLY A C 1
ATOM 2903 O O . GLY A 1 373 ? -5.754 17.244 31.516 1.00 89.31 373 GLY A O 1
ATOM 2904 N N . ILE A 1 374 ? -7.712 17.855 30.598 1.00 91.69 374 ILE A N 1
ATOM 2905 C CA . ILE A 1 374 ? -8.413 16.603 30.907 1.00 91.69 374 ILE A CA 1
ATOM 2906 C C . ILE A 1 374 ? -7.838 15.483 30.037 1.00 91.69 374 ILE A C 1
ATOM 2908 O O . ILE A 1 374 ? -7.679 15.653 28.830 1.00 91.69 374 ILE A O 1
ATOM 2912 N N . ILE A 1 375 ? -7.529 14.347 30.660 1.00 92.00 375 ILE A N 1
ATOM 2913 C CA . ILE A 1 375 ? -6.932 13.184 29.999 1.00 92.00 375 ILE A CA 1
ATOM 2914 C C . ILE A 1 375 ? -8.012 12.136 29.744 1.00 92.00 375 ILE A C 1
ATOM 2916 O O . ILE A 1 375 ? -8.764 11.777 30.651 1.00 92.00 375 ILE A O 1
ATOM 2920 N N . HIS A 1 376 ? -8.025 11.611 28.524 1.00 91.25 376 HIS A N 1
ATOM 2921 C CA . HIS A 1 376 ? -8.858 10.500 28.086 1.00 91.25 376 HIS A CA 1
ATOM 2922 C C . HIS A 1 376 ? -7.966 9.322 27.707 1.00 91.25 376 HIS A C 1
ATOM 2924 O O . HIS A 1 376 ? -6.986 9.492 26.979 1.00 91.25 376 HIS A O 1
ATOM 2930 N N . THR A 1 377 ? -8.315 8.128 28.181 1.00 91.12 377 THR A N 1
ATOM 2931 C CA . THR A 1 377 ? -7.625 6.882 27.829 1.00 91.12 377 THR A CA 1
ATOM 2932 C C . THR A 1 377 ? -8.624 5.788 27.524 1.00 91.12 377 THR A C 1
ATOM 2934 O O . THR A 1 377 ? -9.623 5.672 28.232 1.00 91.12 377 THR A O 1
ATOM 2937 N N . ASP A 1 378 ? -8.323 4.958 26.534 1.00 89.69 378 ASP A N 1
ATOM 2938 C CA . ASP A 1 378 ? -9.139 3.795 26.195 1.00 89.69 378 ASP A CA 1
ATOM 2939 C C . ASP A 1 378 ? -8.263 2.666 25.646 1.00 89.69 378 ASP A C 1
ATOM 2941 O O . ASP A 1 378 ? -7.103 2.879 25.282 1.00 89.69 378 ASP A O 1
ATOM 2945 N N . THR A 1 379 ? -8.786 1.448 25.628 1.00 89.88 379 THR A N 1
ATOM 2946 C CA . THR A 1 379 ? -8.100 0.283 25.066 1.00 89.88 379 THR A CA 1
ATOM 2947 C C . THR A 1 379 ? -9.068 -0.501 24.205 1.00 89.88 379 THR A C 1
ATOM 2949 O O . THR A 1 379 ? -10.077 -1.003 24.687 1.00 89.88 379 THR A O 1
ATOM 2952 N N . VAL A 1 380 ? -8.724 -0.631 22.929 1.00 89.44 380 VAL A N 1
ATOM 2953 C CA . VAL A 1 380 ? -9.464 -1.434 21.961 1.00 89.44 380 VAL A CA 1
ATOM 2954 C C . VAL A 1 380 ? -8.703 -2.733 21.757 1.00 89.44 380 VAL A C 1
ATOM 2956 O O . VAL A 1 380 ? -7.555 -2.704 21.319 1.00 89.44 380 VAL A O 1
ATOM 2959 N N . ARG A 1 381 ? -9.316 -3.875 22.063 1.00 89.56 381 ARG A N 1
ATOM 2960 C CA . ARG A 1 381 ? -8.718 -5.184 21.780 1.00 89.56 381 ARG A CA 1
ATOM 2961 C C . ARG A 1 381 ? -9.318 -5.773 20.513 1.00 89.56 381 ARG A C 1
ATOM 2963 O O . ARG A 1 381 ? -10.537 -5.836 20.405 1.00 89.56 381 ARG A O 1
ATOM 2970 N N . GLY A 1 382 ? -8.469 -6.219 19.591 1.00 88.75 382 GLY A N 1
ATOM 2971 C CA . GLY A 1 382 ? -8.864 -6.938 18.380 1.00 88.75 382 GLY A CA 1
ATOM 2972 C C . GLY A 1 382 ? -8.196 -8.310 18.306 1.00 88.75 382 GLY A C 1
ATOM 2973 O O . GLY A 1 382 ? -7.016 -8.422 18.621 1.00 88.75 382 GLY A O 1
ATOM 2974 N N . CYS A 1 383 ? -8.913 -9.342 17.867 1.00 87.31 383 CYS A N 1
ATOM 2975 C CA . CYS A 1 383 ? -8.356 -10.667 17.582 1.00 87.31 383 CYS A CA 1
ATOM 2976 C C . CYS A 1 383 ? -8.648 -11.081 16.142 1.00 87.31 383 CYS A C 1
ATOM 2978 O O . CYS A 1 383 ? -9.757 -10.871 15.650 1.00 87.31 383 CYS A O 1
ATOM 2980 N N . ILE A 1 384 ? -7.647 -11.656 15.474 1.00 85.56 384 ILE A N 1
ATOM 2981 C CA . ILE A 1 384 ? -7.751 -12.145 14.097 1.00 85.56 384 ILE A CA 1
ATOM 2982 C C . ILE A 1 384 ? -7.622 -13.660 14.141 1.00 85.56 384 ILE A C 1
ATOM 2984 O O . ILE A 1 384 ? -6.569 -14.172 14.502 1.00 85.56 384 ILE A O 1
ATOM 2988 N N . PHE A 1 385 ? -8.664 -14.379 13.741 1.00 79.69 385 PHE A N 1
ATOM 2989 C CA . PHE A 1 385 ? -8.629 -15.838 13.700 1.00 79.69 385 PHE A CA 1
ATOM 2990 C C . PHE A 1 385 ? -8.528 -16.319 12.253 1.00 79.69 385 PHE A C 1
ATOM 2992 O O . PHE A 1 385 ? -9.415 -16.076 11.431 1.00 79.69 385 PHE A O 1
ATOM 2999 N N . MET A 1 386 ? -7.400 -16.966 11.942 1.00 73.62 386 MET A N 1
ATOM 3000 C CA . MET A 1 386 ? -7.082 -17.527 10.627 1.00 73.62 386 MET A CA 1
ATOM 3001 C C . MET A 1 386 ? -6.640 -18.984 10.787 1.00 73.62 386 MET A C 1
ATOM 3003 O O . MET A 1 386 ? -5.467 -19.224 11.107 1.00 73.62 386 MET A O 1
ATOM 3007 N N . PRO A 1 387 ? -7.538 -19.955 10.568 1.00 67.31 387 PRO A N 1
ATOM 3008 C CA . PRO A 1 387 ? -7.185 -21.363 10.672 1.00 67.31 387 PRO A CA 1
ATOM 3009 C C . PRO A 1 387 ? -6.179 -21.767 9.580 1.00 67.31 387 PRO A C 1
ATOM 3011 O O . PRO A 1 387 ? -6.198 -21.252 8.459 1.00 67.31 387 PRO A O 1
ATOM 3014 N N . ASP A 1 388 ? -5.275 -22.695 9.909 1.00 65.06 388 ASP A N 1
ATOM 3015 C CA . ASP A 1 388 ? -4.323 -23.307 8.965 1.00 65.06 388 ASP A CA 1
ATOM 3016 C C . ASP A 1 388 ? -4.891 -24.630 8.432 1.00 65.06 388 ASP A C 1
ATOM 3018 O O . ASP A 1 388 ? -4.364 -25.713 8.683 1.00 65.06 388 ASP A O 1
ATOM 3022 N N . CYS A 1 389 ? -6.038 -24.554 7.754 1.00 57.91 389 CYS A N 1
ATOM 3023 C CA . CYS A 1 389 ? -6.678 -25.707 7.126 1.00 57.91 389 CYS A CA 1
ATOM 3024 C C . CYS A 1 389 ? -6.485 -25.706 5.602 1.00 57.91 389 CYS A C 1
ATOM 3026 O O . CYS A 1 389 ? -6.364 -24.668 4.949 1.00 57.91 389 CYS A O 1
ATOM 3028 N N . SER A 1 390 ? -6.477 -26.909 5.015 1.00 53.19 390 SER A N 1
ATOM 3029 C CA . SER A 1 390 ? -6.849 -27.044 3.603 1.00 53.19 390 SER A CA 1
ATOM 3030 C C . SER A 1 390 ? -8.281 -26.539 3.493 1.00 53.19 390 SER A C 1
ATOM 3032 O O . SER A 1 390 ? -9.087 -26.933 4.325 1.00 53.19 390 SER A O 1
ATOM 3034 N N . CYS A 1 391 ? -8.585 -25.666 2.535 1.00 55.12 391 CYS A N 1
ATOM 3035 C CA . CYS A 1 391 ? -9.955 -25.232 2.277 1.00 55.12 391 CYS A CA 1
ATOM 3036 C C . CYS A 1 391 ? -10.566 -26.194 1.245 1.00 55.12 391 CYS A C 1
ATOM 3038 O O . CYS A 1 391 ? -10.444 -25.916 0.043 1.00 55.12 391 CYS A O 1
ATOM 3040 N N . PRO A 1 392 ? -11.159 -27.347 1.623 1.00 54.78 392 PRO A N 1
ATOM 3041 C CA . PRO A 1 392 ? -12.175 -27.908 0.758 1.00 54.78 392 PRO A CA 1
ATOM 3042 C C . PRO A 1 392 ? -13.257 -26.830 0.722 1.00 54.78 392 PRO A C 1
ATOM 3044 O O . PRO A 1 392 ? -13.904 -26.565 1.722 1.00 54.78 392 PRO A O 1
ATOM 3047 N N . GLY A 1 393 ? -13.355 -26.094 -0.387 1.00 56.09 393 GLY A N 1
ATOM 3048 C CA . GLY A 1 393 ? -14.520 -25.234 -0.575 1.00 56.09 393 GLY A CA 1
ATOM 3049 C C . GLY A 1 393 ? -15.794 -26.085 -0.511 1.00 56.09 393 GLY A C 1
ATOM 3050 O O . GLY A 1 393 ? -15.690 -27.314 -0.575 1.00 56.09 393 GLY A O 1
ATOM 3051 N N . PRO A 1 394 ? -16.978 -25.458 -0.468 1.00 63.62 394 PRO A N 1
ATOM 3052 C CA . PRO A 1 394 ? -18.235 -26.180 -0.333 1.00 63.62 394 PRO A CA 1
ATOM 3053 C C . PRO A 1 394 ? -18.313 -27.334 -1.342 1.00 63.62 394 PRO A C 1
ATOM 3055 O O . PRO A 1 394 ? -18.211 -27.136 -2.561 1.00 63.62 394 PRO A O 1
ATOM 3058 N N . GLU A 1 395 ? -18.460 -28.556 -0.833 1.00 65.56 395 GLU A N 1
ATOM 3059 C CA . GLU A 1 395 ? -18.594 -29.760 -1.634 1.00 65.56 395 GLU A CA 1
ATOM 3060 C C . GLU A 1 395 ? -20.012 -29.819 -2.202 1.00 65.56 395 GLU A C 1
ATOM 3062 O O . GLU A 1 395 ? -21.007 -30.021 -1.503 1.00 65.56 395 GLU A O 1
ATOM 3067 N N . ALA A 1 396 ? -20.112 -29.624 -3.516 1.00 70.75 396 ALA A N 1
ATOM 3068 C CA . ALA A 1 396 ? -21.366 -29.760 -4.235 1.00 70.75 396 ALA A CA 1
ATOM 3069 C C . ALA A 1 396 ? -21.621 -31.227 -4.589 1.00 70.75 396 ALA A C 1
ATOM 3071 O O . ALA A 1 396 ? -20.924 -31.806 -5.425 1.00 70.75 396 ALA A O 1
ATOM 3072 N N . SER A 1 397 ? -22.673 -31.807 -4.019 1.00 73.31 397 SER A N 1
ATOM 3073 C CA . SER A 1 397 ? -23.179 -33.125 -4.390 1.00 73.31 397 SER A CA 1
ATOM 3074 C C . SER A 1 397 ? -24.568 -33.019 -5.015 1.00 73.31 397 SER A C 1
ATOM 3076 O O . SER A 1 397 ? -25.390 -32.169 -4.670 1.00 73.31 397 SER A O 1
ATOM 3078 N N . ILE A 1 398 ? -24.851 -33.872 -5.996 1.00 73.31 398 ILE A N 1
ATOM 3079 C CA . ILE A 1 398 ? -26.146 -33.865 -6.678 1.00 73.31 398 ILE A CA 1
ATOM 3080 C C . ILE A 1 398 ? -27.103 -34.776 -5.918 1.00 73.31 398 ILE A C 1
ATOM 3082 O O . ILE A 1 398 ? -26.903 -35.986 -5.834 1.00 73.31 398 ILE A O 1
ATOM 3086 N N . VAL A 1 399 ? -28.187 -34.193 -5.416 1.00 75.06 399 VAL A N 1
ATOM 3087 C CA . VAL A 1 399 ? -29.278 -34.921 -4.757 1.00 75.06 399 VAL A CA 1
ATOM 3088 C C . VAL A 1 399 ? -30.285 -35.417 -5.792 1.00 75.06 399 VAL A C 1
ATOM 3090 O O . VAL A 1 399 ? -30.794 -36.533 -5.695 1.00 75.06 399 VAL A O 1
ATOM 3093 N N . CYS A 1 400 ? -30.579 -34.596 -6.806 1.00 70.56 400 CYS A N 1
ATOM 3094 C CA . CYS A 1 400 ? -31.549 -34.932 -7.841 1.00 70.56 400 CYS A CA 1
ATOM 3095 C C . CYS A 1 400 ? -31.125 -34.382 -9.214 1.00 70.56 400 CYS A C 1
ATOM 3097 O O . CYS A 1 400 ? -30.835 -33.188 -9.316 1.00 70.56 400 CYS A O 1
ATOM 3099 N N . PRO A 1 401 ? -31.136 -35.207 -10.279 1.00 67.25 401 PRO A N 1
ATOM 3100 C CA . PRO A 1 401 ? -31.360 -36.658 -10.261 1.00 67.25 401 PRO A CA 1
ATOM 3101 C C . PRO A 1 401 ? -30.190 -37.400 -9.579 1.00 67.25 401 PRO A C 1
ATOM 3103 O O . PRO A 1 401 ? -29.047 -37.000 -9.781 1.00 67.25 401 PRO A O 1
ATOM 3106 N N . PRO A 1 402 ? -30.443 -38.464 -8.795 1.00 66.12 402 PRO A N 1
ATOM 3107 C CA . PRO A 1 402 ? -29.388 -39.174 -8.076 1.00 66.12 402 PRO A CA 1
ATOM 3108 C C . PRO A 1 402 ? -28.392 -39.817 -9.046 1.00 66.12 402 PRO A C 1
ATOM 3110 O O . PRO A 1 402 ? -28.779 -40.335 -10.103 1.00 66.12 402 PRO A O 1
ATOM 3113 N N . GLU A 1 403 ? -27.112 -39.822 -8.671 1.00 61.69 403 GLU A N 1
ATOM 3114 C CA . GLU A 1 403 ? -26.074 -40.492 -9.450 1.00 61.69 403 GLU A CA 1
ATOM 3115 C C . GLU A 1 403 ? -26.424 -41.971 -9.644 1.00 61.69 403 GLU A C 1
ATOM 3117 O O . GLU A 1 403 ? -26.609 -42.733 -8.695 1.00 61.69 403 GLU A O 1
ATOM 3122 N N . THR A 1 404 ? -26.539 -42.399 -10.902 1.00 56.84 404 THR A N 1
ATOM 3123 C CA . THR A 1 404 ? -26.744 -43.812 -11.226 1.00 56.84 404 THR A CA 1
ATOM 3124 C C . THR A 1 404 ? -25.391 -44.412 -11.581 1.00 56.84 404 THR A C 1
ATOM 3126 O O . THR A 1 404 ? -24.789 -44.034 -12.587 1.00 56.84 404 THR A O 1
ATOM 3129 N N . ALA A 1 405 ? -24.903 -45.336 -10.751 1.00 48.53 405 ALA A N 1
ATOM 3130 C CA . ALA A 1 405 ? -23.595 -45.961 -10.917 1.00 48.53 405 ALA A CA 1
ATOM 3131 C C . ALA A 1 405 ? -23.368 -46.450 -12.364 1.00 48.53 405 ALA A C 1
ATOM 3133 O O . ALA A 1 405 ? -24.102 -47.302 -12.869 1.00 48.53 405 ALA A O 1
ATOM 3134 N N . GLY A 1 406 ? -22.336 -45.914 -13.025 1.00 52.81 406 GLY A N 1
ATOM 3135 C CA . GLY A 1 406 ? -21.843 -46.400 -14.319 1.00 52.81 406 GLY A CA 1
ATOM 3136 C C . GLY A 1 406 ? -22.288 -45.640 -15.576 1.00 52.81 406 GLY A C 1
ATOM 3137 O O . GLY A 1 406 ? -21.873 -46.033 -16.665 1.00 52.81 406 GLY A O 1
ATOM 3138 N N . TYR A 1 407 ? -23.064 -44.555 -15.472 1.00 49.50 407 TYR A N 1
ATOM 3139 C CA . TYR A 1 407 ? -23.431 -43.725 -16.630 1.00 49.50 407 TYR A CA 1
ATOM 3140 C C . TYR A 1 407 ? -23.080 -42.250 -16.419 1.00 49.50 407 TYR A C 1
ATOM 3142 O O . TYR A 1 407 ? -23.313 -41.692 -15.352 1.00 49.50 407 TYR A O 1
ATOM 3150 N N . ALA A 1 408 ? -22.563 -41.599 -17.467 1.00 52.78 408 ALA A N 1
ATOM 3151 C CA . ALA A 1 408 ? -22.434 -40.145 -17.493 1.00 52.78 408 ALA A CA 1
ATOM 3152 C C . ALA A 1 408 ? -23.823 -39.513 -17.314 1.00 52.78 408 ALA A C 1
ATOM 3154 O O . ALA A 1 408 ? -24.738 -39.811 -18.090 1.00 52.78 408 ALA A O 1
ATOM 3155 N N . MET A 1 409 ? -23.973 -38.665 -16.293 1.00 59.34 409 MET A N 1
ATOM 3156 C CA . MET A 1 409 ? -25.220 -37.968 -15.982 1.00 59.34 409 MET A CA 1
ATOM 3157 C C . MET A 1 409 ? -25.735 -37.226 -17.218 1.00 59.34 409 MET A C 1
ATOM 3159 O O . MET A 1 409 ? -25.029 -36.412 -17.814 1.00 59.34 409 MET A O 1
ATOM 3163 N N . ARG A 1 410 ? -26.973 -37.514 -17.626 1.00 57.81 410 ARG A N 1
ATOM 3164 C CA . ARG A 1 410 ? -27.640 -36.802 -18.720 1.00 57.81 410 ARG A CA 1
ATOM 3165 C C . ARG A 1 410 ? -28.794 -35.992 -18.158 1.00 57.81 410 ARG A C 1
ATOM 3167 O O . ARG A 1 410 ? -29.859 -36.530 -17.869 1.00 57.81 410 ARG A O 1
ATOM 3174 N N . TYR A 1 411 ? -28.580 -34.689 -18.047 1.00 63.19 411 TYR A N 1
ATOM 3175 C CA . TYR A 1 411 ? -29.654 -33.725 -17.846 1.00 63.19 411 TYR A CA 1
ATOM 3176 C C . TYR A 1 411 ? -30.437 -33.604 -19.153 1.00 63.19 411 TYR A C 1
ATOM 3178 O O . TYR A 1 411 ? -29.853 -33.401 -20.219 1.00 63.19 411 TYR A O 1
ATOM 3186 N N . SER A 1 412 ? -31.754 -33.773 -19.092 1.00 61.22 412 SER A N 1
ATOM 3187 C CA . SER A 1 412 ? -32.627 -33.604 -20.250 1.00 61.22 412 SER A CA 1
ATOM 3188 C C . SER A 1 412 ? -33.435 -32.321 -20.085 1.00 61.22 412 SER A C 1
ATOM 3190 O O . SER A 1 412 ? -33.833 -31.976 -18.978 1.00 61.22 412 SER A O 1
ATOM 3192 N N . ALA A 1 413 ? -33.716 -31.611 -21.177 1.00 56.06 413 ALA A N 1
ATOM 3193 C CA . ALA A 1 413 ? -34.532 -30.393 -21.167 1.00 56.06 413 ALA A CA 1
ATOM 3194 C C . ALA A 1 413 ? -36.037 -30.685 -20.963 1.00 56.06 413 ALA A C 1
ATOM 3196 O O . ALA A 1 413 ? -36.897 -30.069 -21.593 1.00 56.06 413 ALA A O 1
ATOM 3197 N N . CYS A 1 414 ? -36.378 -31.674 -20.132 1.00 61.31 414 CYS A N 1
ATOM 3198 C CA . CYS A 1 414 ? -37.766 -31.969 -19.818 1.00 61.31 414 CYS A CA 1
ATOM 3199 C C . CYS A 1 414 ? -38.374 -30.774 -19.064 1.00 61.31 414 CYS A C 1
ATOM 3201 O O . CYS A 1 414 ? -37.749 -30.294 -18.117 1.00 61.31 414 CYS A O 1
ATOM 3203 N N . PRO A 1 415 ? -39.605 -30.331 -19.394 1.00 56.84 415 PRO A N 1
ATOM 3204 C CA . PRO A 1 415 ? -40.216 -29.116 -18.834 1.00 56.84 415 PRO A CA 1
ATOM 3205 C C . PRO A 1 415 ? -40.374 -29.061 -17.303 1.00 56.84 415 PRO A C 1
ATOM 3207 O O . PRO A 1 415 ? -40.885 -28.072 -16.789 1.00 56.84 415 PRO A O 1
ATOM 3210 N N . ARG A 1 416 ? -40.031 -30.135 -16.577 1.00 61.09 416 ARG A N 1
ATOM 3211 C CA . ARG A 1 416 ? -40.190 -30.279 -15.121 1.00 61.09 416 ARG A CA 1
ATOM 3212 C C . ARG A 1 416 ? -39.067 -31.092 -14.460 1.00 61.09 416 ARG A C 1
ATOM 3214 O O . ARG A 1 416 ? -39.306 -31.713 -13.429 1.00 61.09 416 ARG A O 1
ATOM 3221 N N . GLN A 1 417 ? -37.874 -31.169 -15.055 1.00 65.62 417 GLN A N 1
ATOM 3222 C CA . GLN A 1 417 ? -36.767 -31.872 -14.398 1.00 65.62 417 GLN A CA 1
ATOM 3223 C C . GLN A 1 417 ? -36.196 -30.991 -13.279 1.00 65.62 417 GLN A C 1
ATOM 3225 O O . GLN A 1 417 ? -35.536 -29.993 -13.551 1.00 65.62 417 GLN A O 1
ATOM 3230 N N . GLN A 1 418 ? -36.483 -31.356 -12.028 1.00 68.31 418 GLN A N 1
ATOM 3231 C CA . GLN A 1 418 ? -35.902 -30.707 -10.857 1.00 68.31 418 GLN A CA 1
ATOM 3232 C C . GLN A 1 418 ? -34.416 -31.065 -10.759 1.00 68.31 418 GLN A C 1
ATOM 3234 O O . GLN A 1 418 ? -34.041 -32.223 -10.959 1.00 68.31 418 GLN A O 1
ATOM 3239 N N . ILE A 1 419 ? -33.590 -30.066 -10.454 1.00 71.62 419 ILE A N 1
ATOM 3240 C CA . ILE A 1 419 ? -32.184 -30.246 -10.105 1.00 71.62 419 ILE A CA 1
ATOM 3241 C C . ILE A 1 419 ? -32.050 -29.812 -8.653 1.00 71.62 419 ILE A C 1
ATOM 3243 O O . ILE A 1 419 ? -32.421 -28.691 -8.317 1.00 71.62 419 ILE A O 1
ATOM 3247 N N . ILE A 1 420 ? -31.570 -30.716 -7.806 1.00 71.88 420 ILE A N 1
ATOM 3248 C CA . ILE A 1 420 ? -31.282 -30.423 -6.402 1.00 71.88 420 ILE A CA 1
ATOM 3249 C C . ILE A 1 420 ? -29.801 -30.703 -6.198 1.00 71.88 420 ILE A C 1
ATOM 3251 O O . ILE A 1 420 ? -29.338 -31.814 -6.468 1.00 71.88 420 ILE A O 1
ATOM 3255 N N . ILE A 1 421 ? -29.076 -29.687 -5.748 1.00 73.81 421 ILE A N 1
ATOM 3256 C CA . ILE A 1 421 ? -27.659 -29.760 -5.403 1.00 73.81 421 ILE A CA 1
ATOM 3257 C C . ILE A 1 421 ? -27.577 -29.487 -3.909 1.00 73.81 421 ILE A C 1
ATOM 3259 O O . ILE A 1 421 ? -28.115 -28.486 -3.442 1.00 73.81 421 ILE A O 1
ATOM 3263 N N . ARG A 1 422 ? -26.936 -30.387 -3.172 1.00 72.31 422 ARG A N 1
ATOM 3264 C CA . ARG A 1 422 ? -26.549 -30.154 -1.789 1.00 72.31 422 ARG A CA 1
ATOM 3265 C C . ARG A 1 422 ? -25.158 -29.544 -1.804 1.00 72.31 422 ARG A C 1
ATOM 3267 O O . ARG A 1 422 ? -24.271 -30.062 -2.475 1.00 72.31 422 ARG A O 1
ATOM 3274 N N . LEU A 1 423 ? -25.000 -28.444 -1.088 1.00 69.56 423 LEU A N 1
ATOM 3275 C CA . LEU A 1 423 ? -23.702 -27.874 -0.766 1.00 69.56 423 LEU A CA 1
ATOM 3276 C C . LEU A 1 423 ? -23.424 -28.255 0.685 1.00 69.56 423 LEU A C 1
ATOM 3278 O O . LEU A 1 423 ? -24.217 -27.919 1.562 1.00 69.56 423 LEU A O 1
ATOM 3282 N N . GLU A 1 424 ? -22.370 -29.029 0.910 1.00 67.56 424 GLU A N 1
ATOM 3283 C CA . GLU A 1 424 ? -21.846 -29.311 2.245 1.00 67.56 424 GLU A CA 1
ATOM 3284 C C . GLU A 1 424 ? -20.604 -28.450 2.442 1.00 67.56 424 GLU A C 1
ATOM 3286 O O . GLU A 1 424 ? -19.724 -28.442 1.588 1.00 67.56 424 GLU A O 1
ATOM 3291 N N . ASP A 1 425 ? -20.555 -27.700 3.533 1.00 60.56 425 ASP A N 1
ATOM 3292 C CA . ASP A 1 425 ? -19.380 -26.929 3.915 1.00 60.56 425 ASP A CA 1
ATOM 3293 C C . ASP A 1 425 ? -19.072 -27.230 5.381 1.00 60.56 425 ASP A C 1
ATOM 3295 O O . ASP A 1 425 ? -19.985 -27.291 6.211 1.00 60.56 425 ASP A O 1
ATOM 3299 N N . ASP A 1 426 ? -17.797 -27.471 5.670 1.00 56.62 426 ASP A N 1
ATOM 3300 C CA . ASP A 1 426 ? -17.301 -27.642 7.035 1.00 56.62 426 ASP A CA 1
ATOM 3301 C C . ASP A 1 426 ? -17.032 -26.273 7.691 1.00 56.62 426 ASP A C 1
ATOM 3303 O O . ASP A 1 426 ? -16.839 -26.200 8.909 1.00 56.62 426 ASP A O 1
ATOM 3307 N N . ASP A 1 427 ? -17.024 -25.189 6.903 1.00 50.50 427 ASP A N 1
ATOM 3308 C CA . ASP A 1 427 ? -16.971 -23.812 7.379 1.00 50.50 427 ASP A CA 1
ATOM 3309 C C . ASP A 1 427 ? -18.343 -23.111 7.327 1.00 50.50 427 ASP A C 1
ATOM 3311 O O . ASP A 1 427 ? -19.274 -23.499 6.623 1.00 50.50 427 ASP A O 1
ATOM 3315 N N . THR A 1 428 ? -18.513 -22.089 8.166 1.00 52.16 428 THR A N 1
ATOM 3316 C CA . THR A 1 428 ? -19.797 -21.402 8.368 1.00 52.16 428 THR A CA 1
ATOM 3317 C C . THR A 1 428 ? -20.041 -20.259 7.374 1.00 52.16 428 THR A C 1
ATOM 3319 O O . THR A 1 428 ? -20.969 -19.473 7.573 1.00 52.16 428 THR A O 1
ATOM 3322 N N . THR A 1 429 ? -19.228 -20.110 6.318 1.00 56.09 429 THR A N 1
ATOM 3323 C CA . THR A 1 429 ? -19.125 -18.855 5.549 1.00 56.09 429 THR A CA 1
ATOM 3324 C C . THR A 1 429 ? -19.335 -18.999 4.037 1.00 56.09 429 THR A C 1
ATOM 3326 O O . THR A 1 429 ? -18.549 -18.499 3.231 1.00 56.09 429 THR A O 1
ATOM 3329 N N . VAL A 1 430 ? -20.462 -19.578 3.613 1.00 60.47 430 VAL A N 1
ATOM 3330 C CA . VAL A 1 430 ? -20.863 -19.576 2.191 1.00 60.47 430 VAL A CA 1
ATOM 3331 C C . VAL A 1 430 ? -21.540 -18.251 1.804 1.00 60.47 430 VAL A C 1
ATOM 3333 O O . VAL A 1 430 ? -22.661 -17.962 2.225 1.00 60.47 430 VAL A O 1
ATOM 3336 N N . ASP A 1 431 ? -20.910 -17.457 0.929 1.00 63.12 431 ASP A N 1
ATOM 3337 C CA . ASP A 1 431 ? -21.567 -16.307 0.283 1.00 63.12 431 ASP A CA 1
ATOM 3338 C C . ASP A 1 431 ? -22.586 -16.796 -0.757 1.00 63.12 431 ASP A C 1
ATOM 3340 O O . ASP A 1 431 ? -22.241 -17.138 -1.895 1.00 63.12 431 ASP A O 1
ATOM 3344 N N . SER A 1 432 ? -23.862 -16.790 -0.373 1.00 63.44 432 SER A N 1
ATOM 3345 C CA . SER A 1 432 ? -24.977 -17.229 -1.215 1.00 63.44 432 SER A CA 1
ATOM 3346 C C . SER A 1 432 ? -25.109 -16.439 -2.522 1.00 63.44 432 SER A C 1
ATOM 3348 O O . SER A 1 432 ? -25.571 -16.985 -3.524 1.00 63.44 432 SER A O 1
ATOM 3350 N N . THR A 1 433 ? -24.639 -15.187 -2.562 1.00 60.84 433 THR A N 1
ATOM 3351 C CA . THR A 1 433 ? -24.686 -14.339 -3.764 1.00 60.84 433 THR A CA 1
ATOM 3352 C C . THR A 1 433 ? -23.637 -14.729 -4.807 1.00 60.84 433 THR A C 1
ATOM 3354 O O . THR A 1 433 ? -23.739 -14.360 -5.982 1.00 60.84 433 THR A O 1
ATOM 3357 N N . SER A 1 434 ? -22.632 -15.505 -4.397 1.00 62.44 434 SER A N 1
ATOM 3358 C CA . SER A 1 434 ? -21.543 -15.962 -5.258 1.00 62.44 434 SER A CA 1
ATOM 3359 C C . SER A 1 434 ? -21.851 -17.276 -5.991 1.00 62.44 434 SER A C 1
ATOM 3361 O O . SER A 1 434 ? -21.131 -17.635 -6.930 1.00 62.44 434 SER A O 1
ATOM 3363 N N . ILE A 1 435 ? -22.931 -17.974 -5.618 1.00 70.06 435 ILE A N 1
ATOM 3364 C CA . ILE A 1 435 ? -23.278 -19.297 -6.147 1.00 70.06 435 ILE A CA 1
ATOM 3365 C C . ILE A 1 435 ? -23.683 -19.199 -7.626 1.00 70.06 435 ILE A C 1
ATOM 3367 O O . ILE A 1 435 ? -24.591 -18.462 -8.023 1.00 70.06 435 ILE A O 1
ATOM 3371 N N . ARG A 1 436 ? -23.008 -19.984 -8.475 1.00 71.81 436 ARG A N 1
ATOM 3372 C CA . ARG A 1 436 ? -23.273 -20.054 -9.921 1.00 71.81 436 ARG A CA 1
ATOM 3373 C C . ARG A 1 436 ? -23.388 -21.496 -10.384 1.00 71.81 436 ARG A C 1
ATOM 3375 O O . ARG A 1 436 ? -22.510 -22.310 -10.116 1.00 71.81 436 ARG A O 1
ATOM 3382 N N . LEU A 1 437 ? -24.413 -21.783 -11.183 1.00 74.94 437 LEU A N 1
ATOM 3383 C CA . LEU A 1 437 ? -24.544 -23.055 -11.886 1.00 74.94 437 LEU A CA 1
ATOM 3384 C C . LEU A 1 437 ? -24.017 -22.904 -13.313 1.00 74.94 437 LEU A C 1
ATOM 3386 O O . LEU A 1 437 ? -24.615 -22.207 -14.137 1.00 74.94 437 LEU A O 1
ATOM 3390 N N . LYS A 1 438 ? -22.907 -23.579 -13.622 1.00 72.31 438 LYS A N 1
ATOM 3391 C CA . LYS A 1 438 ? -22.390 -23.670 -14.991 1.00 72.31 438 LYS A CA 1
ATOM 3392 C C . LYS A 1 438 ? -22.845 -24.976 -15.635 1.00 72.31 438 LYS A C 1
ATOM 3394 O O . LYS A 1 438 ? -22.536 -26.057 -15.145 1.00 72.31 438 LYS A O 1
ATOM 3399 N N . VAL A 1 439 ? -23.543 -24.870 -16.761 1.00 70.38 439 VAL A N 1
ATOM 3400 C CA . VAL A 1 439 ? -24.001 -26.009 -17.562 1.00 70.38 439 VAL A CA 1
ATOM 3401 C C . VAL A 1 439 ? -23.287 -25.983 -18.904 1.00 70.38 439 VAL A C 1
ATOM 3403 O O . VAL A 1 439 ? -23.498 -25.078 -19.710 1.00 70.38 439 VAL A O 1
ATOM 3406 N N . SER A 1 440 ? -22.466 -26.999 -19.156 1.00 65.75 440 SER A N 1
ATOM 3407 C CA . SER A 1 440 ? -21.808 -27.205 -20.446 1.00 65.75 440 SER A CA 1
ATOM 3408 C C . SER A 1 440 ? -22.542 -28.277 -21.242 1.00 65.75 440 SER A C 1
ATOM 3410 O O . SER A 1 440 ? -22.834 -29.361 -20.736 1.00 65.75 440 SER A O 1
ATOM 3412 N N . SER A 1 441 ? -22.853 -27.980 -22.502 1.00 69.69 441 SER A N 1
ATOM 3413 C CA . SER A 1 441 ? -23.575 -28.885 -23.399 1.00 69.69 441 SER A CA 1
ATOM 3414 C C . SER A 1 441 ? -23.024 -28.828 -24.823 1.00 69.69 441 SER A C 1
ATOM 3416 O O . SER A 1 441 ? -22.267 -27.930 -25.184 1.00 69.69 441 SER A O 1
ATOM 3418 N N . THR A 1 442 ? -23.477 -29.738 -25.689 1.00 74.31 442 THR A N 1
ATOM 3419 C CA . THR A 1 442 ? -23.182 -29.672 -27.132 1.00 74.31 442 THR A CA 1
ATOM 3420 C C . THR A 1 442 ? -23.752 -28.425 -27.821 1.00 74.31 442 THR A C 1
ATOM 3422 O O . THR A 1 442 ? -23.388 -28.151 -28.960 1.00 74.31 442 THR A O 1
ATOM 3425 N N . HIS A 1 443 ? -24.633 -27.675 -27.153 1.00 71.25 443 HIS A N 1
ATOM 3426 C CA . HIS A 1 443 ? -25.272 -26.462 -27.670 1.00 71.25 443 HIS A CA 1
ATOM 3427 C C . HIS A 1 443 ? -24.648 -25.173 -27.112 1.00 71.25 443 HIS A C 1
ATOM 3429 O O . HIS A 1 443 ? -25.118 -24.085 -27.439 1.00 71.25 443 HIS A O 1
ATOM 3435 N N . GLY A 1 444 ? -23.602 -25.287 -26.287 1.00 72.62 444 GLY A N 1
ATOM 3436 C CA . GLY A 1 444 ? -22.904 -24.162 -25.676 1.00 72.62 444 GLY A CA 1
ATOM 3437 C C . GLY A 1 444 ? -22.764 -24.284 -24.162 1.00 72.62 444 GLY A C 1
ATOM 3438 O O . GLY A 1 444 ? -23.261 -25.233 -23.540 1.00 72.62 444 GLY A O 1
ATOM 3439 N N . ASP A 1 445 ? -22.079 -23.288 -23.607 1.00 74.94 445 ASP A N 1
ATOM 3440 C CA . ASP A 1 445 ? -21.872 -23.094 -22.177 1.00 74.94 445 ASP A CA 1
ATOM 3441 C C . ASP A 1 445 ? -22.831 -22.022 -21.656 1.00 74.94 445 ASP A C 1
ATOM 3443 O O . ASP A 1 445 ? -22.888 -20.909 -22.183 1.00 74.94 445 ASP A O 1
ATOM 3447 N N . PHE A 1 446 ? -23.559 -22.352 -20.595 1.00 74.25 446 PHE A N 1
ATOM 3448 C CA . PHE A 1 446 ? -24.515 -21.467 -19.944 1.00 74.25 446 PHE A CA 1
ATOM 3449 C C . PHE A 1 446 ? -24.119 -21.287 -18.482 1.00 74.25 446 PHE A C 1
ATOM 3451 O O . PHE A 1 446 ? -23.779 -22.258 -17.805 1.00 74.25 446 PHE A O 1
ATOM 3458 N N . THR A 1 447 ? -24.187 -20.054 -17.992 1.00 76.31 447 THR A N 1
ATOM 3459 C CA . THR A 1 447 ? -23.965 -19.735 -16.579 1.00 76.31 447 THR A CA 1
ATOM 3460 C C . THR A 1 447 ? -25.238 -19.122 -16.028 1.00 76.31 447 THR A C 1
ATOM 3462 O O . THR A 1 447 ? -25.700 -18.102 -16.539 1.00 76.31 447 THR A O 1
ATOM 3465 N N . TYR A 1 448 ? -25.785 -19.740 -14.990 1.00 72.50 448 TYR A N 1
ATOM 3466 C CA . TYR A 1 448 ? -26.956 -19.259 -14.274 1.00 72.50 448 TYR A CA 1
ATOM 3467 C C . TYR A 1 448 ? -26.512 -18.728 -12.914 1.00 72.50 448 TYR A C 1
ATOM 3469 O O . TYR A 1 448 ? -25.842 -19.434 -12.157 1.00 72.50 448 TYR A O 1
ATOM 3477 N N . THR A 1 449 ? -26.868 -17.481 -12.622 1.00 71.62 449 THR A N 1
ATOM 3478 C CA . THR A 1 449 ? -26.771 -16.931 -11.267 1.00 71.62 449 THR A CA 1
ATOM 3479 C C . THR A 1 449 ? -27.985 -17.412 -10.490 1.00 71.62 449 THR A C 1
ATOM 3481 O O . THR A 1 449 ? -29.104 -17.271 -10.984 1.00 71.62 449 THR A O 1
ATOM 3484 N N . ILE A 1 450 ? -27.754 -17.999 -9.320 1.00 68.94 450 ILE A N 1
ATOM 3485 C CA . ILE A 1 450 ? -28.825 -18.433 -8.424 1.00 68.94 450 ILE A CA 1
ATOM 3486 C C . ILE A 1 450 ? -29.082 -17.282 -7.456 1.00 68.94 450 ILE A C 1
ATOM 3488 O O . ILE A 1 450 ? -28.141 -16.780 -6.846 1.00 68.94 450 ILE A O 1
ATOM 3492 N N . ASP A 1 451 ? -30.324 -16.814 -7.365 1.00 64.56 451 ASP A N 1
ATOM 3493 C CA . ASP A 1 451 ? -30.682 -15.816 -6.358 1.00 64.56 451 ASP A CA 1
ATOM 3494 C C . ASP A 1 451 ? -31.002 -16.484 -5.011 1.00 64.56 451 ASP A C 1
ATOM 3496 O O . ASP A 1 451 ? -31.310 -17.676 -4.943 1.00 64.56 451 ASP A O 1
ATOM 3500 N N . SER A 1 452 ? -30.945 -15.717 -3.921 1.00 60.53 452 SER A N 1
ATOM 3501 C CA . SER A 1 452 ? -31.179 -16.247 -2.572 1.00 60.53 452 SER A CA 1
ATOM 3502 C C . SER A 1 452 ? -32.597 -16.786 -2.353 1.00 60.53 452 SER A C 1
ATOM 3504 O O . SER A 1 452 ? -32.803 -17.589 -1.452 1.00 60.53 452 SER A O 1
ATOM 3506 N N . THR A 1 453 ? -33.573 -16.408 -3.186 1.00 60.88 453 THR A N 1
ATOM 3507 C CA . THR A 1 453 ? -34.956 -16.909 -3.111 1.00 60.88 453 THR A CA 1
ATOM 3508 C C . THR A 1 453 ? -35.129 -18.282 -3.766 1.00 60.88 453 THR A C 1
ATOM 3510 O O . THR A 1 453 ? -36.153 -18.936 -3.573 1.00 60.88 453 THR A O 1
ATOM 3513 N N . GLN A 1 454 ? -34.131 -18.728 -4.533 1.00 63.16 454 GLN A N 1
ATOM 3514 C CA . GLN A 1 454 ? -34.058 -20.053 -5.154 1.00 63.16 454 GLN A CA 1
ATOM 3515 C C . GLN A 1 454 ? -33.269 -21.065 -4.311 1.00 63.16 454 GLN A C 1
ATOM 3517 O O . GLN A 1 454 ? -33.163 -22.229 -4.704 1.00 63.16 454 GLN A O 1
ATOM 3522 N N . LEU A 1 455 ? -32.708 -20.628 -3.180 1.00 61.84 455 LEU A N 1
ATOM 3523 C CA . LEU A 1 455 ? -31.965 -21.457 -2.240 1.00 61.84 455 LEU A CA 1
ATOM 3524 C C . LEU A 1 455 ? -32.875 -21.859 -1.076 1.00 61.84 455 LEU A C 1
ATOM 3526 O O . LEU A 1 455 ? -33.576 -21.026 -0.505 1.00 61.84 455 LEU A O 1
ATOM 3530 N N . GLU A 1 456 ? -32.847 -23.138 -0.712 1.00 61.59 456 GLU A N 1
ATOM 3531 C CA . GLU A 1 456 ? -33.492 -23.649 0.496 1.00 61.59 456 GLU A CA 1
ATOM 3532 C C . GLU A 1 456 ? -32.391 -24.133 1.441 1.00 61.59 456 GLU A C 1
ATOM 3534 O O . GLU A 1 456 ? -31.635 -25.047 1.108 1.00 61.59 456 GLU A O 1
ATOM 3539 N N . TRP A 1 457 ? -32.268 -23.475 2.594 1.00 57.31 457 TRP A N 1
ATOM 3540 C CA . TRP A 1 457 ? -31.333 -23.869 3.642 1.00 57.31 457 TRP A CA 1
ATOM 3541 C C . TRP A 1 457 ? -32.017 -24.874 4.561 1.00 57.31 457 TRP A C 1
ATOM 3543 O O . TRP A 1 457 ? -33.116 -24.628 5.062 1.00 57.31 457 TRP A O 1
ATOM 3553 N N . HIS A 1 458 ? -31.364 -26.009 4.779 1.00 50.50 458 HIS A N 1
ATOM 3554 C CA . HIS A 1 458 ? -31.776 -26.980 5.779 1.00 50.50 458 HIS A CA 1
ATOM 3555 C C . HIS A 1 458 ? -30.767 -26.932 6.921 1.00 50.50 458 HIS A C 1
ATOM 3557 O O . HIS A 1 458 ? -29.570 -27.084 6.676 1.00 50.50 458 HIS A O 1
ATOM 3563 N N . ASP A 1 459 ? -31.255 -26.713 8.143 1.00 39.44 459 ASP A N 1
ATOM 3564 C CA . ASP A 1 459 ? -30.440 -26.884 9.347 1.00 39.44 459 ASP A CA 1
ATOM 3565 C C . ASP A 1 459 ? -29.880 -28.325 9.404 1.00 39.44 459 ASP A C 1
ATOM 3567 O O . ASP A 1 459 ? -30.543 -29.241 8.895 1.00 39.44 459 ASP A O 1
ATOM 3571 N N . PRO A 1 460 ? -28.688 -28.540 9.998 1.00 44.53 460 PRO A N 1
ATOM 3572 C CA . PRO A 1 460 ? -28.093 -29.869 10.161 1.00 44.53 460 PRO A CA 1
ATOM 3573 C C . PRO A 1 460 ? -29.002 -30.907 10.835 1.00 44.53 460 PRO A C 1
ATOM 3575 O O . PRO A 1 460 ? -29.687 -30.563 11.830 1.00 44.53 460 PRO A O 1
#

Foldseek 3Di:
DDDDDDDDDDDDDPPDDDDPDDDDDPPPCPAPFPDDLWKTWRAWWKQDLLDIFGWHQDPVHNQATEDEPEADPDAHEAEEEEEDEQAQVCQVLLVLCLVQLVVLLVLSVVSNHQYWYWYWYWQDQIDTDALDVVDPFRETDSDSVSVSVVSVPRHRYHHFPFQAIAQLVSLLCLLPGYPDDLSHQAEYEGEDATHFAFDVDPGGAHDQLVQQDPDPVNDPDPGRHSLVSLQQSLYAYEYAYAPQRDGGDHNHDSVSRVCSSQCSNAQSLHHYHYSPDRVNVSSVRVSCLSNFKMKTKIKMAGQDQFWWDQVWWKAKDAAQQKDFRHHDNIDTDPRRGHGDIDMGMTIMGGDAQDPDCSQKMKIWTWTAGPPVRDIDIDIHMYGYHHHPDDFPDWDKDWPPPHDDPPDDDDDDVDVDRDTDIDTHGPDSDDPLQPDWDWDQDPVGIDIDGDDPVNDDDDDD

Sequence (460 aa):
MRNYVFVLMFSVILMGFAIIAHADEPVNNDLPVYSSSGFEIEKFELNYRGNIYKFALSTLDTSEFIVELGCRLDTGKVDIVFTLDSSGSMGDDIAQVRAALDGLAARLHALNYQYRFGLVTQSGQPHVADFDPITPGHQMTGSYPTFRIRLFNVGATGGAPGGNEWAWPALWEGLTKYDWRADALKIIFISTDEPSCCMDQAGCNTGPCSVYVDNTAHPYPRWANPYMKVMAEGFIVYSVTASPLTSGGGGCSIAFWDTMYHRVARNSGGEWFNTTVPWTTVFSHVIPVIDSTHVINLCVKNNSTVQYDSMSYAAIELGDSMTLLAGDSLQKFFPWPAGSVHCFGWRIHSARGYEGRENCFNVYLYATEHGTGIIHTDTVRGCIFMPDCSCPGPEASIVCPPETAGYAMRYSACPRQQIIIRLEDDDTTVDSTSIRLKVSSTHGDFTYTIDSTQLEWHDP

Radius of gyration: 27.56 Å; chains: 1; bounding box: 66×95×77 Å

pLDDT: mean 76.73, std 17.8, range [24.59, 98.12]